Protein AF-A0A9P0EBD0-F1 (afdb_monomer_lite)

InterPro domains:
  IPR008709 Neurochondrin [PF05536] (221-610)
  IPR008709 Neurochondrin [PTHR13109] (235-613)

pLDDT: mean 83.35, std 15.35, range [30.61, 98.5]

Radius of gyration: 39.04 Å; chains: 1; bounding box: 71×66×116 Å

Secondary structure (DSSP, 8-state):
--TTB-HHHHTHHHHS--S-HHHHHHHHHHHTT-S--HHHHHHTS--SS--B-TTTSSSB--HHIIIII-HHHIIIIIHHHHHHHHHHHHHHHHHHTTS-SS---TTT----SEEEETTEEEEES-PPP-SS--S----SEEEEETTTTEEEEEEEE---GGGHHHHHHHHHHHTHHHHHHHHHHTT-SEEEEEEEE--TT---BHHHHHHHHHTT--THHHHHHHHHTS--HHHHHHHHHHHHHHHHHHHHHSHHHHHHHHHTTHHHHHHHHHHTT-TTHHHHHHHHHHHHHHHGGGGS-SS-THHHHHHHHHHHHHHHH--STHHHHHHHHHHHHHHTS-HHHHHHHGGG-SHHHHHHHHHHHHHHS---HHHHHHHHHHHHHHHHHH-GGGGG--SS-HHHHHHHHHHHHHHHHHHHHTT--HHHHHTTHHHHHHHHHHHHHHHHHHTTT-S---HHHHHHHHHHHHHHHHHHHHHHHHHHHHHTTTPPPPHHHHHHHHHHHHHHHHHHTT-SSTTHHHHHHHHHHHHHHHHHHHHHHHHHHHHHHH-TTS-----GGG---HHHHHHHHHHHHHHSHHHHHHHHHTTHHHHHHHHHHHHHHHHTPPPPPPPTTTHHHHTTSPPPPPPHHHHHHHHHHHHHH-S---TTHHHHHHHS-HHHHHHHS---SHHHHHH--

Sequence (681 aa):
MDVGVDAEASLTWLKSGSIFPETEGFLFAIQEQVIATKAYRKHICGEGIDDLCRLCKKAVESIQHVTSGCTILAGKEYLQRHNNAAKVVHQAMAQKMELVDKYCPYYKYHPEPINSMRNIKVFWDQPILTDHTIPHNRPDILIIDKSKQSAFIIEIGVPSDDNLHKVVAEKKRKYVELAEEIKQLYHLKETRILPIVISCNGLIPEETVSSLRLLELPSQTIERMQQAADTDDYEDNLMIIGEAYECLRCIAESDEGKKALLDQGAVVKMADIYSLQSFQTDEALQILVALVQHFGPLAWDKENPRYFHSLMNKVALDFETDHSERKFELCGVLEALVISSDRKTIMSTYQEESWSTSVYKGLNDILTSKIGKAQRDPALKLAAAMIDLLGVEWTLTDNEKPKQFFLLLVHLGSVEVRMQLEDRNFEVILKNVDLITSCFIILELSVSYIANDSLDLEQKEKQQLYTALKGAFSAVIGTIKKYVSRISMNKQQSEEGKLFICALVRVLAAWLAQETTAMRNAVYELLPFILSVANDSFYSYRSHYVSEKVKSTALVSSGHSHQVDVLRVMLPALCHFTIEDKGRKIMLDSKEDEILLECFTFHWSIVNYKRPPIPKSERLKAKKEPLPELPASLIDEMNDSKAAMVIDTNNDVAPVLKENDVLTVCRKHMMMELGKRLFGD

Organism: Nezara viridula (NCBI:txid85310)

Structure (mmCIF, N/CA/C/O backbone):
data_AF-A0A9P0EBD0-F1
#
_entry.id   AF-A0A9P0EBD0-F1
#
loop_
_atom_site.group_PDB
_atom_site.id
_atom_site.type_symbol
_atom_site.label_atom_id
_atom_site.label_alt_id
_atom_site.label_comp_id
_atom_site.label_asym_id
_atom_site.label_entity_id
_atom_site.label_seq_id
_atom_site.pdbx_PDB_ins_code
_atom_site.Cartn_x
_atom_site.Cartn_y
_atom_site.Cartn_z
_atom_site.occupancy
_atom_site.B_iso_or_equiv
_atom_site.auth_seq_id
_atom_site.auth_comp_id
_atom_site.auth_asym_id
_atom_site.auth_atom_id
_atom_site.pdbx_PDB_model_num
ATOM 1 N N . MET A 1 1 ? -36.742 -22.424 46.176 1.00 46.03 1 MET A N 1
ATOM 2 C CA . MET A 1 1 ? -36.634 -21.014 45.762 1.00 46.03 1 MET A CA 1
ATOM 3 C C . MET A 1 1 ? -36.260 -20.247 47.004 1.00 46.03 1 MET A C 1
ATOM 5 O O . MET A 1 1 ? -36.992 -20.360 47.983 1.00 46.03 1 MET A O 1
ATOM 9 N N . ASP A 1 2 ? -35.104 -19.591 47.001 1.00 52.78 2 ASP A N 1
ATOM 10 C CA . ASP A 1 2 ? -34.726 -18.720 48.111 1.00 52.78 2 ASP A CA 1
ATOM 11 C C . ASP A 1 2 ? -35.759 -17.602 48.261 1.00 52.78 2 ASP A C 1
ATOM 13 O O . ASP A 1 2 ? -36.188 -16.989 47.283 1.00 52.78 2 ASP A O 1
ATOM 17 N N . VAL A 1 3 ? -36.211 -17.386 49.493 1.00 61.56 3 VAL A N 1
ATOM 18 C CA . VAL A 1 3 ? -37.199 -16.358 49.826 1.00 61.56 3 VAL A CA 1
ATOM 19 C C . VAL A 1 3 ? -36.531 -14.989 49.656 1.00 61.56 3 VAL A C 1
ATOM 21 O O . VAL A 1 3 ? -35.606 -14.669 50.397 1.00 61.56 3 VAL A O 1
ATOM 24 N N . GLY A 1 4 ? -36.997 -14.171 48.705 1.00 80.75 4 GLY A N 1
ATOM 25 C CA . GLY A 1 4 ? -36.513 -12.797 48.492 1.00 80.75 4 GLY A CA 1
ATOM 26 C C . GLY A 1 4 ? -35.625 -12.569 47.259 1.00 80.75 4 GLY A C 1
ATOM 27 O O . GLY A 1 4 ? -34.962 -11.530 47.183 1.00 80.75 4 GLY A O 1
ATOM 28 N N . VAL A 1 5 ? -35.610 -13.502 46.300 1.00 89.50 5 VAL A N 1
ATOM 29 C CA . VAL A 1 5 ? -35.005 -13.335 44.963 1.00 89.50 5 VAL A CA 1
ATOM 30 C C . VAL A 1 5 ? -36.102 -13.185 43.910 1.00 89.50 5 VAL A C 1
ATOM 32 O O . VAL A 1 5 ? -37.048 -13.970 43.876 1.00 89.50 5 VAL A O 1
ATOM 35 N N . ASP A 1 6 ? -35.954 -12.204 43.023 1.00 91.75 6 ASP A N 1
ATOM 36 C CA . ASP A 1 6 ? -36.859 -12.002 41.895 1.00 91.75 6 ASP A CA 1
ATOM 37 C C . ASP A 1 6 ? -36.434 -12.907 40.729 1.00 91.75 6 ASP A C 1
ATOM 39 O O . ASP A 1 6 ? -35.423 -12.672 40.056 1.00 91.75 6 ASP A O 1
ATOM 43 N N . ALA A 1 7 ? -37.189 -13.988 40.521 1.00 88.00 7 ALA A N 1
ATOM 44 C CA . ALA A 1 7 ? -36.874 -15.004 39.520 1.00 88.00 7 ALA A CA 1
ATOM 45 C C . ALA A 1 7 ? -36.958 -14.473 38.081 1.00 88.00 7 ALA A C 1
ATOM 47 O O . ALA A 1 7 ? -36.196 -14.913 37.222 1.00 88.00 7 ALA A O 1
ATOM 48 N N . GLU A 1 8 ? -37.863 -13.531 37.805 1.00 88.81 8 GLU A N 1
ATOM 49 C CA . GLU A 1 8 ? -38.003 -12.969 36.465 1.00 88.81 8 GLU A CA 1
ATOM 50 C C . GLU A 1 8 ? -36.841 -12.026 36.156 1.00 88.81 8 GLU A C 1
ATOM 52 O O . GLU A 1 8 ? -36.196 -12.176 35.117 1.00 88.81 8 GLU A O 1
ATOM 57 N N . ALA A 1 9 ? -36.514 -11.127 37.087 1.00 89.19 9 ALA A N 1
ATOM 58 C CA . ALA A 1 9 ? -35.389 -10.210 36.955 1.00 89.19 9 ALA A CA 1
ATOM 59 C C . ALA A 1 9 ? -34.054 -10.961 36.809 1.00 89.19 9 ALA A C 1
ATOM 61 O O . ALA A 1 9 ? -33.231 -10.601 35.964 1.00 89.19 9 ALA A O 1
ATOM 62 N N . SER A 1 10 ? -33.868 -12.044 37.569 1.00 89.00 10 SER A N 1
ATOM 63 C CA . SER A 1 10 ? -32.650 -12.872 37.543 1.00 89.00 10 SER A CA 1
ATOM 64 C C . SER A 1 10 ? -32.408 -13.582 36.204 1.00 89.00 10 SER A C 1
ATOM 66 O O . SER A 1 10 ? -31.277 -13.952 35.912 1.00 89.00 10 SER A O 1
ATOM 68 N N . LEU A 1 11 ? -33.443 -13.744 35.372 1.00 87.31 11 LEU A N 1
ATOM 69 C CA . LEU A 1 11 ? -33.371 -14.428 34.073 1.00 87.31 11 LEU A CA 1
ATOM 70 C C . LEU A 1 11 ? -33.602 -13.481 32.884 1.00 87.31 11 LEU A C 1
ATOM 72 O O . LEU A 1 11 ? -33.791 -13.938 31.758 1.00 87.31 11 LEU A O 1
ATOM 76 N N . THR A 1 12 ? -33.611 -12.164 33.111 1.00 84.25 12 THR A N 1
ATOM 77 C CA . THR A 1 12 ? -33.845 -11.164 32.050 1.00 84.25 12 THR A CA 1
ATOM 78 C C . THR A 1 12 ? -32.823 -11.291 30.923 1.00 84.25 12 THR A C 1
ATOM 80 O O . THR A 1 12 ? -33.186 -11.221 29.751 1.00 84.25 12 THR A O 1
ATOM 83 N N . TRP A 1 13 ? -31.569 -11.554 31.287 1.00 78.38 13 TRP A N 1
ATOM 84 C CA . TRP A 1 13 ? -30.437 -11.682 30.376 1.00 78.38 13 TRP A CA 1
ATOM 85 C C . TRP A 1 13 ? -30.580 -12.818 29.343 1.00 78.38 13 TRP A C 1
ATOM 87 O O . TRP A 1 13 ? -30.059 -12.701 28.239 1.00 78.38 13 TRP A O 1
ATOM 97 N N . LEU A 1 14 ? -31.358 -13.865 29.654 1.00 77.81 14 LEU A N 1
ATOM 98 C CA . LEU A 1 14 ? -31.686 -14.955 28.719 1.00 77.81 14 LEU A CA 1
ATOM 99 C C . LEU A 1 14 ? -32.746 -14.557 27.684 1.00 77.81 14 LEU A C 1
ATOM 101 O O . LEU A 1 14 ? -32.881 -15.186 26.639 1.00 77.81 14 LEU A O 1
ATOM 105 N N . LYS A 1 15 ? -33.564 -13.545 27.984 1.00 77.62 15 LYS A N 1
ATOM 106 C CA . LYS A 1 15 ? -34.711 -13.161 27.147 1.00 77.62 15 LYS A CA 1
ATOM 107 C C . LYS A 1 15 ? -34.382 -12.038 26.167 1.00 77.62 15 LYS A C 1
ATOM 109 O O . LYS A 1 15 ? -35.098 -11.876 25.182 1.00 77.62 15 LYS A O 1
ATOM 114 N N . SER A 1 16 ? -33.357 -11.239 26.449 1.00 68.81 16 SER A N 1
ATOM 115 C CA . SER A 1 16 ? -33.036 -10.031 25.686 1.00 68.81 16 SER A CA 1
ATOM 116 C C . SER A 1 16 ? -32.198 -10.284 24.430 1.00 68.81 16 SER A C 1
ATOM 118 O O . SER A 1 16 ? -32.127 -9.399 23.579 1.00 68.81 16 SER A O 1
ATOM 120 N N . GLY A 1 17 ? -31.578 -11.465 24.287 1.00 63.28 1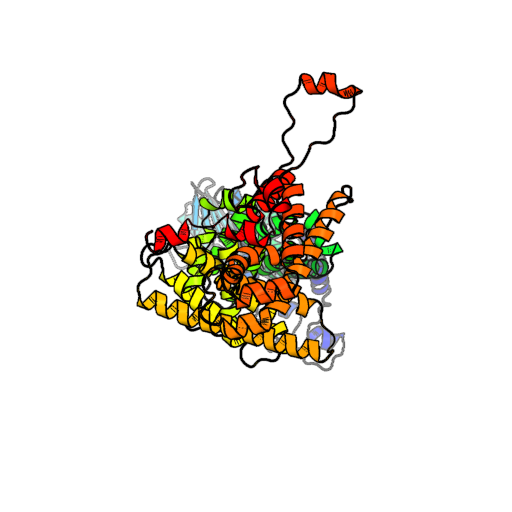7 GLY A N 1
ATOM 121 C CA . GLY A 1 17 ? -30.690 -11.788 23.157 1.00 63.28 17 GLY A CA 1
ATOM 122 C C . GLY A 1 17 ? -29.445 -10.897 23.093 1.00 63.28 17 GLY A C 1
ATOM 123 O O . GLY A 1 17 ? -28.875 -10.688 22.027 1.00 63.28 17 GLY A O 1
ATOM 124 N N . SER A 1 18 ? -29.073 -10.307 24.229 1.00 64.19 18 SER A N 1
ATOM 125 C CA . SER A 1 18 ? -28.014 -9.306 24.347 1.00 64.19 18 SER A CA 1
ATOM 126 C C . SER A 1 18 ? -26.653 -9.887 24.732 1.00 64.19 18 SER A C 1
ATOM 128 O O . SER A 1 18 ? -25.710 -9.125 24.908 1.00 64.19 18 SER A O 1
ATOM 130 N N . ILE A 1 19 ? -26.582 -11.202 24.951 1.00 68.06 19 ILE A N 1
ATOM 131 C CA . ILE A 1 19 ? -25.357 -11.933 25.276 1.00 68.06 19 ILE A CA 1
ATOM 132 C C . ILE A 1 19 ? -25.106 -12.960 24.167 1.00 68.06 19 ILE A C 1
ATOM 134 O O . ILE A 1 19 ? -26.060 -13.469 23.575 1.00 68.06 19 ILE A O 1
ATOM 138 N N . PHE A 1 20 ? -23.841 -13.264 23.887 1.00 63.88 20 PHE A N 1
ATOM 139 C CA . PHE A 1 20 ? -23.471 -14.294 22.923 1.00 63.88 20 PHE A CA 1
ATOM 140 C C . PHE A 1 20 ? -23.859 -15.702 23.417 1.00 63.88 20 PHE A C 1
ATOM 142 O O . PHE A 1 20 ? -23.757 -15.967 24.620 1.00 63.88 20 PHE A O 1
ATOM 149 N N . PRO A 1 21 ? -24.258 -16.622 22.515 1.00 68.19 21 PRO A N 1
ATOM 150 C CA . PRO A 1 21 ? -24.572 -18.010 22.868 1.00 68.19 21 PRO A CA 1
ATOM 151 C C . PRO A 1 21 ? -23.442 -18.733 23.619 1.00 68.19 21 PRO A C 1
ATOM 153 O O . PRO A 1 21 ? -23.698 -19.590 24.463 1.00 68.19 21 PRO A O 1
ATOM 156 N N . GLU A 1 22 ? -22.187 -18.389 23.332 1.00 67.94 22 GLU A N 1
ATOM 157 C CA . GLU A 1 22 ? -20.998 -18.929 23.989 1.00 67.94 22 GLU A CA 1
ATOM 158 C C . GLU A 1 22 ? -20.903 -18.463 25.446 1.00 67.94 22 GLU A C 1
ATOM 160 O O . GLU A 1 22 ? -20.738 -19.288 26.346 1.00 67.94 22 GLU A O 1
ATOM 165 N N . THR A 1 23 ? -21.058 -17.158 25.692 1.00 70.62 23 THR A N 1
ATOM 166 C CA . THR A 1 23 ? -21.094 -16.570 27.040 1.00 70.62 23 THR A CA 1
ATOM 167 C C . THR A 1 23 ? -22.277 -17.113 27.837 1.00 70.62 23 THR A C 1
ATOM 169 O O . THR A 1 23 ? -22.116 -17.493 28.993 1.00 70.62 23 THR A O 1
ATOM 172 N N . GLU A 1 24 ? -23.450 -17.236 27.209 1.00 75.88 24 GLU A N 1
ATOM 173 C CA . GLU A 1 24 ? -24.616 -17.903 27.795 1.00 75.88 24 GLU A CA 1
ATOM 174 C C . GLU A 1 24 ? -24.280 -19.350 28.194 1.00 75.88 24 GLU A C 1
ATOM 176 O O . GLU A 1 24 ? -24.545 -19.759 29.326 1.00 75.88 24 GLU A O 1
ATOM 181 N N . GLY A 1 25 ? -23.618 -20.105 27.312 1.00 78.88 25 GLY A N 1
ATOM 182 C CA . GLY A 1 25 ? -23.146 -21.460 27.596 1.00 78.88 25 GLY A CA 1
ATOM 183 C C . GLY A 1 25 ? -22.167 -21.529 28.773 1.00 78.88 25 GLY A C 1
ATOM 184 O O . GLY A 1 25 ? -22.286 -22.416 29.624 1.00 78.88 25 GLY A O 1
ATOM 185 N N . PHE A 1 26 ? -21.229 -20.583 28.876 1.00 78.56 26 PHE A N 1
ATOM 186 C CA . PHE A 1 26 ? -20.309 -20.493 30.013 1.00 78.56 26 PHE A CA 1
ATOM 187 C C . PHE A 1 26 ? -21.019 -20.122 31.312 1.00 78.56 26 PHE A C 1
ATOM 189 O O . PHE A 1 26 ? -20.736 -20.732 32.344 1.00 78.56 26 PHE A O 1
ATOM 196 N N . LEU A 1 27 ? -21.962 -19.182 31.275 1.00 78.00 27 LEU A N 1
ATOM 197 C CA . LEU A 1 27 ? -22.788 -18.817 32.423 1.00 78.00 27 LEU A CA 1
ATOM 198 C C . LEU A 1 27 ? -23.583 -20.014 32.942 1.00 78.00 27 LEU A C 1
ATOM 200 O O . LEU A 1 27 ? -23.566 -20.277 34.146 1.00 78.00 27 LEU A O 1
ATOM 204 N N . PHE A 1 28 ? -24.203 -20.791 32.051 1.00 82.75 28 PHE A N 1
ATOM 205 C CA . PHE A 1 28 ? -24.859 -22.041 32.434 1.00 82.75 28 PHE A CA 1
ATOM 206 C C . PHE A 1 28 ? -23.867 -23.038 33.027 1.00 82.75 28 PHE A C 1
ATOM 208 O O . PHE A 1 28 ? -24.130 -23.591 34.091 1.00 82.75 28 PHE A O 1
ATOM 215 N N . ALA A 1 29 ? -22.690 -23.214 32.427 1.00 83.75 29 ALA A N 1
ATOM 216 C CA . ALA A 1 29 ? -21.667 -24.101 32.974 1.00 83.75 29 ALA A CA 1
ATOM 217 C C . ALA A 1 29 ? -21.168 -23.656 34.368 1.00 83.75 29 ALA A C 1
ATOM 219 O O . ALA A 1 29 ? -20.868 -24.495 35.225 1.00 83.75 29 ALA A O 1
ATOM 220 N N . ILE A 1 30 ? -21.097 -22.346 34.625 1.00 83.25 30 ILE A N 1
ATOM 221 C CA . ILE A 1 30 ? -20.788 -21.768 35.940 1.00 83.25 30 ILE A CA 1
ATOM 222 C C . ILE A 1 30 ? -21.923 -22.066 36.925 1.00 83.25 30 ILE A C 1
ATOM 224 O O . ILE A 1 30 ? -21.660 -22.559 38.025 1.00 83.25 30 ILE A O 1
ATOM 228 N N . GLN A 1 31 ? -23.175 -21.811 36.543 1.00 80.00 31 GLN A N 1
ATOM 229 C CA . GLN A 1 31 ? -24.353 -22.048 37.384 1.00 80.00 31 GLN A CA 1
ATOM 230 C C . GLN A 1 31 ? -24.542 -23.538 37.711 1.00 80.00 31 GLN A C 1
ATOM 232 O O . GLN A 1 31 ? -24.811 -23.885 38.860 1.00 80.00 31 GLN A O 1
ATOM 237 N N . GLU A 1 32 ? -24.309 -24.428 36.747 1.00 84.31 32 GLU A N 1
ATOM 238 C CA . GLU A 1 32 ? -24.348 -25.888 36.913 1.00 84.31 32 GLU A CA 1
ATOM 239 C C . GLU A 1 32 ? -23.110 -26.456 37.626 1.00 84.31 32 GLU A C 1
ATOM 241 O O . GLU A 1 32 ? -23.041 -27.647 37.923 1.00 84.31 32 GLU A O 1
ATOM 246 N N . GLN A 1 33 ? -22.136 -25.602 37.944 1.00 83.56 33 GLN A N 1
ATOM 247 C CA . GLN A 1 33 ? -20.889 -25.951 38.618 1.00 83.56 33 GLN A CA 1
ATOM 248 C C . GLN A 1 33 ? -19.998 -26.951 37.853 1.00 83.56 33 GLN A C 1
ATOM 250 O O . GLN A 1 33 ? -19.247 -27.717 38.462 1.00 83.56 33 GLN A O 1
ATOM 255 N N . VAL A 1 34 ? -20.036 -26.924 36.518 1.00 85.44 34 VAL A N 1
ATOM 256 C CA . VAL A 1 34 ? -19.315 -27.864 35.633 1.00 85.44 34 VAL A CA 1
ATOM 257 C C . VAL A 1 34 ? -18.069 -27.270 34.965 1.00 85.44 34 VAL A C 1
ATOM 259 O O . VAL A 1 34 ? -17.453 -27.900 34.107 1.00 85.44 34 VAL A O 1
ATOM 262 N N . ILE A 1 35 ? -17.636 -26.076 35.378 1.00 85.25 35 ILE A N 1
ATOM 263 C CA . ILE A 1 35 ? -16.363 -25.498 34.926 1.00 85.25 35 ILE A CA 1
ATOM 264 C C . ILE A 1 35 ? -15.183 -26.325 35.449 1.00 85.25 35 ILE A C 1
ATOM 266 O O . ILE A 1 35 ? -15.104 -26.646 36.638 1.00 85.25 35 ILE A O 1
ATOM 270 N N . ALA A 1 36 ? -14.208 -26.583 34.568 1.00 84.12 36 ALA A N 1
ATOM 271 C CA . ALA A 1 36 ? -12.983 -27.353 34.817 1.00 84.12 36 ALA A CA 1
ATOM 272 C C . ALA A 1 36 ? -11.962 -26.644 35.744 1.00 84.12 36 ALA A C 1
ATOM 274 O O . ALA A 1 36 ? -10.770 -26.477 35.441 1.00 84.12 36 ALA A O 1
ATOM 275 N N . THR A 1 37 ? -12.430 -26.231 36.916 1.00 89.12 37 THR A N 1
ATOM 276 C CA . THR A 1 37 ? -11.614 -25.791 38.044 1.00 89.12 37 THR A CA 1
ATOM 277 C C . THR A 1 37 ? -10.763 -26.948 38.575 1.00 89.12 37 THR A C 1
ATOM 279 O O . THR A 1 37 ? -11.071 -28.121 38.357 1.00 89.12 37 THR A O 1
ATOM 282 N N . LYS A 1 38 ? -9.667 -26.660 39.285 1.00 87.38 38 LYS A N 1
ATOM 283 C CA . LYS A 1 38 ? -8.839 -27.713 39.894 1.00 87.38 38 LYS A CA 1
ATOM 284 C C . LYS A 1 38 ? -9.607 -28.532 40.933 1.00 87.38 38 LYS A C 1
ATOM 286 O O . LYS A 1 38 ? -9.362 -29.731 41.029 1.00 87.38 38 LYS A O 1
ATOM 291 N N . ALA A 1 39 ? -10.551 -27.930 41.665 1.00 90.44 39 ALA A N 1
ATOM 292 C CA . ALA A 1 39 ? -11.414 -28.688 42.567 1.00 90.44 39 ALA A CA 1
ATOM 293 C C . ALA A 1 39 ? -12.299 -29.674 41.792 1.00 90.44 39 ALA A C 1
ATOM 295 O O . ALA A 1 39 ? -12.360 -30.844 42.162 1.00 90.44 39 ALA A O 1
ATOM 296 N N . TYR A 1 40 ? -12.914 -29.233 40.690 1.00 89.75 40 TYR A N 1
ATOM 297 C CA . TYR A 1 40 ? -13.718 -30.101 39.827 1.00 89.75 40 TYR A CA 1
ATOM 298 C C . TYR A 1 40 ? -12.875 -31.240 39.233 1.00 89.75 40 TYR A C 1
ATOM 300 O O . TYR A 1 40 ? -13.205 -32.413 39.375 1.00 89.75 40 TYR A O 1
ATOM 308 N N . ARG A 1 41 ? -11.716 -30.923 38.651 1.00 89.62 41 ARG A N 1
ATOM 309 C CA . ARG A 1 41 ? -10.819 -31.916 38.038 1.00 89.62 41 ARG A CA 1
ATOM 310 C C . ARG A 1 41 ? -10.292 -32.952 39.036 1.00 89.62 41 ARG A C 1
ATOM 312 O O . ARG A 1 41 ? -10.237 -34.136 38.718 1.00 89.62 41 ARG A O 1
ATOM 319 N N . LYS A 1 42 ? -9.945 -32.535 40.255 1.00 91.50 42 LYS A N 1
ATOM 320 C CA . LYS A 1 42 ? -9.470 -33.446 41.305 1.00 91.50 42 LYS A CA 1
ATOM 321 C C . LYS A 1 42 ? -10.595 -34.311 41.877 1.00 91.50 42 LYS A C 1
ATOM 323 O O . LYS A 1 42 ? -10.450 -35.526 41.954 1.00 91.50 42 LYS A O 1
ATOM 328 N N . HIS A 1 43 ? -11.699 -33.692 42.300 1.00 92.38 43 HIS A N 1
ATOM 329 C CA . HIS A 1 43 ? -12.734 -34.367 43.095 1.00 92.38 43 HIS A CA 1
ATOM 330 C C . HIS A 1 43 ? -13.835 -35.018 42.250 1.00 92.38 43 HIS A C 1
ATOM 332 O O . HIS A 1 43 ? -14.419 -36.000 42.694 1.00 92.38 43 HIS A O 1
ATOM 338 N N . ILE A 1 44 ? -14.106 -34.501 41.046 1.00 89.50 44 ILE A N 1
ATOM 339 C CA . ILE A 1 44 ? -15.145 -35.014 40.136 1.00 89.50 44 ILE A CA 1
ATOM 340 C C . ILE A 1 44 ? -14.526 -35.843 39.005 1.00 89.50 44 ILE A C 1
ATOM 342 O O . ILE A 1 44 ? -14.934 -36.984 38.804 1.00 89.50 44 ILE A O 1
ATOM 346 N N . CYS A 1 45 ? -13.509 -35.324 38.302 1.00 88.44 45 CYS A N 1
ATOM 347 C CA . CYS A 1 45 ? -12.846 -36.073 37.220 1.00 88.44 45 CYS A CA 1
ATOM 348 C C . CYS A 1 45 ? -11.828 -37.116 37.721 1.00 88.44 45 CYS A C 1
ATOM 350 O O . CYS A 1 45 ? -11.357 -37.934 36.934 1.00 88.44 45 CYS A O 1
ATOM 352 N N . GLY A 1 46 ? -11.473 -37.094 39.012 1.00 90.81 46 GLY A N 1
ATOM 353 C CA . GLY A 1 46 ? -10.533 -38.045 39.616 1.00 90.81 46 GLY A CA 1
ATOM 354 C C . GLY A 1 46 ? -9.078 -37.866 39.172 1.00 90.81 46 GLY A C 1
ATOM 355 O O . GLY A 1 46 ? -8.293 -38.813 39.232 1.00 90.81 46 GLY A O 1
ATOM 356 N N . GLU A 1 47 ? -8.699 -36.676 38.703 1.00 91.56 47 GLU A N 1
ATOM 357 C CA . GLU A 1 47 ? -7.333 -36.401 38.265 1.00 91.56 47 GLU A CA 1
ATOM 358 C C . GLU A 1 47 ? -6.365 -36.284 39.454 1.00 91.56 47 GLU A C 1
ATOM 360 O O . GLU A 1 47 ? -6.668 -35.666 40.476 1.00 91.56 47 GLU A O 1
ATOM 365 N N . GLY A 1 48 ? -5.150 -36.821 39.301 1.00 91.38 48 GLY A N 1
ATOM 366 C CA . GLY A 1 48 ? -4.079 -36.774 40.307 1.00 91.38 48 GLY A CA 1
ATOM 367 C C . GLY A 1 48 ? -3.397 -35.406 40.442 1.00 91.38 48 GLY A C 1
ATOM 368 O O . GLY A 1 48 ? -2.172 -35.328 40.381 1.00 91.38 48 GLY A O 1
ATOM 369 N N . ILE A 1 49 ? -4.174 -34.332 40.589 1.00 90.19 49 ILE A N 1
ATOM 370 C CA . ILE A 1 49 ? -3.700 -32.943 40.689 1.00 90.19 49 ILE A CA 1
ATOM 371 C C . ILE A 1 49 ? -4.027 -32.324 42.059 1.00 90.19 49 ILE A C 1
ATOM 373 O O . ILE A 1 49 ? -4.870 -32.823 42.806 1.00 90.19 49 ILE A O 1
ATOM 377 N N . ASP A 1 50 ? -3.366 -31.217 42.411 1.00 93.31 50 ASP A N 1
ATOM 378 C CA . ASP A 1 50 ? -3.754 -30.408 43.572 1.00 93.31 50 ASP A CA 1
ATOM 379 C C . ASP A 1 50 ? -5.025 -29.588 43.287 1.00 93.31 50 ASP A C 1
ATOM 381 O O . ASP A 1 50 ? -5.334 -29.278 42.138 1.00 93.31 50 ASP A O 1
ATOM 385 N N . ASP A 1 51 ? -5.741 -29.197 44.340 1.00 93.44 51 ASP A N 1
ATOM 386 C CA . ASP A 1 51 ? -6.963 -28.389 44.279 1.00 93.44 51 ASP A CA 1
ATOM 387 C C . ASP A 1 51 ? -6.736 -26.915 44.631 1.00 93.44 51 ASP A C 1
ATOM 389 O O . ASP A 1 51 ? -7.703 -26.170 44.748 1.00 93.44 51 ASP A O 1
ATOM 393 N N . LEU A 1 52 ? -5.491 -26.454 44.784 1.00 92.06 52 LEU A N 1
ATOM 394 C CA . LEU A 1 52 ? -5.220 -25.070 45.165 1.00 92.06 52 LEU A CA 1
ATOM 395 C C . LEU A 1 52 ? -5.404 -24.120 43.978 1.00 92.06 52 LEU A C 1
ATOM 397 O O . LEU A 1 52 ? -4.901 -24.366 42.878 1.00 92.06 52 LEU A O 1
ATOM 401 N N . CYS A 1 53 ? -6.049 -22.980 44.239 1.00 89.69 53 CYS A N 1
ATOM 402 C CA . CYS A 1 53 ? -6.261 -21.898 43.278 1.00 89.69 53 CYS A CA 1
ATOM 403 C C . CYS A 1 53 ? -4.983 -21.551 42.513 1.00 89.69 53 CYS A C 1
ATOM 405 O O . CYS A 1 53 ? -3.951 -21.223 43.104 1.00 89.69 53 CYS A O 1
ATOM 407 N N . ARG A 1 54 ? -5.067 -21.563 41.180 1.00 87.94 54 ARG A N 1
ATOM 408 C CA . ARG A 1 54 ? -3.985 -21.221 40.252 1.00 87.94 54 ARG A CA 1
ATOM 409 C C . ARG A 1 54 ? -3.404 -19.835 40.507 1.00 87.94 54 ARG A C 1
ATOM 411 O O . ARG A 1 54 ? -2.212 -19.665 40.275 1.00 87.94 54 ARG A O 1
ATOM 418 N N . LEU A 1 55 ? -4.210 -18.906 41.020 1.00 87.12 55 LEU A N 1
ATOM 419 C CA . LEU A 1 55 ? -3.823 -17.523 41.282 1.00 87.12 55 LEU A CA 1
ATOM 420 C C . LEU A 1 55 ? -3.347 -17.319 42.722 1.00 87.12 55 LEU A C 1
ATOM 422 O O . LEU A 1 55 ? -2.185 -16.995 42.946 1.00 87.12 55 LEU A O 1
ATOM 426 N N . CYS A 1 56 ? -4.219 -17.521 43.718 1.00 86.12 56 CYS A N 1
ATOM 427 C CA . CYS A 1 56 ? -3.866 -17.192 45.102 1.00 86.12 56 CYS A CA 1
ATOM 428 C C . CYS A 1 56 ? -3.032 -18.268 45.805 1.00 86.12 56 CYS A C 1
ATOM 430 O O . CYS A 1 56 ? -2.390 -17.954 46.804 1.00 86.12 56 CYS A O 1
ATOM 432 N N . LYS A 1 57 ? -3.071 -19.524 45.329 1.00 89.38 57 LYS A N 1
ATOM 433 C CA . LYS A 1 57 ? -2.406 -20.703 45.921 1.00 89.38 57 LYS A CA 1
ATOM 434 C C . LYS A 1 57 ? -2.742 -20.978 47.399 1.00 89.38 57 LYS A C 1
ATOM 436 O O . LYS A 1 57 ? -2.053 -21.764 48.037 1.00 89.38 57 LYS A O 1
ATOM 441 N N . LYS A 1 58 ? -3.780 -20.339 47.954 1.00 88.56 58 LYS A N 1
ATOM 442 C CA . LYS A 1 58 ? -4.121 -20.376 49.392 1.00 88.56 58 LYS A CA 1
ATOM 443 C C . LYS A 1 58 ? -5.393 -21.152 49.719 1.00 88.56 58 LYS A C 1
ATOM 445 O O . LYS A 1 58 ? -5.501 -21.678 50.819 1.00 88.56 58 LYS A O 1
ATOM 450 N N . ALA A 1 59 ? -6.353 -21.193 48.802 1.00 92.44 59 ALA A N 1
ATOM 451 C CA . ALA A 1 59 ? -7.641 -21.845 49.004 1.00 92.44 59 ALA A CA 1
ATOM 452 C C . ALA A 1 59 ? -7.955 -22.798 47.849 1.00 92.44 59 ALA A C 1
ATOM 454 O O . ALA A 1 59 ? -7.319 -22.735 46.792 1.00 92.44 59 ALA A O 1
ATOM 455 N N . VAL A 1 60 ? -8.939 -23.669 48.070 1.00 93.88 60 VAL A N 1
ATOM 456 C CA . VAL A 1 60 ? -9.453 -24.594 47.058 1.00 93.88 60 VAL A CA 1
ATOM 457 C C . VAL A 1 60 ? -10.005 -23.800 45.870 1.00 93.88 60 VAL A C 1
ATOM 459 O O . VAL A 1 60 ? -10.788 -22.869 46.047 1.00 93.88 60 VAL A O 1
ATOM 462 N N . GLU A 1 61 ? -9.595 -24.162 44.656 1.00 92.38 61 GLU A N 1
ATOM 463 C CA . GLU A 1 61 ? -10.092 -23.598 43.402 1.00 92.38 61 GLU A CA 1
ATOM 464 C C . GLU A 1 61 ? -11.496 -24.125 43.101 1.00 92.38 61 GLU A C 1
ATOM 466 O O . GLU A 1 61 ? -11.670 -24.975 42.233 1.00 92.38 61 GLU A O 1
ATOM 471 N N . SER A 1 62 ? -12.496 -23.656 43.840 1.00 90.69 62 SER A N 1
ATOM 472 C CA . SER A 1 62 ? -13.901 -23.808 43.459 1.00 90.69 62 SER A CA 1
ATOM 473 C C . SER A 1 62 ? -14.350 -22.625 42.603 1.00 90.69 62 SER A C 1
ATOM 475 O O . SER A 1 62 ? -13.718 -21.565 42.616 1.00 90.69 62 SER A O 1
ATOM 477 N N . ILE A 1 63 ? -15.472 -22.775 41.899 1.00 88.31 63 ILE A N 1
ATOM 478 C CA . ILE A 1 63 ? -16.099 -21.661 41.176 1.00 88.31 63 ILE A CA 1
ATOM 479 C C . ILE A 1 63 ? -16.393 -20.519 42.146 1.00 88.31 63 ILE A C 1
ATOM 481 O O . ILE A 1 63 ? -15.962 -19.402 41.899 1.00 88.31 63 ILE A O 1
ATOM 485 N N . GLN A 1 64 ? -16.994 -20.808 43.304 1.00 87.81 64 GLN A N 1
ATOM 486 C CA . GLN A 1 64 ? -17.257 -19.806 44.340 1.00 87.81 64 GLN A CA 1
ATOM 487 C C . GLN A 1 64 ? -15.989 -19.057 44.780 1.00 87.81 64 GLN A C 1
ATOM 489 O O . GLN A 1 64 ? -16.008 -17.833 44.939 1.00 87.81 64 GLN A O 1
ATOM 494 N N . HIS A 1 65 ? -14.866 -19.767 44.942 1.00 89.81 65 HIS A N 1
ATOM 495 C CA . HIS A 1 65 ? -13.594 -19.127 45.257 1.00 89.81 65 HIS A CA 1
ATOM 496 C C . HIS A 1 65 ? -13.121 -18.218 44.118 1.00 89.81 65 HIS A C 1
ATOM 498 O O . HIS A 1 65 ? -12.694 -17.098 44.379 1.00 89.81 65 HIS A O 1
ATOM 504 N N . VAL A 1 66 ? -13.209 -18.661 42.864 1.00 88.12 66 VAL A N 1
ATOM 505 C CA . VAL A 1 66 ? -12.783 -17.871 41.698 1.00 88.12 66 VAL A CA 1
ATOM 506 C C . VAL A 1 66 ? -13.685 -16.655 41.474 1.00 88.12 66 VAL A C 1
ATOM 508 O O . VAL A 1 66 ? -13.173 -15.574 41.194 1.00 88.12 66 VAL A O 1
ATOM 511 N N . THR A 1 67 ? -14.999 -16.776 41.654 1.00 85.38 67 THR A N 1
ATOM 512 C CA . THR A 1 67 ? -15.954 -15.701 41.347 1.00 85.38 67 THR A CA 1
ATOM 513 C C . THR A 1 67 ? -16.087 -14.656 42.449 1.00 85.38 67 THR A C 1
ATOM 515 O O . THR A 1 67 ? -16.467 -13.525 42.147 1.00 85.38 67 THR A O 1
ATOM 518 N N . SER A 1 68 ? -15.785 -15.010 43.706 1.00 84.75 68 SER A N 1
ATOM 519 C CA . SER A 1 68 ? -16.068 -14.141 44.861 1.00 84.75 68 SER A CA 1
ATOM 520 C C . SER A 1 68 ? -15.105 -14.255 46.054 1.00 84.75 68 SER A C 1
ATOM 522 O O . SER A 1 68 ? -15.217 -13.478 47.001 1.00 84.75 68 SER A O 1
ATOM 524 N N . GLY A 1 69 ? -14.157 -15.200 46.048 1.00 86.56 69 GLY A N 1
ATOM 525 C CA . GLY A 1 69 ? -13.323 -15.518 47.218 1.00 86.56 69 GLY A CA 1
ATOM 526 C C . GLY A 1 69 ? -11.812 -15.340 47.032 1.00 86.56 69 GLY A C 1
ATOM 527 O O . GLY A 1 69 ? -11.057 -15.464 48.000 1.00 86.56 69 GLY A O 1
ATOM 528 N N . CYS A 1 70 ? -11.331 -15.083 45.816 1.00 88.25 70 CYS A N 1
ATOM 529 C CA . CYS A 1 70 ? -9.907 -15.034 45.516 1.00 88.25 70 CYS A CA 1
ATOM 530 C C . CYS A 1 70 ? -9.326 -13.659 45.843 1.00 88.25 70 CYS A C 1
ATOM 532 O O . CYS A 1 70 ? -9.642 -12.659 45.203 1.00 88.25 70 CYS A O 1
ATOM 534 N N . THR A 1 71 ? -8.390 -13.606 46.791 1.00 87.56 71 THR A N 1
ATOM 535 C CA . THR A 1 71 ? -7.783 -12.338 47.234 1.00 87.56 71 THR A CA 1
ATOM 536 C C . THR A 1 71 ? -6.991 -11.619 46.140 1.00 87.56 71 THR A C 1
ATOM 538 O O . THR A 1 71 ? -6.786 -10.416 46.240 1.00 87.56 71 THR A O 1
ATOM 541 N N . ILE A 1 72 ? -6.515 -12.343 45.119 1.00 84.25 72 ILE A N 1
ATOM 542 C CA . ILE A 1 72 ? -5.798 -11.754 43.977 1.00 84.25 72 ILE A CA 1
ATOM 543 C C . ILE A 1 72 ? -6.776 -11.063 43.017 1.00 84.25 72 ILE A C 1
ATOM 545 O O . ILE A 1 72 ? -6.476 -9.981 42.522 1.00 84.25 72 ILE A O 1
ATOM 549 N N . LEU A 1 73 ? -7.952 -11.660 42.798 1.00 83.50 73 LEU A N 1
ATOM 550 C CA . LEU A 1 73 ? -8.996 -11.120 41.919 1.00 83.50 73 LEU A CA 1
ATOM 551 C C . LEU A 1 73 ? -9.800 -9.995 42.592 1.00 83.50 73 LEU A C 1
ATOM 553 O O . LEU A 1 73 ? -10.301 -9.103 41.914 1.00 83.50 73 LEU A O 1
ATOM 557 N N . ALA A 1 74 ? -9.858 -9.980 43.927 1.00 79.88 74 ALA A N 1
ATOM 558 C CA . ALA A 1 74 ? -10.600 -8.980 44.693 1.00 79.88 74 ALA A CA 1
ATOM 559 C C . ALA A 1 74 ? -10.193 -7.527 44.409 1.00 79.88 74 ALA A C 1
ATOM 561 O O . ALA A 1 74 ? -11.056 -6.663 44.290 1.00 79.88 74 ALA A O 1
ATOM 562 N N . GLY A 1 75 ? -8.891 -7.255 44.277 1.00 75.00 75 GLY A N 1
ATOM 563 C CA . GLY A 1 75 ? -8.383 -5.901 44.030 1.00 75.00 75 GLY A CA 1
ATOM 564 C C . GLY A 1 75 ? -8.459 -5.436 42.572 1.00 75.00 75 GLY A C 1
ATOM 565 O O . GLY A 1 75 ? -8.113 -4.289 42.303 1.00 75.00 75 GLY A O 1
ATOM 566 N N . LYS A 1 76 ? -8.856 -6.313 41.641 1.00 78.50 76 LYS A N 1
ATOM 567 C CA . LYS A 1 76 ? -8.930 -6.029 40.201 1.00 78.50 76 LYS A CA 1
ATOM 568 C C . LYS A 1 76 ? -10.314 -6.378 39.663 1.00 78.50 76 LYS A C 1
ATOM 570 O O . LYS A 1 76 ? -11.190 -5.521 39.690 1.00 78.50 76 LYS A O 1
ATOM 575 N N . GLU A 1 77 ? -10.533 -7.637 39.291 1.00 81.94 77 GLU A N 1
ATOM 576 C CA . GLU A 1 77 ? -11.762 -8.108 38.639 1.00 81.94 77 GLU A CA 1
ATOM 577 C C . GLU A 1 77 ? -13.025 -7.821 39.452 1.00 81.94 77 GLU A C 1
ATOM 579 O O . GLU A 1 77 ? -14.012 -7.318 38.920 1.00 81.94 77 GLU A O 1
ATOM 584 N N . TYR A 1 78 ? -13.013 -8.085 40.765 1.00 84.62 78 TYR A N 1
ATOM 585 C CA . TYR A 1 78 ? -14.224 -7.899 41.575 1.00 84.62 78 TYR A CA 1
ATOM 586 C C . TYR A 1 78 ? -14.558 -6.410 41.742 1.00 84.62 78 TYR A C 1
ATOM 588 O O . TYR A 1 78 ? -15.728 -6.027 41.709 1.00 84.62 78 TYR A O 1
ATOM 596 N N . LEU A 1 79 ? -13.531 -5.564 41.879 1.00 85.69 79 LEU A N 1
ATOM 597 C CA . LEU A 1 79 ? -13.686 -4.112 41.939 1.00 85.69 79 LEU A CA 1
ATOM 598 C C . LEU A 1 79 ? -14.154 -3.543 40.592 1.00 85.69 79 LEU A C 1
ATOM 600 O O . LEU A 1 79 ? -15.014 -2.666 40.556 1.00 85.69 79 LEU A O 1
ATOM 604 N N . GLN A 1 80 ? -13.624 -4.054 39.482 1.00 85.50 80 GLN A N 1
ATOM 605 C CA . GLN A 1 80 ? -14.034 -3.659 38.138 1.00 85.50 80 GLN A CA 1
ATOM 606 C C . GLN A 1 80 ? -15.494 -4.030 37.872 1.00 85.50 80 GLN A C 1
ATOM 608 O O . GLN A 1 80 ? -16.271 -3.165 37.471 1.00 85.50 80 GLN A O 1
ATOM 613 N N . ARG A 1 81 ? -15.898 -5.264 38.196 1.00 86.38 81 ARG A N 1
ATOM 614 C CA . ARG A 1 81 ? -17.290 -5.729 38.114 1.00 86.38 81 ARG A CA 1
ATOM 615 C C . ARG A 1 81 ? -18.240 -4.832 38.908 1.00 86.38 81 ARG A C 1
ATOM 617 O O . ARG A 1 81 ? -19.269 -4.395 38.397 1.00 86.38 81 ARG A O 1
ATOM 624 N N . HIS A 1 82 ? -17.866 -4.522 40.148 1.00 90.44 82 HIS A N 1
ATOM 625 C CA . HIS A 1 82 ? -18.604 -3.599 41.006 1.00 90.44 82 HIS A CA 1
ATOM 626 C C . HIS A 1 82 ? -18.772 -2.220 40.350 1.00 90.44 82 HIS A C 1
ATOM 628 O O . HIS A 1 82 ? -19.887 -1.709 40.235 1.00 90.44 82 HIS A O 1
ATOM 634 N N . ASN A 1 83 ? -17.672 -1.635 39.874 1.00 90.44 83 ASN A N 1
ATOM 635 C CA . ASN A 1 83 ? -17.679 -0.304 39.274 1.00 90.44 83 ASN A CA 1
ATOM 636 C C . ASN A 1 83 ? -18.471 -0.262 37.962 1.00 90.44 83 ASN A C 1
ATOM 638 O O . ASN A 1 83 ? -19.133 0.734 37.687 1.00 90.44 83 ASN A O 1
ATOM 642 N N . ASN A 1 84 ? -18.452 -1.334 37.171 1.00 90.00 84 ASN A N 1
ATOM 643 C CA . ASN A 1 84 ? -19.244 -1.446 35.950 1.00 90.00 84 ASN A CA 1
ATOM 644 C C . ASN A 1 84 ? -20.749 -1.444 36.251 1.00 90.00 84 ASN A C 1
ATOM 646 O O . ASN A 1 84 ? -21.487 -0.651 35.662 1.00 90.00 84 ASN A O 1
ATOM 650 N N . ALA A 1 85 ? -21.198 -2.242 37.227 1.00 91.62 85 ALA A N 1
ATOM 651 C CA . ALA A 1 85 ? -22.589 -2.219 37.682 1.00 91.62 85 ALA A CA 1
ATOM 652 C C . ALA A 1 85 ? -22.987 -0.829 38.215 1.00 91.62 85 ALA A C 1
ATOM 654 O O . ALA A 1 85 ? -24.054 -0.307 37.884 1.00 91.62 85 ALA A O 1
ATOM 655 N N . ALA A 1 86 ? -22.096 -0.181 38.969 1.00 94.00 86 ALA A N 1
ATOM 656 C CA . ALA A 1 86 ? -22.306 1.173 39.465 1.00 94.00 86 ALA A CA 1
ATOM 657 C C . ALA A 1 86 ? -22.431 2.204 38.326 1.00 94.00 86 ALA A C 1
ATOM 659 O O . ALA A 1 86 ? -23.330 3.047 38.353 1.00 94.00 86 ALA A O 1
ATOM 660 N N . LYS A 1 87 ? -21.595 2.107 37.283 1.00 94.12 87 LYS A N 1
ATOM 661 C CA . LYS A 1 87 ? -21.639 2.986 36.103 1.00 94.12 87 LYS A CA 1
ATOM 662 C C . LYS A 1 87 ? -22.974 2.894 35.374 1.00 94.12 87 LYS A C 1
ATOM 664 O O . LYS A 1 87 ? -23.506 3.931 34.982 1.00 94.12 87 LYS A O 1
ATOM 669 N N . VAL A 1 88 ? -23.531 1.688 35.227 1.00 93.62 88 VAL A N 1
ATOM 670 C CA . VAL A 1 88 ? -24.846 1.477 34.597 1.00 93.62 88 VAL A CA 1
ATOM 671 C C . VAL A 1 88 ? -25.936 2.246 35.344 1.00 93.62 88 VAL A C 1
ATOM 673 O O . VAL A 1 88 ? -26.700 2.989 34.722 1.00 93.62 88 VAL A O 1
ATOM 676 N N . VAL A 1 89 ? -25.977 2.117 36.674 1.00 94.94 89 VAL A N 1
ATOM 677 C CA . VAL A 1 89 ? -26.954 2.818 37.521 1.00 94.94 89 VAL A CA 1
ATOM 678 C C . VAL A 1 89 ? -26.745 4.330 37.459 1.00 94.94 89 VAL A C 1
ATOM 680 O O . VAL A 1 89 ? -27.703 5.079 37.255 1.00 94.94 89 VAL A O 1
ATOM 683 N N . HIS A 1 90 ? -25.499 4.789 37.589 1.00 95.50 90 HIS A N 1
ATOM 684 C CA . HIS A 1 90 ? -25.171 6.211 37.538 1.00 95.50 90 HIS A CA 1
ATOM 685 C C . HIS A 1 90 ? -25.578 6.835 36.201 1.00 95.50 90 HIS A C 1
ATOM 687 O O . HIS A 1 90 ? -26.230 7.875 36.186 1.00 95.50 90 HIS A O 1
ATOM 693 N N . GLN A 1 91 ? -25.249 6.196 35.076 1.00 93.81 91 GLN A N 1
ATOM 694 C CA . GLN A 1 91 ? -25.595 6.697 33.748 1.00 93.81 91 GLN A CA 1
ATOM 695 C C . GLN A 1 91 ? -27.107 6.755 33.531 1.00 93.81 91 GLN A C 1
ATOM 697 O O . GLN A 1 91 ? -27.604 7.729 32.967 1.00 93.81 91 GLN A O 1
ATOM 702 N N . ALA A 1 92 ? -27.844 5.741 33.996 1.00 93.38 92 ALA A N 1
ATOM 703 C CA . ALA A 1 92 ? -29.300 5.721 33.901 1.00 93.38 92 ALA A CA 1
ATOM 704 C C . ALA A 1 92 ? -29.929 6.888 34.688 1.00 93.38 92 ALA A C 1
ATOM 706 O O . ALA A 1 92 ? -30.818 7.573 34.179 1.00 93.38 92 ALA A O 1
ATOM 707 N N . MET A 1 93 ? -29.414 7.178 35.889 1.00 93.38 93 MET A N 1
ATOM 708 C CA . MET A 1 93 ? -29.834 8.344 36.674 1.00 93.38 93 MET A CA 1
ATOM 709 C C . MET A 1 93 ? -29.432 9.667 36.014 1.00 93.38 93 MET A C 1
ATOM 711 O O . MET A 1 93 ? -30.253 10.576 35.919 1.00 93.38 93 MET A O 1
ATOM 715 N N . ALA A 1 94 ? -28.199 9.770 35.518 1.00 92.19 94 ALA A N 1
ATOM 716 C CA . ALA A 1 94 ? -27.686 10.971 34.869 1.00 92.19 94 ALA A CA 1
ATOM 717 C C . ALA A 1 94 ? -28.484 11.323 33.605 1.00 92.19 94 ALA A C 1
ATOM 719 O O . ALA A 1 94 ? -28.831 12.484 33.403 1.00 92.19 94 ALA A O 1
ATOM 720 N N . GLN A 1 95 ? -28.853 10.323 32.798 1.00 90.31 95 GLN A N 1
ATOM 721 C CA . GLN A 1 95 ? -29.710 10.515 31.629 1.00 90.31 95 GLN A CA 1
ATOM 722 C C . GLN A 1 95 ? -31.111 10.987 32.031 1.00 90.31 95 GLN A C 1
ATOM 724 O O . GLN A 1 95 ? -31.623 11.954 31.471 1.00 90.31 95 GLN A O 1
ATOM 729 N N . LYS A 1 96 ? -31.724 10.344 33.034 1.00 90.12 96 LYS A N 1
ATOM 730 C CA . LYS A 1 96 ? -33.041 10.740 33.556 1.00 90.12 96 LYS A CA 1
ATOM 731 C C . LYS A 1 96 ? -33.057 12.190 34.055 1.00 90.12 96 LYS A C 1
ATOM 733 O O . LYS A 1 96 ? -34.082 12.859 33.985 1.00 90.12 96 LYS A O 1
ATOM 738 N N . MET A 1 97 ? -31.933 12.657 34.586 1.00 90.00 97 MET A N 1
ATOM 739 C CA . MET A 1 97 ? -31.765 13.998 35.146 1.00 90.00 97 MET A CA 1
ATOM 740 C C . MET A 1 97 ? -31.272 15.030 34.127 1.00 90.00 97 MET A C 1
ATOM 742 O O . MET A 1 97 ? -30.967 16.151 34.529 1.00 90.00 97 MET A O 1
ATOM 746 N N . GLU A 1 98 ? -31.190 14.667 32.841 1.00 87.88 98 GLU A N 1
ATOM 747 C CA . GLU A 1 98 ? -30.686 15.533 31.763 1.00 87.88 98 GLU A CA 1
ATOM 748 C C . GLU A 1 98 ? -29.251 16.041 32.030 1.00 87.88 98 GLU A C 1
ATOM 750 O O . GLU A 1 98 ? -28.878 17.136 31.619 1.00 87.88 98 GLU A O 1
ATOM 755 N N . LEU A 1 99 ? -28.438 15.254 32.747 1.00 86.38 99 LEU A N 1
ATOM 756 C CA . LEU A 1 99 ? -27.010 15.526 32.974 1.00 86.38 99 LEU A CA 1
ATOM 757 C C . LEU A 1 99 ? -26.133 15.019 31.824 1.00 86.38 99 LEU A C 1
ATOM 759 O O . LEU A 1 99 ? -24.977 15.415 31.706 1.00 86.38 99 LEU A O 1
ATOM 763 N N . VAL A 1 100 ? -26.664 14.101 31.013 1.00 85.38 100 VAL A N 1
ATOM 764 C CA . VAL A 1 100 ? -25.986 13.493 29.867 1.00 85.38 100 VAL A CA 1
ATOM 765 C C . VAL A 1 100 ? -26.988 13.345 28.724 1.00 85.38 100 VAL A C 1
ATOM 767 O O . VAL A 1 100 ? -28.055 12.762 28.912 1.00 85.38 100 VAL A O 1
ATOM 770 N N . ASP A 1 101 ? -26.617 13.815 27.531 1.00 79.38 101 ASP A N 1
ATOM 771 C CA . ASP A 1 101 ? -27.506 13.846 26.359 1.00 79.38 101 ASP A CA 1
ATOM 772 C C . ASP A 1 101 ? -27.688 12.478 25.684 1.00 79.38 101 ASP A C 1
ATOM 774 O O . ASP A 1 101 ? -28.735 12.186 25.105 1.00 79.38 101 ASP A O 1
ATOM 778 N N . LYS A 1 102 ? -26.661 11.619 25.732 1.00 81.44 102 LYS A N 1
ATOM 779 C CA . LYS A 1 102 ? -26.634 10.346 25.003 1.00 81.44 102 LYS A CA 1
ATOM 780 C C . LYS A 1 102 ? -26.208 9.187 25.896 1.00 81.44 102 LYS A C 1
ATOM 782 O O . LYS A 1 102 ? -25.163 9.232 26.542 1.00 81.44 102 LYS A O 1
ATOM 787 N N . TYR A 1 103 ? -26.989 8.109 25.863 1.00 81.31 103 TYR A N 1
ATOM 788 C CA . TYR A 1 103 ? -26.593 6.838 26.462 1.00 81.31 103 TYR A CA 1
ATOM 789 C C . TYR A 1 103 ? -25.473 6.194 25.632 1.00 81.31 103 TYR A C 1
ATOM 791 O O . TYR A 1 103 ? -25.572 6.098 24.407 1.00 81.31 103 TYR A O 1
ATOM 799 N N . CYS A 1 104 ? -24.410 5.746 26.290 1.00 80.56 104 CYS A N 1
ATOM 800 C CA . CYS A 1 104 ? -23.301 5.014 25.679 1.00 80.56 104 CYS A CA 1
ATOM 801 C C . CYS A 1 104 ? -23.017 3.732 26.477 1.00 80.56 104 CYS A C 1
ATOM 803 O O . CYS A 1 104 ? -23.439 3.645 27.626 1.00 80.56 104 CYS A O 1
ATOM 805 N N . PRO A 1 105 ? -22.320 2.738 25.904 1.00 79.50 105 PRO A N 1
ATOM 806 C CA . PRO A 1 105 ? -21.952 1.531 26.643 1.00 79.50 105 PRO A CA 1
ATOM 807 C C . PRO A 1 105 ? -21.170 1.843 27.931 1.00 79.50 105 PRO A C 1
ATOM 809 O O . PRO A 1 105 ? -20.337 2.754 27.939 1.00 79.50 105 PRO A O 1
ATOM 812 N N . TYR A 1 106 ? -21.403 1.075 29.005 1.00 77.94 106 TYR A N 1
ATOM 813 C CA . TYR A 1 106 ? -20.862 1.349 30.349 1.00 77.94 106 TYR A CA 1
ATOM 814 C C . TYR A 1 106 ? -19.323 1.447 30.377 1.00 77.94 106 TYR A C 1
ATOM 816 O O . TYR A 1 106 ? -18.769 2.233 31.145 1.00 77.94 106 TYR A O 1
ATOM 824 N N . TYR A 1 107 ? -18.622 0.713 29.508 1.00 76.69 107 TYR A N 1
ATOM 825 C CA . TYR A 1 107 ? -17.160 0.742 29.392 1.00 76.69 107 TYR A CA 1
ATOM 826 C C . TYR A 1 107 ? -16.620 2.037 28.756 1.00 76.69 107 TYR A C 1
ATOM 828 O O . TYR A 1 107 ? -15.487 2.422 29.029 1.00 76.69 107 TYR A O 1
ATOM 836 N N . LYS A 1 108 ? -17.429 2.762 27.967 1.00 81.69 108 LYS A N 1
ATOM 837 C CA . LYS A 1 108 ? -17.093 4.112 27.466 1.00 81.69 108 LYS A CA 1
ATOM 838 C C . LYS A 1 108 ? -17.527 5.212 28.435 1.00 81.69 108 LYS A C 1
ATOM 840 O O . LYS A 1 108 ? -17.095 6.359 28.304 1.00 81.69 108 LYS A O 1
ATOM 845 N N . TYR A 1 109 ? -18.390 4.882 29.392 1.00 86.94 109 TYR A N 1
ATOM 846 C CA . TYR A 1 109 ? -18.935 5.844 30.331 1.00 86.94 109 TYR A CA 1
ATOM 847 C C . TYR A 1 109 ? -17.956 6.145 31.473 1.00 86.94 109 TYR A C 1
ATOM 849 O O . TYR A 1 109 ? -17.436 5.247 32.148 1.00 86.94 109 TYR A O 1
ATOM 857 N N . HIS A 1 110 ? -17.737 7.439 31.698 1.00 88.25 110 HIS A N 1
ATOM 858 C CA . HIS A 1 110 ? -16.883 7.972 32.751 1.00 88.25 110 HIS A CA 1
ATOM 859 C C . HIS A 1 110 ? -17.725 8.912 33.623 1.00 88.25 110 HIS A C 1
ATOM 861 O O . HIS A 1 110 ? -17.998 10.036 33.201 1.00 88.25 110 HIS A O 1
ATOM 867 N N . PRO A 1 111 ? -18.190 8.452 34.800 1.00 90.44 111 PRO A N 1
ATOM 868 C CA . PRO A 1 111 ? -18.918 9.295 35.739 1.00 90.44 111 PRO A CA 1
ATOM 869 C C . PRO A 1 111 ? -18.052 10.469 36.196 1.00 90.44 111 PRO A C 1
ATOM 871 O O . PRO A 1 111 ? -16.896 10.283 36.580 1.00 90.44 111 PRO A O 1
ATOM 874 N N . GLU A 1 112 ? -18.611 11.675 36.188 1.00 90.38 112 GLU A N 1
ATOM 875 C CA . GLU A 1 112 ? -17.956 12.816 36.821 1.00 90.38 112 GLU A CA 1
ATOM 876 C C . GLU A 1 112 ? -18.016 12.666 38.349 1.00 90.38 112 GLU A C 1
ATOM 878 O O . GLU A 1 112 ? -19.076 12.316 38.873 1.00 90.38 112 GLU A O 1
ATOM 883 N N . PRO A 1 113 ? -16.929 12.970 39.087 1.00 92.00 113 PRO A N 1
ATOM 884 C CA . PRO A 1 113 ? -16.906 12.857 40.547 1.00 92.00 113 PRO A CA 1
ATOM 885 C C . PRO A 1 113 ? -18.059 13.598 41.235 1.00 92.00 113 PRO A C 1
ATOM 887 O O . PRO A 1 113 ? -18.648 13.103 42.196 1.00 92.00 113 PRO A O 1
ATOM 890 N N . ILE A 1 114 ? -18.380 14.796 40.744 1.00 91.31 114 ILE A N 1
ATOM 891 C CA . ILE A 1 114 ? -19.510 15.602 41.196 1.00 91.31 114 ILE A CA 1
ATOM 892 C C . ILE A 1 114 ? -20.105 16.276 39.966 1.00 91.31 114 ILE A C 1
ATOM 894 O O . ILE A 1 114 ? -19.415 17.041 39.298 1.00 91.31 114 ILE A O 1
ATOM 898 N N . ASN A 1 115 ? -21.388 16.040 39.716 1.00 89.44 115 ASN A N 1
ATOM 899 C CA . ASN A 1 115 ? -22.145 16.716 38.672 1.00 89.44 115 ASN A CA 1
ATOM 900 C C . ASN A 1 115 ? -23.358 17.417 39.297 1.00 89.44 115 ASN A C 1
ATOM 902 O O . ASN A 1 115 ? -23.974 16.926 40.247 1.00 89.44 115 ASN A O 1
ATOM 906 N N . SER A 1 116 ? -23.695 18.606 38.809 1.00 88.38 116 SER A N 1
ATOM 907 C CA . SER A 1 116 ? -24.841 19.355 39.305 1.00 88.38 116 SER A CA 1
ATOM 908 C C . SER A 1 116 ? -25.529 20.120 38.191 1.00 88.38 116 SER A C 1
ATOM 910 O O . SER A 1 116 ? -24.884 20.873 37.468 1.00 88.38 116 SER A O 1
ATOM 912 N N . MET A 1 117 ? -26.852 20.002 38.132 1.00 87.38 117 MET A N 1
ATOM 913 C CA . MET A 1 117 ? -27.692 20.739 37.195 1.00 87.38 117 MET A CA 1
ATOM 914 C C . MET A 1 117 ? -28.939 21.228 37.918 1.00 87.38 117 MET A C 1
ATOM 916 O O . MET A 1 117 ? -29.669 20.455 38.543 1.00 87.38 117 MET A O 1
ATOM 920 N N . ARG A 1 118 ? -29.194 22.539 37.839 1.00 86.81 118 ARG A N 1
ATOM 921 C CA . ARG A 1 118 ? -30.313 23.214 38.518 1.00 86.81 118 ARG A CA 1
ATOM 922 C C . ARG A 1 118 ? -30.350 22.894 40.028 1.00 86.81 118 ARG A C 1
ATOM 924 O O . ARG A 1 118 ? -29.523 23.387 40.788 1.00 86.81 118 ARG A O 1
ATOM 931 N N . ASN A 1 119 ? -31.318 22.080 40.456 1.00 90.06 119 ASN A N 1
ATOM 932 C CA . ASN A 1 119 ? -31.577 21.706 41.850 1.00 90.06 119 ASN A CA 1
ATOM 933 C C . ASN A 1 119 ? -31.077 20.299 42.209 1.00 90.06 119 ASN A C 1
ATOM 935 O O . ASN A 1 119 ? -31.335 19.836 43.321 1.00 90.06 119 ASN A O 1
ATOM 939 N N . ILE A 1 120 ? -30.377 19.632 41.292 1.00 93.50 120 ILE A N 1
ATOM 940 C CA . ILE A 1 120 ? -29.893 18.265 41.458 1.00 93.50 120 ILE A CA 1
ATOM 941 C C . ILE A 1 120 ? -28.374 18.283 41.625 1.00 93.50 120 I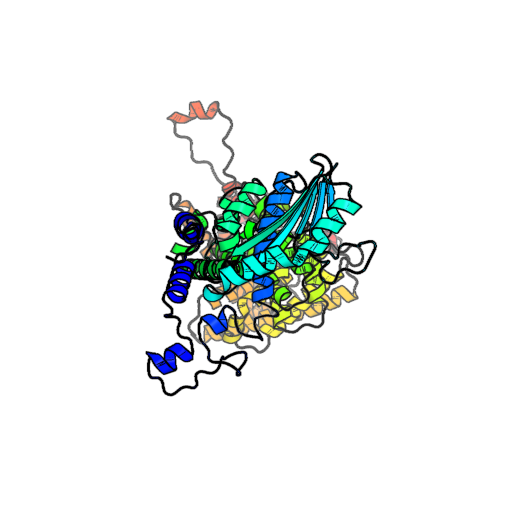LE A C 1
ATOM 943 O O . ILE A 1 120 ? -27.668 18.969 40.884 1.00 93.50 120 ILE A O 1
ATOM 947 N N . LYS A 1 121 ? -27.874 17.522 42.600 1.00 93.94 121 LYS A N 1
ATOM 948 C CA . LYS A 1 121 ? -26.451 17.202 42.753 1.00 93.94 121 LYS A CA 1
ATOM 949 C C . LYS A 1 121 ? -26.268 15.692 42.771 1.00 93.94 121 LYS A C 1
ATOM 951 O O . LYS A 1 121 ? -26.976 15.012 43.508 1.00 93.94 121 LYS A O 1
ATOM 956 N N . VAL A 1 122 ? -25.309 15.198 42.002 1.00 95.19 122 VAL A N 1
ATOM 957 C CA . VAL A 1 122 ? -24.923 13.789 41.934 1.00 95.19 122 VAL A CA 1
ATOM 958 C C . VAL A 1 122 ? -23.448 13.680 42.299 1.00 95.19 122 VAL A C 1
ATOM 960 O O . VAL A 1 122 ? -22.622 14.419 41.768 1.00 95.19 122 VAL A O 1
ATOM 963 N N . PHE A 1 123 ? -23.128 12.786 43.224 1.00 95.81 123 PHE A N 1
ATOM 964 C CA . PHE A 1 123 ? -21.773 12.466 43.652 1.00 95.81 123 PHE A CA 1
ATOM 965 C C . PHE A 1 123 ? -21.480 11.017 43.277 1.00 95.81 123 PHE A C 1
ATOM 967 O O . PHE A 1 123 ? -22.306 10.141 43.542 1.00 95.81 123 PHE A O 1
ATOM 974 N N . TRP A 1 124 ? -20.302 10.779 42.711 1.00 95.75 124 TRP A N 1
ATOM 975 C CA . TRP A 1 124 ? -19.800 9.462 42.337 1.00 95.75 124 TRP A CA 1
ATOM 976 C C . TRP A 1 124 ? -18.543 9.130 43.141 1.00 95.75 124 TRP A C 1
ATOM 978 O O . TRP A 1 124 ? -17.507 9.784 42.981 1.00 95.75 124 TRP A O 1
ATOM 988 N N . ASP A 1 125 ? -18.637 8.112 43.998 1.00 92.62 125 ASP A N 1
ATOM 989 C CA . ASP A 1 125 ? -17.524 7.596 44.802 1.00 92.62 125 ASP A CA 1
ATOM 990 C C . ASP A 1 125 ? -16.726 8.711 45.521 1.00 92.62 125 ASP A C 1
ATOM 992 O O . ASP A 1 125 ? -15.493 8.720 45.555 1.00 92.62 125 ASP A O 1
ATOM 996 N N . GLN A 1 126 ? -17.434 9.710 46.065 1.00 93.12 126 GLN A N 1
ATOM 997 C CA . GLN A 1 126 ? -16.836 10.851 46.766 1.00 93.12 126 GLN A CA 1
ATOM 998 C C . GLN A 1 126 ? -17.102 10.799 48.271 1.00 93.12 126 GLN A C 1
ATOM 1000 O O . GLN A 1 126 ? -18.224 10.499 48.686 1.00 93.12 126 GLN A O 1
ATOM 1005 N N . PRO A 1 127 ? -16.108 11.143 49.111 1.00 91.06 127 PRO A N 1
ATOM 1006 C CA . PRO A 1 127 ? -16.355 11.367 50.525 1.00 91.06 127 PRO A CA 1
ATOM 1007 C C . PRO A 1 127 ? -17.235 12.608 50.711 1.00 91.06 127 PRO A C 1
ATOM 1009 O O . PRO A 1 127 ? -16.949 13.688 50.192 1.00 91.06 127 PRO A O 1
ATOM 1012 N N . ILE A 1 128 ? -18.300 12.455 51.486 1.00 91.44 128 ILE A N 1
ATOM 1013 C CA . ILE A 1 128 ? -19.196 13.540 51.862 1.00 91.44 128 ILE A CA 1
ATOM 1014 C C . ILE A 1 128 ? -18.628 14.219 53.105 1.00 91.44 128 ILE A C 1
ATOM 1016 O O . ILE A 1 128 ? -18.333 13.571 54.113 1.00 91.44 128 ILE A O 1
ATOM 1020 N N . LEU A 1 129 ? -18.445 15.535 53.007 1.00 86.06 129 LEU A N 1
ATOM 1021 C CA . LEU A 1 129 ? -18.000 16.363 54.120 1.00 86.06 129 LEU A CA 1
ATOM 1022 C C . LEU A 1 129 ? -19.184 16.644 55.045 1.00 86.06 129 LEU A C 1
ATOM 1024 O O . LEU A 1 129 ? -20.214 17.153 54.603 1.00 86.06 129 LEU A O 1
ATOM 1028 N N . THR A 1 130 ? -19.011 16.305 56.317 1.00 85.50 130 THR A N 1
ATOM 1029 C CA . THR A 1 130 ? -19.999 16.454 57.390 1.00 85.50 130 THR A CA 1
ATOM 1030 C C . THR A 1 130 ? -19.383 17.223 58.559 1.00 85.50 130 THR A C 1
ATOM 1032 O O . THR A 1 130 ? -18.159 17.265 58.696 1.00 85.50 130 THR A O 1
ATOM 1035 N N . ASP A 1 131 ? -20.215 17.835 59.406 1.00 79.31 131 ASP A N 1
ATOM 1036 C CA . ASP A 1 131 ? -19.761 18.723 60.494 1.00 79.31 131 ASP A CA 1
ATOM 1037 C C . ASP A 1 131 ? -18.984 17.991 61.605 1.00 79.31 131 ASP A C 1
ATOM 1039 O O . ASP A 1 131 ? -18.247 18.603 62.379 1.00 79.31 131 ASP A O 1
ATOM 1043 N N . HIS A 1 132 ? -19.112 16.666 61.669 1.00 82.50 132 HIS A N 1
ATOM 1044 C CA . HIS A 1 132 ? -18.301 15.790 62.506 1.00 82.50 132 HIS A CA 1
ATOM 1045 C C . HIS A 1 132 ? -17.866 14.544 61.727 1.00 82.50 132 HIS A C 1
ATOM 1047 O O . HIS A 1 132 ? -18.385 14.238 60.654 1.00 82.50 132 HIS A O 1
ATOM 1053 N N . THR A 1 133 ? -16.877 13.823 62.256 1.00 83.50 133 THR A N 1
ATOM 1054 C CA . THR A 1 133 ? -16.316 12.635 61.602 1.00 83.50 133 THR A CA 1
ATOM 1055 C C . THR A 1 133 ? -17.289 11.459 61.657 1.00 83.50 133 THR A C 1
ATOM 1057 O O . THR A 1 133 ? -17.580 10.958 62.740 1.00 83.50 133 THR A O 1
ATOM 1060 N N . ILE A 1 134 ? -17.727 10.987 60.487 1.00 86.69 134 ILE A N 1
ATOM 1061 C CA . ILE A 1 134 ? -18.542 9.774 60.328 1.00 86.69 134 ILE A CA 1
ATOM 1062 C C . ILE A 1 134 ? -17.654 8.646 59.776 1.00 86.69 134 ILE A C 1
ATOM 1064 O O . ILE A 1 134 ? -16.959 8.873 58.781 1.00 86.69 134 ILE A O 1
ATOM 1068 N N . PRO A 1 135 ? -17.672 7.428 60.354 1.00 81.50 135 PRO A N 1
ATOM 1069 C CA . PRO A 1 135 ? -16.834 6.311 59.898 1.00 81.50 135 PRO A CA 1
ATOM 1070 C C . PRO A 1 135 ? -17.070 5.883 58.439 1.00 81.50 135 PRO A C 1
ATOM 1072 O O . PRO A 1 135 ? -16.134 5.484 57.746 1.00 81.50 135 PRO A O 1
ATOM 1075 N N . HIS A 1 136 ? -18.316 5.961 57.966 1.00 88.62 136 HIS A N 1
ATOM 1076 C CA . HIS A 1 136 ? -18.715 5.613 56.601 1.00 88.62 136 HIS A CA 1
ATOM 1077 C C . HIS A 1 136 ? -19.315 6.831 55.895 1.00 88.62 136 HIS A C 1
ATOM 1079 O O . HIS A 1 136 ? -20.514 7.081 55.981 1.00 88.62 136 HIS A O 1
ATOM 1085 N N . ASN A 1 137 ? -18.478 7.590 55.184 1.00 91.88 137 ASN A N 1
ATOM 1086 C CA . ASN A 1 137 ? -18.882 8.845 54.542 1.00 91.88 137 ASN A CA 1
ATOM 1087 C C . ASN A 1 137 ? -18.717 8.873 53.013 1.00 91.88 137 ASN A C 1
ATOM 1089 O O . ASN A 1 137 ? -18.968 9.904 52.403 1.00 91.88 137 ASN A O 1
ATOM 1093 N N . ARG A 1 138 ? -18.294 7.774 52.383 1.00 93.31 138 ARG A N 1
ATOM 1094 C CA . ARG A 1 138 ? -18.075 7.675 50.930 1.00 93.31 138 ARG A CA 1
ATOM 1095 C C . ARG A 1 138 ? -19.033 6.647 50.326 1.00 93.31 138 ARG A C 1
ATOM 1097 O O . ARG A 1 138 ? -18.693 5.465 50.354 1.00 93.31 138 ARG A O 1
ATOM 1104 N N . PRO A 1 139 ? -20.251 7.037 49.922 1.00 94.56 139 PRO A N 1
ATOM 1105 C CA . PRO A 1 139 ? -21.167 6.139 49.228 1.00 94.56 139 PRO A CA 1
ATOM 1106 C C . PRO A 1 139 ? -20.774 5.962 47.755 1.00 94.56 139 PRO A C 1
ATOM 1108 O O . PRO A 1 139 ? -20.112 6.839 47.194 1.00 94.56 139 PRO A O 1
ATOM 1111 N N . ASP A 1 140 ? -21.223 4.875 47.122 1.00 95.38 140 ASP A N 1
ATOM 1112 C CA . ASP A 1 140 ? -20.964 4.641 45.690 1.00 95.38 140 ASP A CA 1
ATOM 1113 C C . ASP A 1 140 ? -21.597 5.747 44.829 1.00 95.38 140 ASP A C 1
ATOM 1115 O O . ASP A 1 140 ? -20.942 6.335 43.965 1.00 95.38 140 ASP A O 1
ATOM 1119 N N . ILE A 1 141 ? -22.870 6.072 45.091 1.00 97.00 141 ILE A N 1
ATOM 1120 C CA . ILE A 1 141 ? -23.570 7.191 44.450 1.00 97.00 141 ILE A CA 1
ATOM 1121 C C . ILE A 1 141 ? -24.432 7.920 45.487 1.00 97.00 141 ILE A C 1
ATOM 1123 O O . ILE A 1 141 ? -25.216 7.302 46.208 1.00 97.00 141 ILE A O 1
ATOM 1127 N N . LEU A 1 142 ? -24.348 9.250 45.525 1.00 96.88 142 LEU A N 1
ATOM 1128 C CA . LEU A 1 142 ? -25.283 10.099 46.269 1.00 96.88 142 LEU A CA 1
ATOM 1129 C C . LEU A 1 142 ? -25.991 11.053 45.314 1.00 96.88 142 LEU A C 1
ATOM 1131 O O . LEU A 1 142 ? -25.354 11.788 44.568 1.00 96.88 142 LEU A O 1
ATOM 1135 N N . ILE A 1 143 ? -27.315 11.092 45.393 1.00 96.00 143 ILE A N 1
ATOM 1136 C CA . ILE A 1 143 ? -28.154 11.998 44.614 1.00 96.00 143 ILE A CA 1
ATOM 1137 C C . ILE A 1 143 ? -28.942 12.871 45.578 1.00 96.00 143 ILE A C 1
ATOM 1139 O O . ILE A 1 143 ? -29.642 12.358 46.446 1.00 96.00 143 ILE A O 1
ATOM 1143 N N . ILE A 1 144 ? -28.874 14.185 45.397 1.00 95.56 144 ILE A N 1
ATOM 1144 C CA . ILE A 1 144 ? -29.636 15.167 46.166 1.00 95.56 144 ILE A CA 1
ATOM 1145 C C . ILE A 1 144 ? -30.527 15.937 45.202 1.00 95.56 144 ILE A C 1
ATOM 1147 O O . ILE A 1 144 ? -30.027 16.638 44.325 1.00 95.56 144 ILE A O 1
ATOM 1151 N N . ASP A 1 145 ? -31.838 15.856 45.406 1.00 93.94 145 ASP A N 1
ATOM 1152 C CA . ASP A 1 145 ? -32.832 16.664 44.707 1.00 93.94 145 ASP A CA 1
ATOM 1153 C C . ASP A 1 145 ? -33.411 17.700 45.676 1.00 93.94 145 ASP A C 1
ATOM 1155 O O . ASP A 1 145 ? -34.264 17.411 46.522 1.00 93.94 145 ASP A O 1
ATOM 1159 N N . LYS A 1 146 ? -32.948 18.944 45.543 1.00 92.12 146 LYS A N 1
ATOM 1160 C CA . LYS A 1 146 ? -33.401 20.058 46.383 1.00 92.12 146 LYS A CA 1
ATOM 1161 C C . LYS A 1 146 ? -34.844 20.463 46.099 1.00 92.12 146 LYS A C 1
ATOM 1163 O O . LYS A 1 146 ? -35.490 21.016 46.982 1.00 92.12 146 LYS A O 1
ATOM 1168 N N . SER A 1 147 ? -35.355 20.193 44.895 1.00 91.62 147 SER A N 1
ATOM 1169 C CA . SER A 1 147 ? -36.730 20.545 44.527 1.00 91.62 147 SER A CA 1
ATOM 1170 C C . SER A 1 147 ? -37.740 19.648 45.240 1.00 91.62 147 SER A C 1
ATOM 1172 O O . SER A 1 147 ? -38.732 20.133 45.781 1.00 91.62 147 SER A O 1
ATOM 1174 N N . LYS A 1 148 ? -37.432 18.349 45.331 1.00 92.25 148 LYS A N 1
ATOM 1175 C CA . LYS A 1 148 ? -38.211 17.367 46.096 1.00 92.25 148 LYS A CA 1
ATOM 1176 C C . LYS A 1 148 ? -37.848 17.343 47.584 1.00 92.25 148 LYS A C 1
ATOM 1178 O O . LYS A 1 148 ? -38.560 16.725 48.372 1.00 92.25 148 LYS A O 1
ATOM 1183 N N . GLN A 1 149 ? -36.778 18.042 47.974 1.00 95.31 149 GLN A N 1
ATOM 1184 C CA . GLN A 1 149 ? -36.170 17.982 49.306 1.00 95.31 149 GLN A CA 1
ATOM 1185 C C . GLN A 1 149 ? -35.880 16.532 49.719 1.00 95.31 149 GLN A C 1
ATOM 1187 O O . GLN A 1 149 ? -36.215 16.121 50.829 1.00 95.31 149 GLN A O 1
ATOM 1192 N N . SER A 1 150 ? -35.285 15.751 48.818 1.00 96.06 150 SER A N 1
ATOM 1193 C CA . SER A 1 150 ? -34.988 14.336 49.047 1.00 96.06 150 SER A CA 1
ATOM 1194 C C . SER A 1 150 ? -33.579 13.963 48.603 1.00 96.06 150 SER A C 1
ATOM 1196 O O . SER A 1 150 ? -33.072 14.530 47.634 1.00 96.06 150 SER A O 1
ATOM 1198 N N . ALA A 1 151 ? -32.977 12.970 49.254 1.00 97.06 151 ALA A N 1
ATOM 1199 C CA . ALA A 1 151 ? -31.716 12.376 48.820 1.00 97.06 151 ALA A CA 1
ATOM 1200 C C . ALA A 1 151 ? -31.775 10.845 48.740 1.00 97.06 151 ALA A C 1
ATOM 1202 O O . ALA A 1 151 ? -32.490 10.192 49.503 1.00 97.06 151 ALA A O 1
ATOM 1203 N N . PHE A 1 152 ? -30.985 10.280 47.829 1.00 97.19 152 PHE A N 1
ATOM 1204 C CA . PHE A 1 152 ? -30.776 8.844 47.674 1.00 97.19 152 PHE A CA 1
ATOM 1205 C C . PHE A 1 152 ? -29.295 8.523 47.841 1.00 97.19 152 PHE A C 1
ATOM 1207 O O . PHE A 1 152 ? -28.464 9.029 47.088 1.00 97.19 152 PHE A O 1
ATOM 1214 N N . ILE A 1 153 ? -28.983 7.669 48.810 1.00 97.06 153 ILE A N 1
ATOM 1215 C CA . ILE A 1 153 ? -27.680 7.024 48.964 1.00 97.06 153 ILE A CA 1
ATOM 1216 C C . ILE A 1 153 ? -27.802 5.650 48.317 1.00 97.06 153 ILE A C 1
ATOM 1218 O O . ILE A 1 153 ? -28.584 4.825 48.786 1.00 97.06 153 ILE A O 1
ATOM 1222 N N . ILE A 1 154 ? -27.075 5.413 47.234 1.00 97.06 154 ILE A N 1
ATOM 1223 C CA . ILE A 1 154 ? -27.132 4.165 46.476 1.00 97.06 154 ILE A CA 1
ATOM 1224 C C . ILE A 1 154 ? -25.833 3.404 46.707 1.00 97.06 154 ILE A C 1
ATOM 1226 O O . ILE A 1 154 ? -24.750 3.955 46.537 1.00 97.06 154 ILE A O 1
ATOM 1230 N N . GLU A 1 155 ? -25.967 2.132 47.071 1.00 95.00 155 GLU A N 1
ATOM 1231 C CA . GLU A 1 155 ? -24.845 1.246 47.373 1.00 95.00 155 GLU A CA 1
ATOM 1232 C C . GLU A 1 155 ? -24.905 -0.011 46.514 1.00 95.00 155 GLU A C 1
ATOM 1234 O O . GLU A 1 155 ? -25.869 -0.778 46.587 1.00 95.00 155 GLU A O 1
ATOM 1239 N N . ILE A 1 156 ? -23.849 -0.244 45.742 1.00 94.56 156 ILE A N 1
ATOM 1240 C CA . ILE A 1 156 ? -23.752 -1.302 44.742 1.00 94.56 156 ILE A CA 1
ATOM 1241 C C . ILE A 1 156 ? -23.070 -2.524 45.342 1.00 94.56 156 ILE A C 1
ATOM 1243 O O . ILE A 1 156 ? -22.027 -2.419 45.973 1.00 94.56 156 ILE A O 1
ATOM 1247 N N . GLY A 1 157 ? -23.654 -3.711 45.212 1.00 91.81 157 GLY A N 1
ATOM 1248 C CA . GLY A 1 157 ? -23.074 -4.940 45.759 1.00 91.81 157 GLY A CA 1
ATOM 1249 C C . GLY A 1 157 ? -22.996 -6.047 44.726 1.00 91.81 157 GLY A C 1
ATOM 1250 O O . GLY A 1 157 ? -23.987 -6.303 44.050 1.00 91.81 157 GLY A O 1
ATOM 1251 N N . VAL A 1 158 ? -21.851 -6.737 44.665 1.00 91.81 158 VAL A N 1
ATOM 1252 C CA . VAL A 1 158 ? -21.689 -7.931 43.822 1.00 91.81 158 VAL A CA 1
ATOM 1253 C C . VAL A 1 158 ? -21.196 -9.149 44.617 1.00 91.81 158 VAL A C 1
ATOM 1255 O O . VAL A 1 158 ? -20.024 -9.513 44.519 1.00 91.81 158 VAL A O 1
ATOM 1258 N N . PRO A 1 159 ? -22.036 -9.738 45.493 1.00 89.94 159 PRO A N 1
ATOM 1259 C CA . PRO A 1 159 ? -21.645 -10.855 46.349 1.00 89.94 159 PRO A CA 1
ATOM 1260 C C . PRO A 1 159 ? -21.748 -12.216 45.649 1.00 89.94 159 PRO A C 1
ATOM 1262 O O . PRO A 1 159 ? -22.301 -12.341 44.560 1.00 89.94 159 PRO A O 1
ATOM 1265 N N . SER A 1 160 ? -21.286 -13.264 46.335 1.00 87.94 160 SER A N 1
ATOM 1266 C CA . SER A 1 160 ? -21.692 -14.638 46.027 1.00 87.94 160 SER A CA 1
ATOM 1267 C C . SER A 1 160 ? -23.178 -14.855 46.323 1.00 87.94 160 SER A C 1
ATOM 1269 O O . SER A 1 160 ? -23.721 -14.211 47.225 1.00 87.94 160 SER A O 1
ATOM 1271 N N . ASP A 1 161 ? -23.790 -15.829 45.652 1.00 86.75 161 ASP A N 1
ATOM 1272 C CA . ASP A 1 161 ? -25.201 -16.202 45.841 1.00 86.75 161 ASP A CA 1
ATOM 1273 C C . ASP A 1 161 ? -25.539 -16.442 47.326 1.00 86.75 161 ASP A C 1
ATOM 1275 O O . ASP A 1 161 ? -26.433 -15.797 47.870 1.00 86.75 161 ASP A O 1
ATOM 1279 N N . ASP A 1 162 ? -24.720 -17.230 48.033 1.00 84.75 162 ASP A N 1
ATOM 1280 C CA . ASP A 1 162 ? -24.924 -17.553 49.458 1.00 84.75 162 ASP A CA 1
ATOM 1281 C C . ASP A 1 162 ? -24.924 -16.333 50.398 1.00 84.75 162 ASP A C 1
ATOM 1283 O O . ASP A 1 162 ? -25.462 -16.375 51.505 1.00 84.75 162 ASP A O 1
ATOM 1287 N N . ASN A 1 163 ? -24.281 -15.234 49.990 1.00 86.75 163 ASN A N 1
ATOM 1288 C CA . ASN A 1 163 ? -24.119 -14.035 50.813 1.00 86.75 163 ASN A CA 1
ATOM 1289 C C . ASN A 1 163 ? -25.077 -12.908 50.411 1.00 86.75 163 ASN A C 1
ATOM 1291 O O . ASN A 1 163 ? -25.020 -11.826 51.004 1.00 86.75 163 ASN A O 1
ATOM 1295 N N . LEU A 1 164 ? -25.964 -13.145 49.439 1.00 88.00 164 LEU A N 1
ATOM 1296 C CA . LEU A 1 164 ? -26.803 -12.118 48.829 1.00 88.00 164 LEU A CA 1
ATOM 1297 C C . LEU A 1 164 ? -27.614 -11.331 49.871 1.00 88.00 164 LEU A C 1
ATOM 1299 O O . LEU A 1 164 ? -27.480 -10.111 49.981 1.00 88.00 164 LEU A O 1
ATOM 1303 N N . HIS A 1 165 ? -28.384 -12.026 50.713 1.00 88.25 165 HIS A N 1
ATOM 1304 C CA . HIS A 1 165 ? -29.217 -11.393 51.743 1.00 88.25 165 HIS A CA 1
ATOM 1305 C C . HIS A 1 165 ? -28.402 -10.654 52.809 1.00 88.25 165 HIS A C 1
ATOM 1307 O O . HIS A 1 165 ? -28.805 -9.587 53.281 1.00 88.25 165 HIS A O 1
ATOM 1313 N N . LYS A 1 166 ? -27.237 -11.200 53.179 1.00 89.19 166 LYS A N 1
ATOM 1314 C CA . LYS A 1 166 ? -26.342 -10.584 54.162 1.00 89.19 166 LYS A CA 1
ATOM 1315 C C . LYS A 1 166 ? -25.813 -9.246 53.647 1.00 89.19 166 LYS A C 1
ATOM 1317 O O . LYS A 1 166 ? -25.864 -8.262 54.381 1.00 89.19 166 LYS A O 1
ATOM 1322 N N . VAL A 1 167 ? -25.372 -9.195 52.389 1.00 89.38 167 VAL A N 1
ATOM 1323 C CA . VAL A 1 167 ? -24.832 -7.974 51.770 1.00 89.38 167 VAL A CA 1
ATOM 1324 C C . VAL A 1 167 ? -25.913 -6.920 51.546 1.00 89.38 167 VAL A C 1
ATOM 1326 O O . VAL A 1 167 ? -25.668 -5.742 51.805 1.00 89.38 167 VAL A O 1
ATOM 1329 N N . VAL A 1 168 ? -27.132 -7.318 51.161 1.00 91.44 168 VAL A N 1
ATOM 1330 C CA . VAL A 1 168 ? -28.279 -6.393 51.088 1.00 91.44 168 VAL A CA 1
ATOM 1331 C C . VAL A 1 168 ? -28.544 -5.743 52.452 1.00 91.44 168 VAL A C 1
ATOM 1333 O O . VAL A 1 168 ? -28.673 -4.520 52.543 1.00 91.44 168 VAL A O 1
ATOM 1336 N N . ALA A 1 169 ? -28.588 -6.538 53.526 1.00 89.88 169 ALA A N 1
ATOM 1337 C CA . ALA A 1 169 ? -28.831 -6.034 54.877 1.00 89.88 169 ALA A CA 1
ATOM 1338 C C . ALA A 1 169 ? -27.690 -5.140 55.394 1.00 89.88 169 ALA A C 1
ATOM 1340 O O . ALA A 1 169 ? -27.953 -4.123 56.039 1.00 89.88 169 ALA A O 1
ATOM 1341 N N . GLU A 1 170 ? -26.438 -5.499 55.105 1.00 91.69 170 GLU A N 1
ATOM 1342 C CA . GLU A 1 170 ? -25.253 -4.709 55.448 1.00 91.69 170 GLU A CA 1
ATOM 1343 C C . GLU A 1 170 ? -25.284 -3.335 54.767 1.00 91.69 170 GLU A C 1
ATOM 1345 O O . GLU A 1 170 ? -25.198 -2.309 55.446 1.00 91.69 170 GLU A O 1
ATOM 1350 N N . LYS A 1 171 ? -25.505 -3.295 53.446 1.00 89.81 171 LYS A N 1
ATOM 1351 C CA . LYS A 1 171 ? -25.542 -2.046 52.667 1.00 89.81 171 LYS A CA 1
ATOM 1352 C C . LYS A 1 171 ? -26.682 -1.118 53.078 1.00 89.81 171 LYS A C 1
ATOM 1354 O O . LYS A 1 171 ? -26.492 0.094 53.109 1.00 89.81 171 LYS A O 1
ATOM 1359 N N . LYS A 1 172 ? -27.824 -1.667 53.504 1.00 87.62 172 LYS A N 1
ATOM 1360 C CA . LYS A 1 172 ? -28.927 -0.882 54.089 1.00 87.62 172 LYS A CA 1
ATOM 1361 C C . LYS A 1 172 ? -28.546 -0.171 55.391 1.00 87.62 172 LYS A C 1
ATOM 1363 O O . LYS A 1 172 ? -29.079 0.895 55.678 1.00 87.62 172 LYS A O 1
ATOM 1368 N N . ARG A 1 173 ? -27.665 -0.770 56.199 1.00 89.81 173 ARG A N 1
ATOM 1369 C CA . ARG A 1 173 ? -27.299 -0.263 57.535 1.00 89.81 173 ARG A CA 1
ATOM 1370 C C . ARG A 1 173 ? -26.064 0.635 57.522 1.00 89.81 173 ARG A C 1
ATOM 1372 O O . ARG A 1 173 ? -25.969 1.528 58.357 1.00 89.81 173 ARG A O 1
ATOM 1379 N N . LYS A 1 174 ? -25.141 0.420 56.579 1.00 88.19 174 LYS A N 1
ATOM 1380 C CA . LYS A 1 174 ? -23.815 1.060 56.531 1.00 88.19 174 LYS A CA 1
ATOM 1381 C C . LYS A 1 174 ? -23.849 2.595 56.575 1.00 88.19 174 LYS A C 1
ATOM 1383 O O . LYS A 1 174 ? -22.986 3.189 57.210 1.00 88.19 174 LYS A O 1
ATOM 1388 N N . TYR A 1 175 ? -24.844 3.224 55.945 1.00 90.69 175 TYR A N 1
ATOM 1389 C CA . TYR A 1 175 ? -24.933 4.686 55.807 1.00 90.69 175 TYR A CA 1
ATOM 1390 C C . TYR A 1 175 ? -26.085 5.326 56.591 1.00 90.69 175 TYR A C 1
ATOM 1392 O O . TYR A 1 175 ? -26.506 6.426 56.249 1.00 90.69 175 TYR A O 1
ATOM 1400 N N . VAL A 1 176 ? -26.610 4.671 57.633 1.00 92.31 176 VAL A N 1
ATOM 1401 C CA . VAL A 1 176 ? -27.716 5.229 58.442 1.00 92.31 176 VAL A CA 1
ATOM 1402 C C . VAL A 1 176 ? -27.326 6.562 59.085 1.00 92.31 176 VAL A C 1
ATOM 1404 O O . VAL A 1 176 ? -28.077 7.526 58.976 1.00 92.31 176 VAL A O 1
ATOM 1407 N N . GLU A 1 177 ? -26.133 6.647 59.676 1.00 91.75 177 GLU A N 1
ATOM 1408 C CA . GLU A 1 177 ? -25.619 7.897 60.256 1.00 91.75 177 GLU A CA 1
ATOM 1409 C C . GLU A 1 177 ? -25.434 8.977 59.180 1.00 91.75 177 GLU A C 1
ATOM 1411 O O . GLU A 1 177 ? -25.927 10.092 59.326 1.00 91.75 177 GLU A O 1
ATOM 1416 N N . LEU A 1 178 ? -24.813 8.624 58.046 1.00 92.94 178 LEU A N 1
ATOM 1417 C CA . LEU A 1 178 ? -24.629 9.554 56.929 1.00 92.94 178 LEU A CA 1
ATOM 1418 C C . LEU A 1 178 ? -25.969 10.060 56.366 1.00 92.94 178 LEU A C 1
ATOM 1420 O O . LEU A 1 178 ? -26.068 11.219 55.970 1.00 92.94 178 LEU A O 1
ATOM 1424 N N . ALA A 1 179 ? -27.002 9.216 56.318 1.00 93.94 179 ALA A N 1
ATOM 1425 C CA . ALA A 1 179 ? -28.317 9.589 55.807 1.00 93.94 179 ALA A CA 1
ATOM 1426 C C . ALA A 1 179 ? -28.990 10.674 56.657 1.00 93.94 179 ALA A C 1
ATOM 1428 O O . ALA A 1 179 ? -29.546 11.625 56.096 1.00 93.94 179 ALA A O 1
ATOM 1429 N N . GLU A 1 180 ? -28.914 10.551 57.985 1.00 93.00 180 GLU A N 1
ATOM 1430 C CA . GLU A 1 180 ? -29.426 11.563 58.914 1.00 93.00 180 GLU A CA 1
ATOM 1431 C C . GLU A 1 180 ? -28.624 12.865 58.820 1.00 93.00 180 GLU A C 1
ATOM 1433 O O . GLU A 1 180 ? -29.211 13.946 58.762 1.00 93.00 180 GLU A O 1
ATOM 1438 N N . GLU A 1 181 ? -27.301 12.780 58.690 1.00 92.94 181 GLU A N 1
ATOM 1439 C CA . GLU A 1 181 ? -26.449 13.963 58.537 1.00 92.94 181 GLU A CA 1
ATOM 1440 C C . GLU A 1 181 ? -26.702 14.695 57.215 1.00 92.94 181 GLU A C 1
ATOM 1442 O O . GLU A 1 181 ? -26.914 15.905 57.204 1.00 92.94 181 GLU A O 1
ATOM 1447 N N . ILE A 1 182 ? -26.809 13.982 56.089 1.00 93.88 182 ILE A N 1
ATOM 1448 C CA . ILE A 1 182 ? -27.176 14.583 54.794 1.00 93.88 182 ILE A CA 1
ATOM 1449 C C . ILE A 1 182 ? -28.550 15.255 54.873 1.00 93.88 182 ILE A C 1
ATOM 1451 O O . ILE A 1 182 ? -28.746 16.341 54.318 1.00 93.88 182 ILE A O 1
ATOM 1455 N N . LYS A 1 183 ? -29.504 14.633 55.575 1.00 94.75 183 LYS A N 1
ATOM 1456 C CA . LYS A 1 183 ? -30.843 15.196 55.762 1.00 94.75 183 LYS A CA 1
ATOM 1457 C C . LYS A 1 183 ? -30.786 16.538 56.492 1.00 94.75 183 LYS A C 1
ATOM 1459 O O . LYS A 1 183 ? -31.460 17.481 56.074 1.00 94.75 183 LYS A O 1
ATOM 1464 N N . GLN A 1 184 ? -29.970 16.632 57.541 1.00 92.31 184 GLN A N 1
ATOM 1465 C CA . GLN A 1 184 ? -29.779 17.860 58.312 1.00 92.31 184 GLN A CA 1
ATOM 1466 C C . GLN A 1 184 ? -29.014 18.923 57.513 1.00 92.31 184 GLN A C 1
ATOM 1468 O O . GLN A 1 184 ? -29.525 20.034 57.356 1.00 92.31 184 GLN A O 1
ATOM 1473 N N . LEU A 1 185 ? -27.860 18.563 56.939 1.00 91.44 185 LEU A N 1
ATOM 1474 C CA . LEU A 1 185 ? -26.960 19.454 56.191 1.00 91.44 185 LEU A CA 1
ATOM 1475 C C . LEU A 1 185 ? -27.640 20.136 55.000 1.00 91.44 185 LEU A C 1
ATOM 1477 O O . LEU A 1 185 ? -27.383 21.302 54.710 1.00 91.44 185 LEU A O 1
ATOM 1481 N N . TYR A 1 186 ? -28.512 19.412 54.297 1.00 90.88 186 TYR A N 1
ATOM 1482 C CA . TYR A 1 186 ? -29.205 19.922 53.113 1.00 90.88 186 TYR A CA 1
ATOM 1483 C C . TYR A 1 186 ? -30.667 20.318 53.377 1.00 90.88 186 TYR A C 1
ATOM 1485 O O . TYR A 1 186 ? -31.375 20.662 52.429 1.00 90.88 186 TYR A O 1
ATOM 1493 N N . HIS A 1 187 ? -31.118 20.290 54.638 1.00 93.06 187 HIS A N 1
ATOM 1494 C CA . HIS A 1 187 ? -32.494 20.597 55.057 1.00 93.06 187 HIS A CA 1
ATOM 1495 C C . HIS A 1 187 ? -33.560 19.832 54.248 1.00 93.06 187 HIS A C 1
ATOM 1497 O O . HIS A 1 187 ? -34.532 20.401 53.733 1.00 93.06 187 HIS A O 1
ATOM 1503 N N . LEU A 1 188 ? -33.348 18.525 54.102 1.00 95.38 188 LEU A N 1
ATOM 1504 C CA . LEU A 1 188 ? -34.193 17.636 53.309 1.00 95.38 188 LEU A CA 1
ATOM 1505 C C . LEU A 1 188 ? -35.345 17.071 54.153 1.00 95.38 188 LEU A C 1
ATOM 1507 O O . LEU A 1 188 ? -35.232 16.880 55.363 1.00 95.38 188 LEU A O 1
ATOM 1511 N N . LYS A 1 189 ? -36.463 16.752 53.498 1.00 95.56 189 LYS A N 1
ATOM 1512 C CA . LYS A 1 189 ? -37.587 16.030 54.107 1.00 95.56 189 LYS A CA 1
ATOM 1513 C C . LYS A 1 189 ? -37.247 14.562 54.339 1.00 95.56 189 LYS A C 1
ATOM 1515 O O . LYS A 1 189 ? -37.657 13.995 55.350 1.00 95.56 189 LYS A O 1
ATOM 1520 N N . GLU A 1 190 ? -36.495 13.953 53.425 1.00 95.38 190 GLU A N 1
ATOM 1521 C CA . GLU A 1 190 ? -36.198 12.523 53.458 1.00 95.38 190 GLU A CA 1
ATOM 1522 C C . GLU A 1 190 ? -34.841 12.193 52.820 1.00 95.38 190 GLU A C 1
ATOM 1524 O O . GLU A 1 190 ? -34.484 12.746 51.783 1.00 95.38 190 GLU A O 1
ATOM 1529 N N . THR A 1 191 ? -34.123 11.237 53.406 1.00 96.25 191 THR A N 1
ATOM 1530 C CA . THR A 1 191 ? -32.948 10.601 52.798 1.00 96.25 191 THR A CA 1
ATOM 1531 C C . THR A 1 191 ? -33.161 9.092 52.831 1.00 96.25 191 THR A C 1
ATOM 1533 O O . THR A 1 191 ? -33.479 8.547 53.887 1.00 96.25 191 THR A O 1
ATOM 1536 N N . ARG A 1 192 ? -33.017 8.407 51.693 1.00 95.94 192 ARG A N 1
ATOM 1537 C CA . ARG A 1 192 ? -33.198 6.950 51.583 1.00 95.94 192 ARG A CA 1
ATOM 1538 C C . ARG A 1 192 ? -31.894 6.260 51.216 1.00 95.94 192 ARG A C 1
ATOM 1540 O O . ARG A 1 192 ? -31.170 6.739 50.349 1.00 95.94 192 ARG A O 1
ATOM 1547 N N . ILE A 1 193 ? -31.643 5.107 51.830 1.00 96.00 193 ILE A N 1
ATOM 1548 C CA . ILE A 1 193 ? -30.524 4.220 51.493 1.00 96.00 193 ILE A CA 1
ATOM 1549 C C . ILE A 1 193 ? -31.070 3.082 50.636 1.00 96.00 193 ILE A C 1
ATOM 1551 O O . ILE A 1 193 ? -31.946 2.337 51.077 1.00 96.00 193 ILE A O 1
ATOM 1555 N N . LEU A 1 194 ? -30.563 2.966 49.414 1.00 96.25 194 LEU A N 1
ATOM 1556 C CA . LEU A 1 194 ? -31.029 2.031 48.400 1.00 96.25 194 LEU A CA 1
ATOM 1557 C C . LEU A 1 194 ? -29.904 1.050 48.044 1.00 96.25 194 LEU A C 1
ATOM 1559 O O . LEU A 1 194 ? -29.006 1.401 47.275 1.00 96.25 194 LEU A O 1
ATOM 1563 N N . PRO A 1 195 ? -29.921 -0.179 48.586 1.00 95.00 195 PRO A N 1
ATOM 1564 C CA . PRO A 1 195 ? -29.001 -1.208 48.135 1.00 95.00 195 PRO A CA 1
ATOM 1565 C C . PRO A 1 195 ? -29.419 -1.670 46.732 1.00 95.00 195 PRO A C 1
ATOM 1567 O O . PRO A 1 195 ? -30.583 -2.011 46.499 1.00 95.00 195 PRO A O 1
ATOM 1570 N N . ILE A 1 196 ? -28.466 -1.694 45.806 1.00 95.50 196 ILE A N 1
ATOM 1571 C CA . ILE A 1 196 ? -28.606 -2.296 44.479 1.00 95.50 196 ILE A CA 1
ATOM 1572 C C . ILE A 1 196 ? -27.572 -3.412 44.405 1.00 95.50 196 ILE A C 1
ATOM 1574 O O . ILE A 1 196 ? -26.375 -3.183 44.263 1.00 95.50 196 ILE A O 1
ATOM 1578 N N . VAL A 1 197 ? -28.040 -4.641 44.576 1.00 93.62 197 VAL A N 1
ATOM 1579 C CA . VAL A 1 197 ? -27.190 -5.825 44.661 1.00 93.62 197 VAL A CA 1
ATOM 1580 C C . VAL A 1 197 ? -27.517 -6.770 43.511 1.00 93.62 197 VAL A C 1
ATOM 1582 O O . VAL A 1 197 ? -28.687 -6.975 43.191 1.00 93.62 197 VAL A O 1
ATOM 1585 N N . ILE A 1 198 ? -26.484 -7.339 42.904 1.00 92.19 198 ILE A N 1
ATOM 1586 C CA . ILE A 1 198 ? -26.555 -8.387 41.884 1.00 92.19 198 ILE A CA 1
ATOM 1587 C C . ILE A 1 198 ? -25.540 -9.460 42.258 1.00 92.19 198 ILE A C 1
ATOM 1589 O O . ILE A 1 198 ? -24.409 -9.120 42.567 1.00 92.19 198 ILE A O 1
ATOM 1593 N N . SER A 1 199 ? -25.900 -10.739 42.296 1.00 89.75 199 SER A N 1
ATOM 1594 C CA . SER A 1 199 ? -24.900 -11.765 42.616 1.00 89.75 199 SER A CA 1
ATOM 1595 C C . SER A 1 199 ? -23.900 -11.964 41.473 1.00 89.75 199 SER A C 1
ATOM 1597 O O . SER A 1 199 ? -24.162 -11.595 40.329 1.00 89.75 199 SER A O 1
ATOM 1599 N N . CYS A 1 200 ? -22.760 -12.595 41.755 1.00 84.56 200 CYS A N 1
ATOM 1600 C CA . CYS A 1 200 ? -21.773 -12.936 40.728 1.00 84.56 200 CYS A CA 1
ATOM 1601 C C . CYS A 1 200 ? -22.308 -13.867 39.626 1.00 84.56 200 CYS A C 1
ATOM 1603 O O . CYS A 1 200 ? -21.688 -13.933 38.575 1.00 84.56 200 CYS A O 1
ATOM 1605 N N . ASN A 1 201 ? -23.429 -14.560 39.862 1.00 82.25 201 ASN A N 1
ATOM 1606 C CA . ASN A 1 201 ? -24.095 -15.436 38.893 1.00 82.25 201 ASN A CA 1
ATOM 1607 C C . ASN A 1 201 ? -25.365 -14.801 38.290 1.00 82.25 201 ASN A C 1
ATOM 1609 O O . ASN A 1 201 ? -26.143 -15.488 37.628 1.00 82.25 201 ASN A O 1
ATOM 1613 N N . GLY A 1 202 ? -25.609 -13.510 38.550 1.00 85.00 202 GLY A N 1
ATOM 1614 C CA . GLY A 1 202 ? -26.722 -12.755 37.971 1.00 85.00 202 GLY A CA 1
ATOM 1615 C C . GLY A 1 202 ? -28.036 -12.785 38.760 1.00 85.00 202 GLY A C 1
ATOM 1616 O O . GLY A 1 202 ? -29.039 -12.279 38.250 1.00 85.00 202 GLY A O 1
ATOM 1617 N N . LEU A 1 203 ? -28.060 -13.321 39.991 1.00 89.19 203 LEU A N 1
ATOM 1618 C CA . LEU A 1 203 ? -29.262 -13.317 40.836 1.00 89.19 203 LEU A CA 1
ATOM 1619 C C . LEU A 1 203 ? -29.592 -11.906 41.325 1.00 89.19 203 LEU A C 1
ATOM 1621 O O . LEU A 1 203 ? -28.727 -11.174 41.816 1.00 89.19 203 LEU A O 1
ATOM 1625 N N . ILE A 1 204 ? -30.874 -11.553 41.245 1.00 92.12 204 ILE A N 1
ATOM 1626 C CA . ILE A 1 204 ? -31.395 -10.239 41.615 1.00 92.12 204 ILE A CA 1
ATOM 1627 C C . ILE A 1 204 ? -32.329 -10.377 42.826 1.00 92.12 204 ILE A C 1
ATOM 1629 O O . ILE A 1 204 ? -33.380 -11.009 42.719 1.00 92.12 204 ILE A O 1
ATOM 1633 N N . PRO A 1 205 ? -32.004 -9.777 43.985 1.00 93.38 205 PRO A N 1
ATOM 1634 C CA . PRO A 1 205 ? -32.906 -9.754 45.126 1.00 93.38 205 PRO A CA 1
ATOM 1635 C C . PRO A 1 205 ? -34.098 -8.823 44.858 1.00 93.38 205 PRO A C 1
ATOM 1637 O O . PRO A 1 205 ? -33.954 -7.782 44.211 1.00 93.38 205 PRO A O 1
ATOM 1640 N N . GLU A 1 206 ? -35.264 -9.139 45.427 1.00 93.38 206 GLU A N 1
ATOM 1641 C CA . GLU A 1 206 ? -36.485 -8.314 45.307 1.00 93.38 206 GLU A CA 1
ATOM 1642 C C . GLU A 1 206 ? -36.262 -6.862 45.771 1.00 93.38 206 GLU A C 1
ATOM 1644 O O . GLU A 1 206 ? -36.882 -5.914 45.273 1.00 93.38 206 GLU A O 1
ATOM 1649 N N . GLU A 1 207 ? -35.332 -6.672 46.711 1.00 92.94 207 GLU A N 1
ATOM 1650 C CA . GLU A 1 207 ? -34.926 -5.359 47.204 1.00 92.94 207 GLU A CA 1
ATOM 1651 C C . GLU A 1 207 ? -34.287 -4.503 46.102 1.00 92.94 207 GLU A C 1
ATOM 1653 O O . GLU A 1 207 ? -34.598 -3.321 46.011 1.00 92.94 207 GLU A O 1
ATOM 1658 N N . THR A 1 208 ? -33.463 -5.080 45.219 1.00 94.06 208 THR A N 1
ATOM 1659 C CA . THR A 1 208 ? -32.867 -4.351 44.084 1.00 94.06 208 THR A CA 1
ATOM 1660 C C . THR A 1 208 ? -33.953 -3.850 43.139 1.00 94.06 208 THR A C 1
ATOM 1662 O O . THR A 1 208 ? -33.952 -2.684 42.745 1.00 94.06 208 THR A O 1
ATOM 1665 N N . VAL A 1 209 ? -34.934 -4.700 42.826 1.00 93.88 209 VAL A N 1
ATOM 1666 C CA . VAL A 1 209 ? -36.075 -4.330 41.974 1.00 93.88 209 VAL A CA 1
ATOM 1667 C C . VAL A 1 209 ? -36.913 -3.228 42.633 1.00 93.88 209 VAL A C 1
ATOM 1669 O O . VAL A 1 209 ? -37.434 -2.339 41.958 1.00 93.88 209 VAL A O 1
ATOM 1672 N N . SER A 1 210 ? -37.045 -3.261 43.959 1.00 93.88 210 SER A N 1
ATOM 1673 C CA . SER A 1 210 ? -37.742 -2.228 44.734 1.00 93.88 210 SER A CA 1
ATOM 1674 C C . SER A 1 210 ? -36.965 -0.904 44.752 1.00 93.88 210 SER A C 1
ATOM 1676 O O . SER A 1 210 ? -37.550 0.146 44.488 1.00 93.88 210 SER A O 1
ATOM 1678 N N . SER A 1 211 ? -35.646 -0.945 44.963 1.00 95.06 211 SER A N 1
ATOM 1679 C CA . SER A 1 211 ? -34.740 0.209 44.889 1.00 95.06 211 SER A CA 1
ATOM 1680 C C . SER A 1 211 ? -34.788 0.887 43.517 1.00 95.06 211 SER A C 1
ATOM 1682 O O . SER A 1 211 ? -34.948 2.104 43.437 1.00 95.06 211 SER A O 1
ATOM 1684 N N . LEU A 1 212 ? -34.723 0.115 42.427 1.00 94.75 212 LEU A N 1
ATOM 1685 C CA . LEU A 1 212 ? -34.804 0.653 41.065 1.00 94.75 212 LEU A CA 1
ATOM 1686 C C . LEU A 1 212 ? -36.176 1.273 40.766 1.00 94.75 212 LEU A C 1
ATOM 1688 O O . LEU A 1 212 ? -36.242 2.336 40.148 1.00 94.75 212 LEU A O 1
ATOM 1692 N N . ARG A 1 213 ? -37.267 0.676 41.268 1.00 94.50 213 ARG A N 1
ATOM 1693 C CA . ARG A 1 213 ? -38.616 1.264 41.186 1.00 94.50 213 ARG A CA 1
ATOM 1694 C C . ARG A 1 213 ? -38.715 2.593 41.934 1.00 94.50 213 ARG A C 1
ATOM 1696 O O . ARG A 1 213 ? -39.315 3.526 41.411 1.00 94.50 213 ARG A O 1
ATOM 1703 N N . LEU A 1 214 ? -38.103 2.709 43.114 1.00 93.69 214 LEU A N 1
ATOM 1704 C CA . LEU A 1 214 ? -38.051 3.966 43.875 1.00 93.69 214 LEU A CA 1
ATOM 1705 C C . LEU A 1 214 ? -37.245 5.060 43.165 1.00 93.69 214 LEU A C 1
ATOM 1707 O O . LEU A 1 214 ? -37.573 6.238 43.289 1.00 93.69 214 LEU A O 1
ATOM 1711 N N . LEU A 1 215 ? -36.217 4.673 42.410 1.00 93.94 215 LEU A N 1
ATOM 1712 C CA . LEU A 1 215 ? -35.458 5.573 41.541 1.00 93.94 215 LEU A CA 1
ATOM 1713 C C . LEU A 1 215 ? -36.183 5.877 40.219 1.00 93.94 215 LEU A C 1
ATOM 1715 O O . LEU A 1 215 ? -35.719 6.715 39.446 1.00 93.94 215 LEU A O 1
ATOM 1719 N N . GLU A 1 216 ? -37.326 5.232 39.964 1.00 93.69 216 GLU A N 1
ATOM 1720 C CA . GLU A 1 216 ? -38.077 5.244 38.702 1.00 93.69 216 GLU A CA 1
ATOM 1721 C C . GLU A 1 216 ? -37.160 4.944 37.500 1.00 93.69 216 GLU A C 1
ATOM 1723 O O . GLU A 1 216 ? -37.223 5.607 36.463 1.00 93.69 216 GLU A O 1
ATOM 1728 N N . LEU A 1 217 ? -36.251 3.980 37.672 1.00 93.12 217 LEU A N 1
ATOM 1729 C CA . LEU A 1 217 ? -35.389 3.490 36.604 1.00 93.12 217 LEU A CA 1
ATOM 1730 C C . LEU A 1 217 ? -36.076 2.359 35.825 1.00 93.12 217 LEU A C 1
ATOM 1732 O O . LEU A 1 217 ? -36.823 1.568 36.408 1.00 93.12 217 LEU A O 1
ATOM 1736 N N . PRO A 1 218 ? -35.825 2.261 34.508 1.00 87.69 218 PRO A N 1
ATOM 1737 C CA . PRO A 1 218 ? -36.405 1.220 33.670 1.00 87.69 218 PRO A CA 1
ATOM 1738 C C . PRO A 1 218 ? -35.874 -0.170 34.047 1.00 87.69 218 PRO A C 1
ATOM 1740 O O . PRO A 1 218 ? -34.721 -0.305 34.467 1.00 87.69 218 PRO A O 1
ATOM 1743 N N . SER A 1 219 ? -36.681 -1.216 33.835 1.00 83.75 219 SER A N 1
ATOM 1744 C CA . SER A 1 219 ? -36.289 -2.610 34.101 1.00 83.75 219 SER A CA 1
ATOM 1745 C C . SER A 1 219 ? -35.066 -3.048 33.289 1.00 83.75 219 SER A C 1
ATOM 1747 O O . SER A 1 219 ? -34.263 -3.831 33.788 1.00 83.75 219 SER A O 1
ATOM 1749 N N . GLN A 1 220 ? -34.845 -2.458 32.107 1.00 86.69 220 GLN A N 1
ATOM 1750 C CA . GLN A 1 220 ? -33.635 -2.649 31.293 1.00 86.69 220 GLN A CA 1
ATOM 1751 C C . GLN A 1 220 ? -32.332 -2.297 32.038 1.00 86.69 220 GLN A C 1
ATOM 1753 O O . GLN A 1 220 ? -31.255 -2.729 31.641 1.00 86.69 220 GLN A O 1
ATOM 1758 N N . THR A 1 221 ? -32.393 -1.526 33.130 1.00 89.69 221 THR A N 1
ATOM 1759 C CA . THR A 1 221 ? -31.216 -1.254 33.974 1.00 89.69 221 THR A CA 1
ATOM 1760 C C . THR A 1 221 ? -30.670 -2.540 34.598 1.00 89.69 221 THR A C 1
ATOM 1762 O O . THR A 1 221 ? -29.458 -2.687 34.710 1.00 89.69 221 THR A O 1
ATOM 1765 N N . ILE A 1 222 ? -31.549 -3.484 34.957 1.00 89.50 222 ILE A N 1
ATOM 1766 C CA . ILE A 1 222 ? -31.164 -4.785 35.524 1.00 89.50 222 ILE A CA 1
ATOM 1767 C C . ILE A 1 222 ? -30.415 -5.613 34.483 1.00 89.50 222 ILE A C 1
ATOM 1769 O O . ILE A 1 222 ? -29.342 -6.127 34.773 1.00 89.50 222 ILE A O 1
ATOM 1773 N N . GLU A 1 223 ? -30.947 -5.679 33.264 1.00 85.88 223 GLU A N 1
ATOM 1774 C CA . GLU A 1 223 ? -30.324 -6.386 32.142 1.00 85.88 223 GLU A CA 1
ATOM 1775 C C . GLU A 1 223 ? -28.917 -5.842 31.858 1.00 85.88 223 GLU A C 1
ATOM 1777 O O . GLU A 1 223 ? -27.948 -6.591 31.776 1.00 85.88 223 GLU A O 1
ATOM 1782 N N . ARG A 1 224 ? -28.776 -4.513 31.805 1.00 87.12 224 ARG A N 1
ATOM 1783 C CA . ARG A 1 224 ? -27.478 -3.863 31.591 1.00 87.12 224 ARG A CA 1
ATOM 1784 C C . ARG A 1 224 ? -26.514 -4.071 32.753 1.00 87.12 224 ARG A C 1
ATOM 1786 O O . ARG A 1 224 ? -25.314 -4.153 32.527 1.00 87.12 224 ARG A O 1
ATOM 1793 N N . MET A 1 225 ? -27.009 -4.151 33.989 1.00 88.25 225 MET A N 1
ATOM 1794 C CA . MET A 1 225 ? -26.182 -4.516 35.141 1.00 88.25 225 MET A CA 1
ATOM 1795 C C . MET A 1 225 ? -25.706 -5.968 35.051 1.00 88.25 225 MET A C 1
ATOM 1797 O O . MET A 1 225 ? -24.552 -6.223 35.374 1.00 88.25 225 MET A O 1
ATOM 1801 N N . GLN A 1 226 ? -26.566 -6.895 34.612 1.00 84.94 226 GLN A N 1
ATOM 1802 C CA . GLN A 1 226 ? -26.209 -8.298 34.379 1.00 84.94 226 GLN A CA 1
ATOM 1803 C C . GLN A 1 226 ? -25.132 -8.417 33.293 1.00 84.94 226 GLN A C 1
ATOM 1805 O O . GLN A 1 226 ? -24.122 -9.067 33.533 1.00 84.94 226 GLN A O 1
ATOM 1810 N N . GLN A 1 227 ? -25.274 -7.697 32.175 1.00 76.31 227 GLN A N 1
ATOM 1811 C CA . GLN A 1 227 ? -24.246 -7.611 31.127 1.00 76.31 227 GLN A CA 1
ATOM 1812 C C . GLN A 1 227 ? -22.937 -7.026 31.663 1.00 76.31 227 GLN A C 1
ATOM 1814 O O . GLN A 1 227 ? -21.883 -7.638 31.546 1.00 76.31 227 GLN A O 1
ATOM 1819 N N . ALA A 1 228 ? -22.994 -5.854 32.300 1.00 71.00 228 ALA A N 1
ATOM 1820 C CA . ALA A 1 228 ? -21.815 -5.138 32.783 1.00 71.00 228 ALA A CA 1
ATOM 1821 C C . ALA A 1 228 ? -21.068 -5.876 33.908 1.00 71.00 228 ALA A C 1
ATOM 1823 O O . ALA A 1 228 ? -19.896 -5.584 34.174 1.00 71.00 228 ALA A O 1
ATOM 1824 N N . ALA A 1 229 ? -21.749 -6.808 34.580 1.00 56.38 229 ALA A N 1
ATOM 1825 C CA . ALA A 1 229 ? -21.162 -7.682 35.580 1.00 56.38 229 ALA A CA 1
ATOM 1826 C C . ALA A 1 229 ? -20.383 -8.868 34.975 1.00 56.38 229 ALA A C 1
ATOM 1828 O O . ALA A 1 229 ? -19.594 -9.480 35.702 1.00 56.38 229 ALA A O 1
ATOM 1829 N N . ASP A 1 230 ? -20.565 -9.167 33.685 1.00 55.56 230 ASP A N 1
ATOM 1830 C CA . ASP A 1 230 ? -20.077 -10.407 33.070 1.00 55.56 230 ASP A CA 1
ATOM 1831 C C . ASP A 1 230 ? -19.377 -10.253 31.716 1.00 55.56 230 ASP A C 1
ATOM 1833 O O . ASP A 1 230 ? -19.401 -11.158 30.897 1.00 55.56 230 ASP A O 1
ATOM 1837 N N . THR A 1 231 ? -18.747 -9.118 31.427 1.00 51.53 231 THR A N 1
ATOM 1838 C CA . THR A 1 231 ? -18.255 -8.915 30.060 1.00 51.53 231 THR A CA 1
ATOM 1839 C C . THR A 1 231 ? -16.833 -8.377 29.984 1.00 51.53 231 THR A C 1
ATOM 1841 O O . THR A 1 231 ? -16.572 -7.174 30.092 1.00 51.53 231 THR A O 1
ATOM 1844 N N . ASP A 1 232 ? -15.954 -9.320 29.636 1.00 48.03 232 ASP A N 1
ATOM 1845 C CA . ASP A 1 232 ? -14.828 -9.200 28.702 1.00 48.03 232 ASP A CA 1
ATOM 1846 C C . ASP A 1 232 ? -15.299 -8.798 27.273 1.00 48.03 232 ASP A C 1
ATOM 1848 O O . ASP A 1 232 ? -14.634 -9.095 26.285 1.00 48.03 232 ASP A O 1
ATOM 1852 N N . ASP A 1 233 ? -16.415 -8.055 27.129 1.00 50.66 233 ASP A N 1
ATOM 1853 C CA . ASP A 1 233 ? -17.059 -7.659 25.852 1.00 50.66 233 ASP A CA 1
ATOM 1854 C C . ASP A 1 233 ? -16.108 -6.927 24.896 1.00 50.66 233 ASP A C 1
ATOM 1856 O O . ASP A 1 233 ? -16.403 -6.750 23.714 1.00 50.66 233 ASP A O 1
ATOM 1860 N N . TYR A 1 234 ? -14.986 -6.428 25.409 1.00 50.19 234 TYR A N 1
ATOM 1861 C CA . TYR A 1 234 ? -13.968 -5.785 24.602 1.00 50.19 234 TYR A CA 1
ATOM 1862 C C . TYR A 1 234 ? -12.947 -6.777 24.043 1.00 50.19 234 TYR A C 1
ATOM 1864 O O . TYR A 1 234 ? -12.415 -6.499 22.987 1.00 50.19 234 TYR A O 1
ATOM 1872 N N . GLU A 1 235 ? -12.663 -7.915 24.674 1.00 49.19 235 GLU A N 1
ATOM 1873 C CA . GLU A 1 235 ? -11.727 -8.905 24.117 1.00 49.19 235 GLU A CA 1
ATOM 1874 C C . GLU A 1 235 ? -12.432 -9.840 23.125 1.00 49.19 235 GLU A C 1
ATOM 1876 O O . GLU A 1 235 ? -11.918 -10.044 22.024 1.00 49.19 235 GLU A O 1
ATOM 1881 N N . ASP A 1 236 ? -13.657 -10.283 23.423 1.00 52.56 236 ASP A N 1
ATOM 1882 C CA . ASP A 1 236 ? -14.406 -11.205 22.555 1.00 52.56 236 ASP A CA 1
ATOM 1883 C C . ASP A 1 236 ? -14.862 -10.547 21.238 1.00 52.56 236 ASP A C 1
ATOM 1885 O O . ASP A 1 236 ? -14.722 -11.129 20.162 1.00 52.56 236 ASP A O 1
ATOM 1889 N N . ASN A 1 237 ? -15.312 -9.283 21.269 1.00 58.09 237 ASN A N 1
ATOM 1890 C CA . ASN A 1 237 ? -15.644 -8.544 20.041 1.00 58.09 237 ASN A CA 1
ATOM 1891 C C . ASN A 1 237 ? -14.408 -8.261 19.171 1.00 58.09 237 ASN A C 1
ATOM 1893 O O . ASN A 1 237 ? -14.515 -8.221 17.945 1.00 58.09 237 ASN A O 1
ATOM 1897 N N . LEU A 1 238 ? -13.233 -8.065 19.778 1.00 62.88 238 LEU A N 1
ATOM 1898 C CA . LEU A 1 238 ? -11.982 -7.905 19.034 1.00 62.88 238 LEU A CA 1
ATOM 1899 C C . LEU A 1 238 ? -11.497 -9.245 18.468 1.00 62.88 238 LEU A C 1
ATOM 1901 O O . LEU A 1 238 ? -10.968 -9.265 17.357 1.00 62.88 238 LEU A O 1
ATOM 1905 N N . MET A 1 239 ? -11.738 -10.357 19.170 1.00 67.19 239 MET A N 1
ATOM 1906 C CA . MET A 1 239 ? -11.467 -11.703 18.665 1.00 67.19 239 MET A CA 1
ATOM 1907 C C . MET A 1 239 ? -12.323 -12.017 17.431 1.00 67.19 239 MET A C 1
ATOM 1909 O O . MET A 1 239 ? -11.775 -12.436 16.417 1.00 67.19 239 MET A O 1
ATOM 1913 N N . ILE A 1 240 ? -13.626 -11.706 17.458 1.00 72.62 240 ILE A N 1
ATOM 1914 C CA . ILE A 1 240 ? -14.529 -11.874 16.302 1.00 72.62 240 ILE A CA 1
ATOM 1915 C C . ILE A 1 240 ? -14.074 -11.026 15.109 1.00 72.62 240 ILE A C 1
ATOM 1917 O O . ILE A 1 240 ? -14.088 -11.494 13.971 1.00 72.62 240 ILE A O 1
ATOM 1921 N N . ILE A 1 241 ? -13.666 -9.774 15.345 1.00 77.69 241 ILE A N 1
ATOM 1922 C CA . ILE A 1 241 ? -13.131 -8.917 14.277 1.00 77.69 241 ILE A CA 1
ATOM 1923 C C . ILE A 1 241 ? -11.856 -9.538 13.687 1.00 77.69 241 ILE A C 1
ATOM 1925 O O . ILE A 1 241 ? -11.716 -9.580 12.464 1.00 77.69 241 ILE A O 1
ATOM 1929 N N . GLY A 1 242 ? -10.972 -10.075 14.532 1.00 78.81 242 GLY A N 1
ATOM 1930 C CA . GLY A 1 242 ? -9.776 -10.796 14.096 1.00 78.81 242 GLY A CA 1
ATOM 1931 C C . GLY A 1 242 ? -10.096 -12.028 13.249 1.00 78.81 242 GLY A C 1
ATOM 1932 O O . GLY A 1 242 ? -9.543 -12.184 12.162 1.00 78.81 242 GLY A O 1
ATOM 1933 N N . GLU A 1 243 ? -11.039 -12.863 13.685 1.00 84.56 243 GLU A N 1
ATOM 1934 C CA . GLU A 1 243 ? -11.489 -14.043 12.933 1.00 84.56 243 GLU A CA 1
ATOM 1935 C C . GLU A 1 243 ? -12.173 -13.668 11.610 1.00 84.56 243 GLU A C 1
ATOM 1937 O O . GLU A 1 243 ? -11.994 -14.347 10.595 1.00 84.56 243 GLU A O 1
ATOM 1942 N N . ALA A 1 244 ? -12.918 -12.560 11.582 1.00 87.44 244 ALA A N 1
ATOM 1943 C CA . ALA A 1 244 ? -13.519 -12.039 10.361 1.00 87.44 244 ALA A CA 1
ATOM 1944 C C . ALA A 1 244 ? -12.449 -11.588 9.355 1.00 87.44 244 ALA A C 1
ATOM 1946 O O . ALA A 1 244 ? -12.565 -11.904 8.167 1.00 87.44 244 ALA A O 1
ATOM 1947 N N . TYR A 1 245 ? -11.393 -10.900 9.806 1.00 89.12 245 TYR A N 1
ATOM 1948 C CA . TYR A 1 245 ? -10.259 -10.560 8.944 1.00 89.12 245 TYR A CA 1
ATOM 1949 C C . TYR A 1 245 ? -9.542 -11.804 8.426 1.00 89.12 245 TYR A C 1
ATOM 1951 O O . TYR A 1 245 ? -9.263 -11.867 7.231 1.00 89.12 245 TYR A O 1
ATOM 1959 N N . GLU A 1 246 ? -9.318 -12.812 9.271 1.00 89.38 246 GLU A N 1
ATOM 1960 C CA . GLU A 1 246 ? -8.714 -14.088 8.869 1.00 89.38 246 GLU A CA 1
ATOM 1961 C C . GLU A 1 246 ? -9.536 -14.755 7.749 1.00 89.38 246 GLU A C 1
ATOM 1963 O O . GLU A 1 246 ? -9.000 -15.119 6.701 1.00 89.38 246 GLU A O 1
ATOM 1968 N N . CYS A 1 247 ? -10.865 -14.815 7.905 1.00 91.62 247 CYS A N 1
ATOM 1969 C CA . CYS A 1 247 ? -11.767 -15.355 6.886 1.00 91.62 247 CYS A CA 1
ATOM 1970 C C . CYS A 1 247 ? -11.705 -14.562 5.575 1.00 91.62 247 CYS A C 1
ATOM 1972 O O . CYS A 1 247 ? -11.623 -15.148 4.493 1.00 91.62 247 CYS A O 1
ATOM 1974 N N . LEU A 1 248 ? -11.743 -13.229 5.651 1.00 93.50 248 LEU A N 1
ATOM 1975 C CA . LEU A 1 248 ? -11.661 -12.365 4.471 1.00 93.50 248 LEU A CA 1
ATOM 1976 C C . LEU A 1 248 ? -10.305 -12.492 3.770 1.00 93.50 248 LEU A C 1
ATOM 1978 O O . LEU A 1 248 ? -10.263 -12.488 2.538 1.00 93.50 248 LEU A O 1
ATOM 1982 N N . ARG A 1 249 ? -9.219 -12.668 4.531 1.00 91.81 249 ARG A N 1
ATOM 1983 C CA . ARG A 1 249 ? -7.877 -12.925 4.003 1.00 91.81 249 ARG A CA 1
ATOM 1984 C C . ARG A 1 249 ? -7.850 -14.240 3.227 1.00 91.81 249 ARG A C 1
ATOM 1986 O O . ARG A 1 249 ? -7.442 -14.232 2.071 1.00 91.81 249 ARG A O 1
ATOM 1993 N N . CYS A 1 250 ? -8.389 -15.325 3.792 1.00 91.00 250 CYS A N 1
ATOM 1994 C CA . CYS A 1 250 ? -8.508 -16.612 3.097 1.00 91.00 250 CYS A CA 1
ATOM 1995 C C . CYS A 1 250 ? -9.358 -16.518 1.819 1.00 91.00 250 CYS A C 1
ATOM 1997 O O . CYS A 1 250 ? -9.012 -17.106 0.797 1.00 91.00 250 CYS A O 1
ATOM 1999 N N . ILE A 1 251 ? -10.457 -15.754 1.833 1.00 93.00 251 ILE A N 1
ATOM 2000 C CA . ILE A 1 251 ? -11.266 -15.521 0.624 1.00 93.00 251 ILE A CA 1
ATOM 2001 C C . ILE A 1 251 ? -10.429 -14.800 -0.444 1.00 93.00 251 ILE A C 1
ATOM 2003 O O . ILE A 1 251 ? -10.457 -15.191 -1.615 1.00 93.00 251 ILE A O 1
ATOM 2007 N N . ALA A 1 252 ? -9.653 -13.789 -0.044 1.00 92.88 252 ALA A N 1
ATOM 2008 C CA . ALA A 1 252 ? -8.801 -13.007 -0.935 1.00 92.88 252 ALA A CA 1
ATOM 2009 C C . ALA A 1 252 ? -7.621 -13.801 -1.538 1.00 92.88 252 ALA A C 1
ATOM 2011 O O . ALA A 1 252 ? -7.005 -13.327 -2.492 1.00 92.88 252 ALA A O 1
ATOM 2012 N N . GLU A 1 253 ? -7.313 -15.013 -1.062 1.00 92.19 253 GLU A N 1
ATOM 2013 C CA . GLU A 1 253 ? -6.270 -15.858 -1.667 1.00 92.19 253 GLU A CA 1
ATOM 2014 C C . GLU A 1 253 ? -6.674 -16.364 -3.064 1.00 92.19 253 GLU A C 1
ATOM 2016 O O . GLU A 1 253 ? -5.844 -16.408 -3.974 1.00 92.19 253 GLU A O 1
ATOM 2021 N N . SER A 1 254 ? -7.960 -16.664 -3.278 1.00 93.38 254 SER A N 1
ATOM 2022 C CA . SER A 1 254 ? -8.495 -17.149 -4.564 1.00 93.38 254 SER A CA 1
ATOM 2023 C C . SER A 1 254 ? -8.905 -16.011 -5.503 1.00 93.38 254 SER A C 1
ATOM 2025 O O . SER A 1 254 ? -9.339 -14.955 -5.047 1.00 93.38 254 SER A O 1
ATOM 2027 N N . ASP A 1 255 ? -8.801 -16.196 -6.820 1.00 92.50 255 ASP A N 1
ATOM 2028 C CA . ASP A 1 255 ? -9.194 -15.157 -7.786 1.00 92.50 255 ASP A CA 1
ATOM 2029 C C . ASP A 1 255 ? -10.717 -14.954 -7.821 1.00 92.50 255 ASP A C 1
ATOM 2031 O O . ASP A 1 255 ? -11.205 -13.823 -7.891 1.00 92.50 255 ASP A O 1
ATOM 2035 N N . GLU A 1 256 ? -11.491 -16.031 -7.668 1.00 93.56 256 GLU A N 1
ATOM 2036 C CA . GLU A 1 256 ? -12.945 -15.965 -7.519 1.00 93.56 256 GLU A CA 1
ATOM 2037 C C . GLU A 1 256 ? -13.351 -15.215 -6.245 1.00 93.56 256 GLU A C 1
ATOM 2039 O O . GLU A 1 256 ? -14.281 -14.406 -6.273 1.00 93.56 256 GLU A O 1
ATOM 2044 N N . GLY A 1 257 ? -12.641 -15.446 -5.138 1.00 93.50 257 GLY A N 1
ATOM 2045 C CA . GLY A 1 257 ? -12.885 -14.767 -3.871 1.00 93.50 257 GLY A CA 1
ATOM 2046 C C . GLY A 1 257 ? -12.525 -13.284 -3.918 1.00 93.50 257 GLY A C 1
ATOM 2047 O O . GLY A 1 257 ? -13.336 -12.457 -3.498 1.00 93.50 257 GLY A O 1
ATOM 2048 N N . LYS A 1 258 ? -11.385 -12.915 -4.524 1.00 94.06 258 LYS A N 1
ATOM 2049 C CA . LYS A 1 258 ? -11.045 -11.505 -4.796 1.00 94.06 258 LYS A CA 1
ATOM 2050 C C . LYS A 1 258 ? -12.158 -10.812 -5.583 1.00 94.06 258 LYS A C 1
ATOM 2052 O O . LYS A 1 258 ? -12.561 -9.703 -5.235 1.00 94.06 258 LYS A O 1
ATOM 2057 N N . LYS A 1 259 ? -12.696 -11.473 -6.614 1.00 93.69 259 LYS A N 1
ATOM 2058 C CA . LYS A 1 259 ? -13.790 -10.923 -7.425 1.00 93.69 259 LYS A CA 1
ATOM 2059 C C . LYS A 1 259 ? -15.071 -10.743 -6.614 1.00 93.69 259 LYS A C 1
ATOM 2061 O O . LYS A 1 259 ? -15.670 -9.675 -6.666 1.00 93.69 259 LYS A O 1
ATOM 2066 N N . ALA A 1 260 ? -15.452 -11.741 -5.819 1.00 94.50 260 ALA A N 1
ATOM 2067 C CA . ALA A 1 260 ? -16.620 -11.649 -4.947 1.00 94.50 260 ALA A CA 1
ATOM 2068 C C . ALA A 1 260 ? -16.498 -10.498 -3.932 1.00 94.50 260 ALA A C 1
ATOM 2070 O O . ALA A 1 260 ? -17.469 -9.782 -3.693 1.00 94.50 260 ALA A O 1
ATOM 2071 N N . LEU A 1 261 ? -15.308 -10.286 -3.361 1.00 94.81 261 LEU A N 1
ATOM 2072 C CA . LEU A 1 261 ? -15.040 -9.164 -2.459 1.00 94.81 261 LEU A CA 1
ATOM 2073 C C . LEU A 1 261 ? -15.156 -7.813 -3.175 1.00 94.81 261 LEU A C 1
ATOM 2075 O O . LEU A 1 261 ? -15.771 -6.887 -2.638 1.00 94.81 261 LEU A O 1
ATOM 2079 N N . LEU A 1 262 ? -14.610 -7.702 -4.390 1.00 92.88 262 LEU A N 1
ATOM 2080 C CA . LEU A 1 262 ? -14.723 -6.488 -5.197 1.00 92.88 262 LEU A CA 1
ATOM 2081 C C . LEU A 1 262 ? -16.189 -6.158 -5.512 1.00 92.88 262 LEU A C 1
ATOM 2083 O O . LEU A 1 262 ? -16.620 -5.032 -5.270 1.00 92.88 262 LEU A O 1
ATOM 2087 N N . ASP A 1 263 ? -16.970 -7.149 -5.951 1.0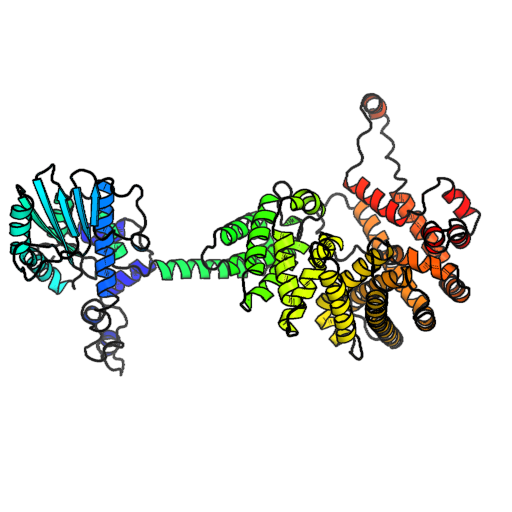0 92.25 263 ASP A N 1
ATOM 2088 C CA . ASP A 1 263 ? -18.396 -6.995 -6.277 1.00 92.25 263 ASP A CA 1
ATOM 2089 C C . ASP A 1 263 ? -19.233 -6.544 -5.058 1.00 92.25 263 ASP A C 1
ATOM 2091 O O . ASP A 1 263 ? -20.269 -5.898 -5.207 1.00 92.25 263 ASP A O 1
ATOM 2095 N N . GLN A 1 264 ? -18.776 -6.843 -3.835 1.00 93.19 264 GLN A N 1
ATOM 2096 C CA . GLN A 1 264 ? -19.399 -6.407 -2.576 1.00 93.19 264 GLN A CA 1
ATOM 2097 C C . GLN A 1 264 ? -18.910 -5.036 -2.072 1.00 93.19 264 GLN A C 1
ATOM 2099 O O . GLN A 1 264 ? -19.279 -4.616 -0.964 1.00 93.19 264 GLN A O 1
ATOM 2104 N N . GLY A 1 265 ? -18.078 -4.337 -2.848 1.00 91.06 265 GLY A N 1
ATOM 2105 C CA . GLY A 1 265 ? -17.532 -3.025 -2.498 1.00 91.06 265 GLY A CA 1
ATOM 2106 C C . GLY A 1 265 ? -16.494 -3.073 -1.375 1.00 91.06 265 GLY A C 1
ATOM 2107 O O . GLY A 1 265 ? -16.409 -2.133 -0.583 1.00 91.06 265 GLY A O 1
ATOM 2108 N N . ALA A 1 266 ? -15.727 -4.166 -1.259 1.00 92.56 266 ALA A N 1
ATOM 2109 C CA . ALA A 1 266 ? -14.745 -4.334 -0.187 1.00 92.56 266 ALA A CA 1
ATOM 2110 C C . ALA A 1 266 ? -13.679 -3.226 -0.167 1.00 92.56 266 ALA A C 1
ATOM 2112 O O . ALA A 1 266 ? -13.333 -2.762 0.911 1.00 92.56 266 ALA A O 1
ATOM 2113 N N . VAL A 1 267 ? -13.212 -2.747 -1.327 1.00 91.44 267 VAL A N 1
ATOM 2114 C CA . VAL A 1 267 ? -12.189 -1.683 -1.413 1.00 91.44 267 VAL A CA 1
ATOM 2115 C C . VAL A 1 267 ? -12.643 -0.414 -0.684 1.00 91.44 267 VAL A C 1
ATOM 2117 O O . VAL A 1 267 ? -11.922 0.093 0.171 1.00 91.44 267 VAL A O 1
ATOM 2120 N N . VAL A 1 268 ? -13.866 0.055 -0.954 1.00 89.38 268 VAL A N 1
ATOM 2121 C CA . VAL A 1 268 ? -14.434 1.251 -0.306 1.00 89.38 268 VAL A CA 1
ATOM 2122 C C . VAL A 1 268 ? -14.621 1.019 1.194 1.00 89.38 268 VAL A C 1
ATOM 2124 O O . VAL A 1 268 ? -14.191 1.834 2.003 1.00 89.38 268 VAL A O 1
ATOM 2127 N N . LYS A 1 269 ? -15.184 -0.133 1.585 1.00 90.00 269 LYS A N 1
ATOM 2128 C CA . LYS A 1 269 ? -15.405 -0.473 3.002 1.00 90.00 269 LYS A CA 1
ATOM 2129 C C . LYS A 1 269 ? -14.099 -0.544 3.796 1.00 90.00 269 LYS A C 1
ATOM 2131 O O . LYS A 1 269 ? -14.034 -0.016 4.900 1.00 90.00 269 LYS A O 1
ATOM 2136 N N . MET A 1 270 ? -13.058 -1.170 3.246 1.00 90.56 270 MET A N 1
ATOM 2137 C CA . MET A 1 270 ? -11.750 -1.265 3.901 1.00 90.56 270 MET A CA 1
ATOM 2138 C C . MET A 1 270 ? -11.060 0.100 3.986 1.00 90.56 270 MET A C 1
ATOM 2140 O O . MET A 1 270 ? -10.450 0.411 5.008 1.00 90.56 270 MET A O 1
ATOM 2144 N N . ALA A 1 271 ? -11.214 0.945 2.960 1.00 86.81 271 ALA A N 1
ATOM 2145 C CA . ALA A 1 271 ? -10.722 2.317 2.990 1.00 86.81 271 ALA A CA 1
ATOM 2146 C C . ALA A 1 271 ? -11.405 3.143 4.094 1.00 86.81 271 ALA A C 1
ATOM 2148 O O . ALA A 1 271 ? -10.726 3.867 4.826 1.00 86.81 271 ALA A O 1
ATOM 2149 N N . ASP A 1 272 ? -12.719 2.988 4.276 1.00 83.44 272 ASP A N 1
ATOM 2150 C CA . ASP A 1 272 ? -13.467 3.649 5.350 1.00 83.44 272 ASP A CA 1
ATOM 2151 C C . ASP A 1 272 ? -13.026 3.144 6.735 1.00 83.44 272 ASP A C 1
ATOM 2153 O O . ASP A 1 272 ? -12.762 3.944 7.633 1.00 83.44 272 ASP A O 1
ATOM 2157 N N . ILE A 1 273 ? -12.874 1.824 6.906 1.00 84.06 273 ILE A N 1
ATOM 2158 C CA . ILE A 1 273 ? -12.411 1.201 8.160 1.00 84.06 273 ILE A CA 1
ATOM 2159 C C . ILE A 1 273 ? -11.030 1.726 8.566 1.00 84.06 273 ILE A C 1
ATOM 2161 O O . ILE A 1 273 ? -10.835 2.095 9.731 1.00 84.06 273 ILE A O 1
ATOM 2165 N N . TYR A 1 274 ? -10.095 1.789 7.610 1.00 83.88 274 TYR A N 1
ATOM 2166 C CA . TYR A 1 274 ? -8.760 2.344 7.825 1.00 83.88 274 TYR A CA 1
ATOM 2167 C C . TYR A 1 274 ? -8.839 3.825 8.220 1.00 83.88 274 TYR A C 1
ATOM 2169 O O . TYR A 1 274 ? -8.246 4.252 9.212 1.00 83.88 274 TYR A O 1
ATOM 2177 N N . SER A 1 275 ? -9.638 4.604 7.485 1.00 76.06 275 SER A N 1
ATOM 2178 C CA . SER A 1 275 ? -9.813 6.045 7.721 1.00 76.06 275 SER A CA 1
ATOM 2179 C C . SER A 1 275 ? -10.385 6.355 9.109 1.00 76.06 275 SER A C 1
ATOM 2181 O O . SER A 1 275 ? -10.009 7.354 9.722 1.00 76.06 275 SER A O 1
ATOM 2183 N N . LEU A 1 276 ? -11.254 5.482 9.628 1.00 73.88 276 LEU A N 1
ATOM 2184 C CA . LEU A 1 276 ? -11.863 5.595 10.956 1.00 73.88 276 LEU A CA 1
ATOM 2185 C C . LEU A 1 276 ? -10.946 5.144 12.110 1.00 73.88 276 LEU A C 1
ATOM 2187 O O . LEU A 1 276 ? -11.363 5.242 13.262 1.00 73.88 276 LEU A O 1
ATOM 2191 N N . GLN A 1 277 ? -9.725 4.664 11.829 1.00 70.50 277 GLN A N 1
ATOM 2192 C CA . GLN A 1 277 ? -8.788 4.114 12.825 1.00 70.50 277 GLN A CA 1
ATOM 2193 C C . GLN A 1 277 ? -9.426 3.032 13.717 1.00 70.50 277 GLN A C 1
ATOM 2195 O O . GLN A 1 277 ? -9.277 3.026 14.941 1.00 70.50 277 GLN A O 1
ATOM 2200 N N . SER A 1 278 ? -10.179 2.125 13.092 1.00 67.00 278 SER A N 1
ATOM 2201 C CA . SER A 1 278 ? -10.840 1.010 13.783 1.00 67.00 278 SER A CA 1
ATOM 2202 C C . SER A 1 278 ? -9.831 -0.041 14.288 1.00 67.00 278 SER A C 1
ATOM 2204 O O . SER A 1 278 ? -8.642 0.015 13.992 1.00 67.00 278 SER A O 1
ATOM 2206 N N . PHE A 1 279 ? -10.276 -1.031 15.065 1.00 65.12 279 PHE A N 1
ATOM 2207 C CA . PHE A 1 279 ? -9.394 -2.122 15.498 1.00 65.12 279 PHE A CA 1
ATOM 2208 C C . PHE A 1 279 ? -8.821 -2.906 14.300 1.00 65.12 279 PHE A C 1
ATOM 2210 O O . PHE A 1 279 ? -9.545 -3.170 13.339 1.00 65.12 279 PHE A O 1
ATOM 2217 N N . GLN A 1 280 ? -7.530 -3.270 14.370 1.00 69.31 280 GLN A N 1
ATOM 2218 C CA . GLN A 1 280 ? -6.795 -4.001 13.322 1.00 69.31 280 GLN A CA 1
ATOM 2219 C C . GLN A 1 280 ? -6.888 -3.364 11.920 1.00 69.31 280 GLN A C 1
ATOM 2221 O O . GLN A 1 280 ? -7.076 -4.048 10.918 1.00 69.31 280 GLN A O 1
ATOM 2226 N N . THR A 1 281 ? -6.721 -2.042 11.818 1.00 79.06 281 THR A N 1
ATOM 2227 C CA . THR A 1 281 ? -6.730 -1.337 10.521 1.00 79.06 281 THR A CA 1
ATOM 2228 C C . THR A 1 281 ? -5.721 -1.877 9.509 1.00 79.06 281 THR A C 1
ATOM 2230 O O . THR A 1 281 ? -5.974 -1.803 8.309 1.00 79.06 281 THR A O 1
ATOM 2233 N N . ASP A 1 282 ? -4.593 -2.427 9.964 1.00 83.81 282 ASP A N 1
ATOM 2234 C CA . ASP A 1 282 ? -3.568 -2.972 9.068 1.00 83.81 282 ASP A CA 1
ATOM 2235 C C . ASP A 1 282 ? -4.056 -4.233 8.333 1.00 83.81 282 ASP A C 1
ATOM 2237 O O . ASP A 1 282 ? -3.699 -4.441 7.177 1.00 83.81 282 ASP A O 1
ATOM 2241 N N . GLU A 1 283 ? -4.962 -5.014 8.929 1.00 87.00 283 GLU A N 1
ATOM 2242 C CA . GLU A 1 283 ? -5.584 -6.171 8.270 1.00 87.00 283 GLU A CA 1
ATOM 2243 C C . GLU A 1 283 ? -6.540 -5.742 7.152 1.00 87.00 283 GLU A C 1
ATOM 2245 O O . GLU A 1 283 ? -6.504 -6.275 6.039 1.00 87.00 283 GLU A O 1
ATOM 2250 N N . ALA A 1 284 ? -7.348 -4.707 7.411 1.00 88.81 284 ALA A N 1
ATOM 2251 C CA . ALA A 1 284 ? -8.187 -4.091 6.385 1.00 88.81 284 ALA A CA 1
ATOM 2252 C C . ALA A 1 284 ? -7.344 -3.576 5.209 1.00 88.81 284 ALA A C 1
ATOM 2254 O O . ALA A 1 284 ? -7.706 -3.768 4.045 1.00 88.81 284 ALA A O 1
ATOM 2255 N N . LEU A 1 285 ? -6.202 -2.953 5.513 1.00 90.19 285 LEU A N 1
ATOM 2256 C CA . LEU A 1 285 ? -5.283 -2.417 4.516 1.00 90.19 285 LEU A CA 1
ATOM 2257 C C . LEU A 1 285 ? -4.648 -3.526 3.670 1.00 90.19 285 LEU A C 1
ATOM 2259 O O . LEU A 1 285 ? -4.583 -3.386 2.452 1.00 90.19 285 LEU A O 1
ATOM 2263 N N . GLN A 1 286 ? -4.237 -4.642 4.276 1.00 91.56 286 GLN A N 1
ATOM 2264 C CA . GLN A 1 286 ? -3.677 -5.787 3.550 1.00 91.56 286 GLN A CA 1
ATOM 2265 C C . GLN A 1 286 ? -4.686 -6.408 2.577 1.00 91.56 286 GLN A C 1
ATOM 2267 O O . GLN A 1 286 ? -4.347 -6.654 1.417 1.00 91.56 286 GLN A O 1
ATOM 2272 N N . ILE A 1 287 ? -5.937 -6.608 3.009 1.00 92.88 287 ILE A N 1
ATOM 2273 C CA . ILE A 1 287 ? -7.002 -7.125 2.134 1.00 92.88 287 ILE A CA 1
ATOM 2274 C C . ILE A 1 287 ? -7.263 -6.145 0.987 1.00 92.88 287 ILE A C 1
ATOM 2276 O O . ILE A 1 287 ? -7.356 -6.558 -0.169 1.00 92.88 287 ILE A O 1
ATOM 2280 N N . LEU A 1 288 ? -7.340 -4.844 1.281 1.00 94.44 288 LEU A N 1
ATOM 2281 C CA . LEU A 1 288 ? -7.502 -3.812 0.259 1.00 94.44 288 LEU A CA 1
ATOM 2282 C C . LEU A 1 288 ? -6.361 -3.864 -0.762 1.00 94.44 288 LEU A C 1
ATOM 2284 O O . LEU A 1 288 ? -6.630 -3.908 -1.962 1.00 94.44 288 LEU A O 1
ATOM 2288 N N . VAL A 1 289 ? -5.106 -3.904 -0.301 1.00 94.19 289 VAL A N 1
ATOM 2289 C CA . VAL A 1 289 ? -3.913 -3.977 -1.157 1.00 94.19 289 VAL A CA 1
ATOM 2290 C C . VAL A 1 289 ? -3.961 -5.207 -2.064 1.00 94.19 289 VAL A C 1
ATOM 2292 O O . VAL A 1 289 ? -3.740 -5.077 -3.267 1.00 94.19 289 VAL A O 1
ATOM 2295 N N . ALA A 1 290 ? -4.338 -6.374 -1.535 1.00 93.44 290 ALA A N 1
ATOM 2296 C CA . ALA A 1 290 ? -4.467 -7.599 -2.324 1.00 93.44 290 ALA A CA 1
ATOM 2297 C C . ALA A 1 290 ? -5.497 -7.466 -3.463 1.00 93.44 290 ALA A C 1
ATOM 2299 O O . ALA A 1 290 ? -5.269 -7.955 -4.573 1.00 93.44 290 ALA A O 1
ATOM 2300 N N . LEU A 1 291 ? -6.616 -6.774 -3.218 1.00 93.69 291 LEU A N 1
ATOM 2301 C CA . LEU A 1 291 ? -7.638 -6.527 -4.238 1.00 93.69 291 LEU A CA 1
ATOM 2302 C C . LEU A 1 291 ? -7.147 -5.542 -5.304 1.00 93.69 291 LEU A C 1
ATOM 2304 O O . LEU A 1 291 ? -7.266 -5.818 -6.499 1.00 93.69 291 LEU A O 1
ATOM 2308 N N . VAL A 1 292 ? -6.573 -4.407 -4.900 1.00 93.56 292 VAL A N 1
ATOM 2309 C CA . VAL A 1 292 ? -6.155 -3.364 -5.852 1.00 93.56 292 VAL A CA 1
ATOM 2310 C C . VAL A 1 292 ? -4.928 -3.783 -6.667 1.00 93.56 292 VAL A C 1
ATOM 2312 O O . VAL A 1 292 ? -4.836 -3.426 -7.837 1.00 93.56 292 VAL A O 1
ATOM 2315 N N . GLN A 1 293 ? -4.028 -4.607 -6.118 1.00 91.56 293 GLN A N 1
ATOM 2316 C CA . GLN A 1 293 ? -2.919 -5.195 -6.882 1.00 91.56 293 GLN A CA 1
ATOM 2317 C C . GLN A 1 293 ? -3.410 -6.168 -7.959 1.00 91.56 293 GLN A C 1
ATOM 2319 O O . GLN A 1 293 ? -2.816 -6.241 -9.033 1.00 91.56 293 GLN A O 1
ATOM 2324 N N . HIS A 1 294 ? -4.494 -6.901 -7.694 1.00 91.88 294 HIS A N 1
ATOM 2325 C CA . HIS A 1 294 ? -5.041 -7.865 -8.645 1.00 91.88 294 HIS A CA 1
ATOM 2326 C C . HIS A 1 294 ? -5.876 -7.197 -9.749 1.00 91.88 294 HIS A C 1
ATOM 2328 O O . HIS A 1 294 ? -5.725 -7.525 -10.926 1.00 91.88 294 HIS A O 1
ATOM 2334 N N . PHE A 1 295 ? -6.751 -6.252 -9.391 1.00 90.62 295 PHE A N 1
ATOM 2335 C CA . PHE A 1 295 ? -7.673 -5.613 -10.341 1.00 90.62 295 PHE A CA 1
ATOM 2336 C C . PHE A 1 295 ? -7.152 -4.295 -10.937 1.00 90.62 295 PHE A C 1
ATOM 2338 O O . PHE A 1 295 ? -7.698 -3.815 -11.935 1.00 90.62 295 PHE A O 1
ATOM 2345 N N . GLY A 1 296 ? -6.100 -3.704 -10.364 1.00 90.00 296 GLY A N 1
ATOM 2346 C CA . GLY A 1 296 ? -5.521 -2.445 -10.828 1.00 90.00 296 GLY A CA 1
ATOM 2347 C C . GLY A 1 296 ? -6.551 -1.303 -10.847 1.00 90.00 296 GLY A C 1
ATOM 2348 O O . GLY A 1 296 ? -7.386 -1.220 -9.942 1.00 90.00 296 GLY A O 1
ATOM 2349 N N . PRO A 1 297 ? -6.576 -0.466 -11.904 1.00 88.31 297 PRO A N 1
ATOM 2350 C CA . PRO A 1 297 ? -7.505 0.666 -12.011 1.00 88.31 297 PRO A CA 1
ATOM 2351 C C . PRO A 1 297 ? -8.993 0.293 -11.983 1.00 88.31 297 PRO A C 1
ATOM 2353 O O . PRO A 1 297 ? -9.830 1.163 -11.762 1.00 88.31 297 PRO A O 1
ATOM 2356 N N . LEU A 1 298 ? -9.343 -0.977 -12.224 1.00 88.19 298 LEU A N 1
ATOM 2357 C CA . LEU A 1 298 ? -10.727 -1.461 -12.148 1.00 88.19 298 LEU A CA 1
ATOM 2358 C C . LEU A 1 298 ? -11.220 -1.614 -10.703 1.00 88.19 298 LEU A C 1
ATOM 2360 O O . LEU A 1 298 ? -12.424 -1.701 -10.487 1.00 88.19 298 LEU A O 1
ATOM 2364 N N . ALA A 1 299 ? -10.308 -1.652 -9.727 1.00 89.56 299 ALA A N 1
ATOM 2365 C CA . ALA A 1 299 ? -10.653 -1.739 -8.312 1.00 89.56 299 ALA A CA 1
ATOM 2366 C C . ALA A 1 299 ? -11.258 -0.438 -7.761 1.00 89.56 299 ALA A C 1
ATOM 2368 O O . ALA A 1 299 ? -11.902 -0.446 -6.711 1.00 89.56 299 ALA A O 1
ATOM 2369 N N . TRP A 1 300 ? -11.011 0.678 -8.449 1.00 89.88 300 TRP A N 1
ATOM 2370 C CA . TRP A 1 300 ? -11.345 2.019 -7.996 1.00 89.88 300 TRP A CA 1
ATOM 2371 C C . TRP A 1 300 ? -12.591 2.559 -8.693 1.00 89.88 300 TRP A C 1
ATOM 2373 O O . TRP A 1 300 ? -12.799 2.362 -9.892 1.00 89.88 300 TRP A O 1
ATOM 2383 N N . ASP A 1 301 ? -13.400 3.298 -7.937 1.00 84.75 301 ASP A N 1
ATOM 2384 C CA . ASP A 1 301 ? -14.530 4.040 -8.486 1.00 84.75 301 ASP A CA 1
ATOM 2385 C C . ASP A 1 301 ? -14.024 5.274 -9.249 1.00 84.75 301 ASP A C 1
ATOM 2387 O O . ASP A 1 301 ? -13.555 6.251 -8.659 1.00 84.75 301 ASP A O 1
ATOM 2391 N N . LYS A 1 302 ? -14.122 5.222 -10.581 1.00 79.62 302 LYS A N 1
ATOM 2392 C CA . LYS A 1 302 ? -13.691 6.305 -11.477 1.00 79.62 302 LYS A CA 1
ATOM 2393 C C . LYS A 1 302 ? -14.549 7.560 -11.354 1.00 79.62 302 LYS A C 1
ATOM 2395 O O . LYS A 1 302 ? -14.070 8.648 -11.659 1.00 79.62 302 LYS A O 1
ATOM 2400 N N . GLU A 1 303 ? -15.805 7.423 -10.937 1.00 81.81 303 GLU A N 1
ATOM 2401 C CA . GLU A 1 303 ? -16.713 8.559 -10.774 1.00 81.81 303 GLU A CA 1
ATOM 2402 C C . GLU A 1 303 ? -16.475 9.273 -9.439 1.00 81.81 303 GLU A C 1
ATOM 2404 O O . GLU A 1 303 ? -16.782 10.461 -9.308 1.00 81.81 303 GLU A O 1
ATOM 2409 N N . ASN A 1 304 ? -15.883 8.580 -8.460 1.00 84.69 304 ASN A N 1
ATOM 2410 C CA . ASN A 1 304 ? -15.652 9.111 -7.124 1.00 84.69 304 ASN A CA 1
ATOM 2411 C C . ASN A 1 304 ? -14.198 8.935 -6.633 1.00 84.69 304 ASN A C 1
ATOM 2413 O O . ASN A 1 304 ? -13.928 8.146 -5.720 1.00 84.69 304 ASN A O 1
ATOM 2417 N N . PRO A 1 305 ? -13.249 9.744 -7.150 1.00 87.75 305 PRO A N 1
ATOM 2418 C CA . PRO A 1 305 ? -11.839 9.689 -6.749 1.00 87.75 305 PRO A CA 1
ATOM 2419 C C . PRO A 1 305 ? -11.591 10.099 -5.287 1.00 87.75 305 PRO A C 1
ATOM 2421 O O . PRO A 1 305 ? -10.496 9.889 -4.764 1.00 87.75 305 PRO A O 1
ATOM 2424 N N . ARG A 1 306 ? -12.594 10.650 -4.586 1.00 87.62 306 ARG A N 1
ATOM 2425 C CA . ARG A 1 306 ? -12.456 11.070 -3.182 1.00 87.62 306 ARG A CA 1
ATOM 2426 C C . ARG A 1 306 ? -12.136 9.909 -2.249 1.00 87.62 306 ARG A C 1
ATOM 2428 O O . ARG A 1 306 ? -11.416 10.120 -1.281 1.00 87.62 306 ARG A O 1
ATOM 2435 N N . TYR A 1 307 ? -12.626 8.701 -2.529 1.00 85.94 307 TYR A N 1
ATOM 2436 C CA . TYR A 1 307 ? -12.301 7.526 -1.712 1.00 85.94 307 TYR A CA 1
ATOM 2437 C C . TYR A 1 307 ? -10.812 7.189 -1.777 1.00 85.94 307 TYR A C 1
ATOM 2439 O O . TYR A 1 307 ? -10.180 6.976 -0.742 1.00 85.94 307 TYR A O 1
ATOM 2447 N N . PHE A 1 308 ? -10.240 7.222 -2.983 1.00 91.81 308 PHE A N 1
ATOM 2448 C CA . PHE A 1 308 ? -8.806 7.047 -3.180 1.00 91.81 308 PHE A CA 1
ATOM 2449 C C . PHE A 1 308 ? -8.020 8.143 -2.455 1.00 91.81 308 PHE A C 1
ATOM 2451 O O . PHE A 1 308 ? -7.126 7.839 -1.671 1.00 91.81 308 PHE A O 1
ATOM 2458 N N . HIS A 1 309 ? -8.379 9.415 -2.658 1.00 92.75 309 HIS A N 1
ATOM 2459 C CA . HIS A 1 309 ? -7.669 10.530 -2.031 1.00 92.75 309 HIS A CA 1
ATOM 2460 C C . HIS A 1 309 ? -7.772 10.530 -0.502 1.00 92.75 309 HIS A C 1
ATOM 2462 O O . HIS A 1 309 ? -6.767 10.751 0.170 1.00 92.75 309 HIS A O 1
ATOM 2468 N N . SER A 1 310 ? -8.942 10.220 0.063 1.00 90.38 310 SER A N 1
ATOM 2469 C CA . SER A 1 310 ? -9.137 10.112 1.514 1.00 90.38 310 SER A CA 1
ATOM 2470 C C . SER A 1 310 ? -8.230 9.042 2.122 1.00 90.38 310 SER A C 1
ATOM 2472 O O . SER A 1 310 ? -7.528 9.311 3.099 1.00 90.38 310 SER A O 1
ATOM 2474 N N . LEU A 1 311 ? -8.196 7.850 1.516 1.00 92.31 311 LEU A N 1
ATOM 2475 C CA . LEU A 1 311 ? -7.305 6.775 1.944 1.00 92.31 311 LEU A CA 1
ATOM 2476 C C . LEU A 1 311 ? -5.836 7.184 1.799 1.00 92.31 311 LEU A C 1
ATOM 2478 O O . LEU A 1 311 ? -5.072 7.066 2.754 1.00 92.31 311 LEU A O 1
ATOM 2482 N N . MET A 1 312 ? -5.448 7.706 0.632 1.00 95.19 312 MET A N 1
ATOM 2483 C CA . MET A 1 312 ? -4.072 8.120 0.348 1.00 95.19 312 MET A CA 1
ATOM 2484 C C . MET A 1 312 ? -3.580 9.192 1.317 1.00 95.19 312 MET A C 1
ATOM 2486 O O . MET A 1 312 ? -2.470 9.070 1.822 1.00 95.19 312 MET A O 1
ATOM 2490 N N . ASN A 1 313 ? -4.390 10.208 1.632 1.00 94.75 313 ASN A N 1
ATOM 2491 C CA . ASN A 1 313 ? -4.037 11.228 2.625 1.00 94.75 313 ASN A CA 1
ATOM 2492 C C . ASN A 1 313 ? -3.781 10.604 3.995 1.00 94.75 313 ASN A C 1
ATOM 2494 O O . ASN A 1 313 ? -2.822 10.980 4.667 1.00 94.75 313 ASN A O 1
ATOM 2498 N N . LYS A 1 314 ? -4.602 9.630 4.404 1.00 91.44 314 LYS A N 1
ATOM 2499 C CA . LYS A 1 314 ? -4.444 8.982 5.703 1.00 91.44 314 LYS A CA 1
ATOM 2500 C C . LYS A 1 314 ? -3.198 8.099 5.759 1.00 91.44 314 LYS A C 1
ATOM 2502 O O . LYS A 1 314 ? -2.377 8.281 6.652 1.00 91.44 314 LYS A O 1
ATOM 2507 N N . VAL A 1 315 ? -3.027 7.200 4.789 1.00 95.12 315 VAL A N 1
ATOM 2508 C CA . VAL A 1 315 ? -1.872 6.289 4.716 1.00 95.12 315 VAL A CA 1
ATOM 2509 C C . VAL A 1 315 ? -0.568 7.075 4.550 1.00 95.12 315 VAL A C 1
ATOM 2511 O O . VAL A 1 315 ? 0.423 6.758 5.201 1.00 95.12 315 VAL A O 1
ATOM 2514 N N . ALA A 1 316 ? -0.558 8.134 3.733 1.00 97.25 316 ALA A N 1
ATOM 2515 C CA . ALA A 1 316 ? 0.617 8.984 3.551 1.00 97.25 316 ALA A CA 1
ATOM 2516 C C . ALA A 1 316 ? 0.968 9.782 4.815 1.00 97.25 316 ALA A C 1
ATOM 2518 O O . ALA A 1 316 ? 2.149 9.951 5.109 1.00 97.25 316 ALA A O 1
ATOM 2519 N N . LEU A 1 317 ? -0.028 10.253 5.574 1.00 94.69 317 LEU A N 1
ATOM 2520 C CA . LEU A 1 317 ? 0.206 10.927 6.852 1.00 94.69 317 LEU A CA 1
ATOM 2521 C C . LEU A 1 317 ? 0.742 9.957 7.912 1.00 94.69 317 LEU A C 1
ATOM 2523 O O . LEU A 1 317 ? 1.676 10.299 8.638 1.00 94.69 317 LEU A O 1
ATOM 2527 N N . ASP A 1 318 ? 0.187 8.746 7.986 1.00 91.56 318 ASP A N 1
ATOM 2528 C CA . ASP A 1 318 ? 0.708 7.700 8.866 1.00 91.56 318 ASP A CA 1
ATOM 2529 C C . ASP A 1 318 ? 2.155 7.359 8.464 1.00 91.56 318 ASP A C 1
ATOM 2531 O O . ASP A 1 318 ? 3.031 7.308 9.315 1.00 91.56 318 ASP A O 1
ATOM 2535 N N . PHE A 1 319 ? 2.457 7.254 7.167 1.00 96.62 319 PHE A N 1
ATOM 2536 C CA . PHE A 1 319 ? 3.821 7.069 6.662 1.00 96.62 319 PHE A CA 1
ATOM 2537 C C . PHE A 1 319 ? 4.769 8.231 7.011 1.00 96.62 319 PHE A C 1
ATOM 2539 O O . PHE A 1 319 ? 5.919 7.999 7.382 1.00 96.62 319 PHE A O 1
ATOM 2546 N N . GLU A 1 320 ? 4.313 9.483 6.916 1.00 95.75 320 GLU A N 1
ATOM 2547 C CA . GLU A 1 320 ? 5.105 10.661 7.294 1.00 95.75 320 GLU A CA 1
ATOM 2548 C C . GLU A 1 320 ? 5.446 10.647 8.795 1.00 95.75 320 GLU A C 1
ATOM 2550 O O . GLU A 1 320 ? 6.578 10.961 9.167 1.00 95.75 320 GLU A O 1
ATOM 2555 N N . THR A 1 321 ? 4.485 10.263 9.643 1.00 92.44 321 THR A N 1
ATOM 2556 C CA . THR A 1 321 ? 4.549 10.426 11.108 1.00 92.44 321 THR A CA 1
ATOM 2557 C C . THR A 1 321 ? 4.983 9.180 11.886 1.00 92.44 321 THR A C 1
ATOM 2559 O O . THR A 1 321 ? 5.379 9.299 13.046 1.00 92.44 321 THR A O 1
ATOM 2562 N N . ASP A 1 322 ? 4.948 7.993 11.278 1.00 88.19 322 ASP A N 1
ATOM 2563 C CA . ASP A 1 322 ? 5.411 6.749 11.893 1.00 88.19 322 ASP A CA 1
ATOM 2564 C C . ASP A 1 322 ? 6.951 6.680 11.876 1.00 88.19 322 ASP A C 1
ATOM 2566 O O . ASP A 1 322 ? 7.618 7.009 10.888 1.00 88.19 322 ASP A O 1
ATOM 2570 N N . HIS A 1 323 ? 7.529 6.260 13.002 1.00 87.75 323 HIS A N 1
ATOM 2571 C CA . HIS A 1 323 ? 8.974 6.103 13.208 1.00 87.75 323 HIS A CA 1
ATOM 2572 C C . HIS A 1 323 ? 9.372 4.656 13.559 1.00 87.75 323 HIS A C 1
ATOM 2574 O O . HIS A 1 323 ? 10.519 4.400 13.927 1.00 87.75 323 HIS A O 1
ATOM 2580 N N . SER A 1 324 ? 8.432 3.713 13.476 1.00 90.00 324 SER A N 1
ATOM 2581 C CA . SER A 1 324 ? 8.638 2.281 13.710 1.00 90.00 324 SER A CA 1
ATOM 2582 C C . SER A 1 324 ? 8.952 1.525 12.410 1.00 90.00 324 SER A C 1
ATOM 2584 O O . SER A 1 324 ? 9.010 2.111 11.327 1.00 90.00 324 SER A O 1
ATOM 2586 N N . GLU A 1 325 ? 9.141 0.202 12.495 1.00 88.25 325 GLU A N 1
ATOM 2587 C CA . GLU A 1 325 ? 9.333 -0.647 11.307 1.00 88.25 325 GLU A CA 1
ATOM 2588 C C . GLU A 1 325 ? 8.123 -0.628 10.356 1.00 88.25 325 GLU A C 1
ATOM 2590 O O . GLU A 1 325 ? 8.306 -0.756 9.144 1.00 88.25 325 GLU A O 1
ATOM 2595 N N . ARG A 1 326 ? 6.917 -0.343 10.874 1.00 89.38 326 ARG A N 1
ATOM 2596 C CA . ARG A 1 326 ? 5.679 -0.192 10.092 1.00 89.38 326 ARG A CA 1
ATOM 2597 C C . ARG A 1 326 ? 5.818 0.842 8.974 1.00 89.38 326 ARG A C 1
ATOM 2599 O O . ARG A 1 326 ? 5.253 0.661 7.899 1.00 89.38 326 ARG A O 1
ATOM 2606 N N . LYS A 1 327 ? 6.644 1.880 9.160 1.00 92.19 327 LYS A N 1
ATOM 2607 C CA . LYS A 1 327 ? 6.933 2.892 8.128 1.00 92.19 327 LYS A CA 1
ATOM 2608 C C . LYS A 1 327 ? 7.399 2.265 6.805 1.00 92.19 327 LYS A C 1
ATOM 2610 O O . LYS A 1 327 ? 7.036 2.745 5.735 1.00 92.19 327 LYS A O 1
ATOM 2615 N N . PHE A 1 328 ? 8.181 1.184 6.860 1.00 93.19 328 PHE A N 1
ATOM 2616 C CA . PHE A 1 328 ? 8.708 0.513 5.665 1.00 93.19 328 PHE A CA 1
ATOM 2617 C C . PHE A 1 328 ? 7.692 -0.438 5.021 1.00 93.19 328 PHE A C 1
ATOM 2619 O O . PHE A 1 328 ? 7.743 -0.646 3.812 1.00 93.19 328 PHE A O 1
ATOM 2626 N N . GLU A 1 329 ? 6.748 -0.973 5.796 1.00 92.25 329 GLU A N 1
ATOM 2627 C CA . GLU A 1 329 ? 5.608 -1.733 5.271 1.00 92.25 329 GLU A CA 1
ATOM 2628 C C . GLU A 1 329 ? 4.640 -0.807 4.525 1.00 92.25 329 GLU A C 1
ATOM 2630 O O . GLU A 1 329 ? 4.200 -1.120 3.416 1.00 92.25 329 GLU A O 1
ATOM 2635 N N . LEU A 1 330 ? 4.402 0.392 5.071 1.00 95.50 330 LEU A N 1
ATOM 2636 C CA . LEU A 1 330 ? 3.595 1.427 4.424 1.00 95.50 330 LEU A CA 1
ATOM 2637 C C . LEU A 1 330 ? 4.166 1.870 3.072 1.00 95.50 330 LEU A C 1
ATOM 2639 O O . LEU A 1 330 ? 3.386 2.241 2.196 1.00 95.50 330 LEU A O 1
ATOM 2643 N N . CYS A 1 331 ? 5.483 1.774 2.844 1.00 96.75 331 CYS A N 1
ATOM 2644 C CA . CYS A 1 331 ? 6.048 1.998 1.511 1.00 96.75 331 CYS A CA 1
ATOM 2645 C C . CYS A 1 331 ? 5.437 1.052 0.466 1.00 96.75 331 CYS A C 1
ATOM 2647 O O . CYS A 1 331 ? 5.055 1.502 -0.611 1.00 96.75 331 CYS A O 1
ATOM 2649 N N . GLY A 1 332 ? 5.324 -0.242 0.791 1.00 95.19 332 GLY A N 1
ATOM 2650 C CA . GLY A 1 332 ? 4.752 -1.246 -0.111 1.00 95.19 332 GLY A CA 1
ATOM 2651 C C . GLY A 1 332 ? 3.249 -1.056 -0.322 1.00 95.19 332 GLY A C 1
ATOM 2652 O O . GLY A 1 332 ? 2.755 -1.220 -1.436 1.00 95.19 332 GLY A O 1
ATOM 2653 N N . VAL A 1 333 ? 2.526 -0.638 0.721 1.00 95.88 333 VAL A N 1
ATOM 2654 C CA . VAL A 1 333 ? 1.107 -0.267 0.606 1.00 95.88 333 VAL A CA 1
ATOM 2655 C C . VAL A 1 333 ? 0.939 0.917 -0.343 1.00 95.88 333 VAL A C 1
ATOM 2657 O O . VAL A 1 333 ? 0.165 0.838 -1.293 1.00 95.88 333 VAL A O 1
ATOM 2660 N N . LEU A 1 334 ? 1.660 2.015 -0.103 1.00 97.69 334 LEU A N 1
ATOM 2661 C CA . LEU A 1 334 ? 1.574 3.223 -0.923 1.00 97.69 334 LEU A CA 1
ATOM 2662 C C . LEU A 1 334 ? 1.972 2.940 -2.374 1.00 97.69 334 LEU A C 1
ATOM 2664 O O . LEU A 1 334 ? 1.312 3.427 -3.286 1.00 97.69 334 LEU A O 1
ATOM 2668 N N . GLU A 1 335 ? 2.998 2.114 -2.593 1.00 97.38 335 GLU A N 1
ATOM 2669 C CA . GLU A 1 335 ? 3.415 1.682 -3.928 1.00 97.38 335 GLU A CA 1
ATOM 2670 C C . GLU A 1 335 ? 2.257 0.974 -4.646 1.00 97.38 335 GLU A C 1
ATOM 2672 O O . GLU A 1 335 ? 1.905 1.338 -5.769 1.00 97.38 335 GLU A O 1
ATOM 2677 N N . ALA A 1 336 ? 1.610 0.014 -3.979 1.00 95.50 336 ALA A N 1
ATOM 2678 C CA . ALA A 1 336 ? 0.477 -0.718 -4.533 1.00 95.50 336 ALA A CA 1
ATOM 2679 C C . ALA A 1 336 ? -0.728 0.187 -4.841 1.00 95.50 336 ALA A C 1
ATOM 2681 O O . ALA A 1 336 ? -1.365 0.040 -5.887 1.00 95.50 336 ALA A O 1
ATOM 2682 N N . LEU A 1 337 ? -1.037 1.139 -3.957 1.00 95.81 337 LEU A N 1
ATOM 2683 C CA . LEU A 1 337 ? -2.114 2.110 -4.165 1.00 95.81 337 LEU A CA 1
ATOM 2684 C C . LEU A 1 337 ? -1.827 3.013 -5.373 1.00 95.81 337 LEU A C 1
ATOM 2686 O O . LEU A 1 337 ? -2.703 3.213 -6.210 1.00 95.81 337 LEU A O 1
ATOM 2690 N N . VAL A 1 338 ? -0.594 3.509 -5.506 1.00 95.69 338 VAL A N 1
ATOM 2691 C CA . VAL A 1 338 ? -0.181 4.367 -6.626 1.00 95.69 338 VAL A CA 1
ATOM 2692 C C . VAL A 1 338 ? -0.234 3.606 -7.952 1.00 95.69 338 VAL A C 1
ATOM 2694 O O . VAL A 1 338 ? -0.862 4.085 -8.898 1.00 95.69 338 VAL A O 1
ATOM 2697 N N . ILE A 1 339 ? 0.351 2.405 -8.020 1.00 93.19 339 ILE A N 1
ATOM 2698 C CA . ILE A 1 339 ? 0.404 1.590 -9.249 1.00 93.19 339 ILE A CA 1
ATOM 2699 C C . ILE A 1 339 ? -0.993 1.137 -9.692 1.00 93.19 339 ILE A C 1
ATOM 2701 O O . ILE A 1 339 ? -1.272 1.060 -10.886 1.00 93.19 339 ILE A O 1
ATOM 2705 N N . SER A 1 340 ? -1.886 0.847 -8.743 1.00 93.06 340 SER A N 1
ATOM 2706 C CA . SER A 1 340 ? -3.257 0.425 -9.052 1.00 93.06 340 SER A CA 1
ATOM 2707 C C . SER A 1 340 ? -4.194 1.578 -9.420 1.00 93.06 340 SER A C 1
ATOM 2709 O O . SER A 1 340 ? -5.334 1.322 -9.795 1.00 93.06 340 SER A O 1
ATOM 2711 N N . SER A 1 341 ? -3.762 2.835 -9.316 1.00 90.88 341 SER A N 1
ATOM 2712 C CA . SER A 1 341 ? -4.629 3.994 -9.540 1.00 90.88 341 SER A CA 1
ATOM 2713 C C . SER A 1 341 ? -4.904 4.282 -11.025 1.00 90.88 341 SER A C 1
ATOM 2715 O O . SER A 1 341 ? -4.111 3.965 -11.914 1.00 90.88 341 SER A O 1
ATOM 2717 N N . ASP A 1 342 ? -6.039 4.926 -11.323 1.00 88.62 342 ASP A N 1
ATOM 2718 C CA . ASP A 1 342 ? -6.318 5.433 -12.672 1.00 88.62 342 ASP A CA 1
ATOM 2719 C C . ASP A 1 342 ? -5.537 6.734 -12.917 1.00 88.62 342 ASP A C 1
ATOM 2721 O O . ASP A 1 342 ? -5.948 7.821 -12.505 1.00 88.62 342 ASP A O 1
ATOM 2725 N N . ARG A 1 343 ? -4.398 6.619 -13.611 1.00 88.19 343 ARG A N 1
ATOM 2726 C CA . ARG A 1 343 ? -3.470 7.729 -13.895 1.00 88.19 343 ARG A CA 1
ATOM 2727 C C . ARG A 1 343 ? -4.167 8.998 -14.393 1.00 88.19 343 ARG A C 1
ATOM 2729 O O . ARG A 1 343 ? -3.841 10.088 -13.934 1.00 88.19 343 ARG A O 1
ATOM 2736 N N . LYS A 1 344 ? -5.102 8.877 -15.342 1.00 85.94 344 LYS A N 1
ATOM 2737 C CA . LYS A 1 344 ? -5.778 10.037 -15.947 1.00 85.94 344 LYS A CA 1
ATOM 2738 C C . LYS A 1 344 ? -6.631 10.777 -14.924 1.00 85.94 344 LYS A C 1
ATOM 2740 O O . LYS A 1 344 ? -6.544 11.998 -14.832 1.00 85.94 344 LYS A O 1
ATOM 2745 N N . THR A 1 345 ? -7.417 10.029 -14.156 1.00 88.31 345 THR A N 1
ATOM 2746 C CA . THR A 1 345 ? -8.279 10.580 -13.111 1.00 88.31 345 THR A CA 1
ATOM 2747 C C . THR A 1 345 ? -7.432 11.263 -12.043 1.00 88.31 345 THR A C 1
ATOM 2749 O O . THR A 1 345 ? -7.609 12.456 -11.805 1.00 88.31 345 THR A O 1
ATOM 2752 N N . ILE A 1 346 ? -6.437 10.561 -11.489 1.00 91.00 346 ILE A N 1
ATOM 2753 C CA . ILE A 1 346 ? -5.611 11.086 -10.394 1.00 91.00 346 ILE A CA 1
ATOM 2754 C C . ILE A 1 346 ? -4.833 12.332 -10.808 1.00 91.00 346 ILE A C 1
ATOM 2756 O O . ILE A 1 346 ? -4.849 13.315 -10.071 1.00 91.00 346 ILE A O 1
ATOM 2760 N N . MET A 1 347 ? -4.219 12.349 -11.997 1.00 90.06 347 MET A N 1
ATOM 2761 C CA . MET A 1 347 ? -3.472 13.520 -12.479 1.00 90.06 347 MET A CA 1
ATOM 2762 C C . MET A 1 347 ? -4.340 14.775 -12.631 1.00 90.06 347 MET A C 1
ATOM 2764 O O . MET A 1 347 ? -3.816 15.885 -12.564 1.00 90.06 347 MET A O 1
ATOM 2768 N N . SER A 1 348 ? -5.656 14.618 -12.805 1.00 89.00 348 SER A N 1
ATOM 2769 C CA . SER A 1 348 ? -6.595 15.740 -12.899 1.00 89.00 348 SER A CA 1
ATOM 2770 C C . SER A 1 348 ? -7.131 16.232 -11.549 1.00 89.00 348 SER A C 1
ATOM 2772 O O . SER A 1 348 ? -7.642 17.347 -11.487 1.00 89.00 348 SER A O 1
ATOM 2774 N N . THR A 1 349 ? -7.012 15.440 -10.477 1.00 91.50 349 THR A N 1
ATOM 2775 C CA . THR A 1 349 ? -7.656 15.725 -9.179 1.00 91.50 349 THR A CA 1
ATOM 2776 C C . THR A 1 349 ? -6.686 15.882 -8.007 1.00 91.50 349 THR A C 1
ATOM 2778 O O . THR A 1 349 ? -7.045 16.503 -7.014 1.00 91.50 349 THR A O 1
ATOM 2781 N N . TYR A 1 350 ? -5.448 15.384 -8.096 1.00 92.31 350 TYR A N 1
ATOM 2782 C CA . TYR A 1 350 ? -4.531 15.334 -6.944 1.00 92.31 350 TYR A CA 1
ATOM 2783 C C . TYR A 1 350 ? -4.008 16.691 -6.446 1.00 92.31 350 TYR A C 1
ATOM 2785 O O . TYR A 1 350 ? -3.416 16.750 -5.372 1.00 92.31 350 TYR A O 1
ATOM 2793 N N . GLN A 1 351 ? -4.160 17.765 -7.221 1.00 89.50 351 GLN A N 1
ATOM 2794 C CA . GLN A 1 351 ? -3.530 19.063 -6.940 1.00 89.50 351 GLN A CA 1
ATOM 2795 C C . GLN A 1 351 ? -4.036 19.714 -5.643 1.00 89.50 351 GLN A C 1
ATOM 2797 O O . GLN A 1 351 ? -3.307 20.487 -5.028 1.00 89.50 351 GLN A O 1
ATOM 2802 N N . GLU A 1 352 ? -5.262 19.396 -5.220 1.00 87.19 352 GLU A N 1
ATOM 2803 C CA . GLU A 1 352 ? -5.855 19.881 -3.965 1.00 87.19 352 GLU A CA 1
ATOM 2804 C C . GLU A 1 352 ? -5.516 18.985 -2.757 1.00 87.19 352 GLU A C 1
ATOM 2806 O O . GLU A 1 352 ? -5.897 19.289 -1.627 1.00 87.19 352 GLU A O 1
ATOM 2811 N N . GLU A 1 353 ? -4.788 17.888 -2.973 1.00 93.56 353 GLU A N 1
ATOM 2812 C CA . GLU A 1 353 ? -4.576 16.833 -1.987 1.00 93.56 353 GLU A CA 1
ATOM 2813 C C . GLU A 1 353 ? -3.184 16.888 -1.340 1.00 93.56 353 GLU A C 1
ATOM 2815 O O . GLU A 1 353 ? -2.186 17.258 -1.959 1.00 93.56 353 GLU A O 1
ATOM 2820 N N . SER A 1 354 ? -3.091 16.456 -0.079 1.00 94.38 354 SER A N 1
ATOM 2821 C CA . SER A 1 354 ? -1.851 16.548 0.711 1.00 94.38 354 SER A CA 1
ATOM 2822 C C . SER A 1 354 ? -0.921 15.334 0.598 1.00 94.38 354 SER A C 1
ATOM 2824 O O . SER A 1 354 ? 0.280 15.450 0.863 1.00 94.38 354 SER A O 1
ATOM 2826 N N . TRP A 1 355 ? -1.445 14.175 0.183 1.00 96.44 355 TRP A N 1
ATOM 2827 C CA . TRP A 1 355 ? -0.728 12.896 0.226 1.00 96.44 355 TRP A CA 1
ATOM 2828 C C . TRP A 1 355 ? 0.584 12.914 -0.560 1.00 96.44 355 TRP A C 1
ATOM 2830 O O . TRP A 1 355 ? 1.569 12.340 -0.107 1.00 96.44 355 TRP A O 1
ATOM 2840 N N . SER A 1 356 ? 0.645 13.614 -1.695 1.00 96.19 356 SER A N 1
ATOM 2841 C CA . SER A 1 356 ? 1.854 13.692 -2.527 1.00 96.19 356 SER A CA 1
ATOM 2842 C C . SER A 1 356 ? 3.019 14.357 -1.786 1.00 96.19 356 SER A C 1
ATOM 2844 O O . SER A 1 356 ? 4.171 13.937 -1.923 1.00 96.19 356 SER A O 1
ATOM 2846 N N . THR A 1 357 ? 2.715 15.351 -0.948 1.00 95.75 357 THR A N 1
ATOM 2847 C CA . THR A 1 357 ? 3.694 16.055 -0.113 1.00 95.75 357 THR A CA 1
ATOM 2848 C C . THR A 1 357 ? 4.089 15.211 1.098 1.00 95.75 357 THR A C 1
ATOM 2850 O O . THR A 1 357 ? 5.268 15.156 1.447 1.00 95.75 357 THR A O 1
ATOM 2853 N N . SER A 1 358 ? 3.140 14.513 1.724 1.00 97.56 358 SER A N 1
ATOM 2854 C CA . SER A 1 358 ? 3.437 13.604 2.840 1.00 97.56 358 SER A CA 1
ATOM 2855 C C . SER A 1 358 ? 4.321 12.431 2.414 1.00 97.56 358 SER A C 1
ATOM 2857 O O . SER A 1 358 ? 5.311 12.129 3.083 1.00 97.56 358 SER A O 1
ATOM 2859 N N . VAL A 1 359 ? 4.051 11.836 1.245 1.00 97.94 359 VAL A N 1
ATOM 2860 C CA . VAL A 1 359 ? 4.913 10.800 0.659 1.00 97.94 359 VAL A CA 1
ATOM 2861 C C . VAL A 1 359 ? 6.312 11.349 0.369 1.00 97.94 359 VAL A C 1
ATOM 2863 O O . VAL A 1 359 ? 7.297 10.695 0.711 1.00 97.94 359 VAL A O 1
ATOM 2866 N N . TYR A 1 360 ? 6.422 12.561 -0.192 1.00 97.25 360 TYR A N 1
ATOM 2867 C CA . TYR A 1 360 ? 7.720 13.208 -0.425 1.00 97.25 360 TYR A CA 1
ATOM 2868 C C . TYR A 1 360 ? 8.525 13.325 0.872 1.00 97.25 360 TYR A C 1
ATOM 2870 O O . TYR A 1 360 ? 9.675 12.892 0.931 1.00 97.25 360 TYR A O 1
ATOM 2878 N N . LYS A 1 361 ? 7.920 13.860 1.938 1.00 95.75 361 LYS A N 1
ATOM 2879 C CA . LYS A 1 361 ? 8.600 14.048 3.225 1.00 95.75 361 LYS A CA 1
ATOM 2880 C C . LYS A 1 361 ? 9.040 12.726 3.846 1.00 95.75 361 LYS A C 1
ATOM 2882 O O . LYS A 1 361 ? 10.188 12.625 4.274 1.00 95.75 361 LYS A O 1
ATOM 2887 N N . GLY A 1 362 ? 8.163 11.720 3.870 1.00 96.12 362 GLY A N 1
ATOM 2888 C CA . GLY A 1 362 ? 8.491 10.409 4.429 1.00 96.12 362 GLY A CA 1
ATOM 2889 C C . GLY A 1 362 ? 9.606 9.702 3.652 1.00 96.12 362 GLY A C 1
ATOM 2890 O O . GLY A 1 362 ? 10.516 9.136 4.257 1.00 96.12 362 GLY A O 1
ATOM 2891 N N . LEU A 1 363 ? 9.610 9.796 2.317 1.00 97.19 363 LEU A N 1
ATOM 2892 C CA . LEU A 1 363 ? 10.695 9.259 1.492 1.00 97.19 363 LEU A CA 1
ATOM 2893 C C . LEU A 1 363 ? 12.001 10.036 1.659 1.00 97.19 363 LEU A C 1
ATOM 2895 O O . LEU A 1 363 ? 13.063 9.420 1.730 1.00 97.19 363 LEU A O 1
ATOM 2899 N N . ASN A 1 364 ? 11.941 11.366 1.729 1.00 95.00 364 ASN A N 1
ATOM 2900 C CA . ASN A 1 364 ? 13.118 12.199 1.947 1.00 95.00 364 ASN A CA 1
ATOM 2901 C C . ASN A 1 364 ? 13.771 11.884 3.304 1.00 95.00 364 ASN A C 1
ATOM 2903 O O . ASN A 1 364 ? 14.986 11.717 3.369 1.00 95.00 364 ASN A O 1
ATOM 2907 N N . ASP A 1 365 ? 12.975 11.702 4.361 1.00 93.06 365 ASP A N 1
ATOM 2908 C CA . ASP A 1 365 ? 13.436 11.261 5.687 1.00 93.06 365 ASP A CA 1
ATOM 2909 C C . ASP A 1 365 ? 14.146 9.893 5.629 1.00 93.06 365 ASP A C 1
ATOM 2911 O O . ASP A 1 365 ? 15.281 9.743 6.092 1.00 93.06 365 ASP A O 1
ATOM 2915 N N . ILE A 1 366 ? 13.531 8.904 4.970 1.00 95.19 366 ILE A N 1
ATOM 2916 C CA . ILE A 1 366 ? 14.103 7.556 4.844 1.00 95.19 366 ILE A CA 1
ATOM 2917 C C . ILE A 1 366 ? 15.395 7.573 4.018 1.00 95.19 366 ILE A C 1
ATOM 2919 O O . ILE A 1 366 ? 16.425 7.070 4.466 1.00 95.19 366 ILE A O 1
ATOM 2923 N N . LEU A 1 367 ? 15.362 8.140 2.810 1.00 94.38 367 LEU A N 1
ATOM 2924 C CA . LEU A 1 367 ? 16.458 8.025 1.843 1.00 94.38 367 LEU A CA 1
ATOM 2925 C C . LEU A 1 367 ? 17.663 8.914 2.181 1.00 94.38 367 LEU A C 1
ATOM 2927 O O . LEU A 1 367 ? 18.770 8.627 1.724 1.00 94.38 367 LEU A O 1
ATOM 2931 N N . THR A 1 368 ? 17.481 9.965 2.989 1.00 92.06 368 THR A N 1
ATOM 2932 C CA . THR A 1 368 ? 18.598 10.768 3.524 1.00 92.06 368 THR A CA 1
ATOM 2933 C C . THR A 1 368 ? 19.215 10.168 4.792 1.00 92.06 368 THR A C 1
ATOM 2935 O O . THR A 1 368 ? 20.326 10.547 5.178 1.00 92.06 368 THR A O 1
ATOM 2938 N N . SER A 1 369 ? 18.543 9.198 5.415 1.00 91.94 369 SER A N 1
ATOM 2939 C CA . SER A 1 369 ? 19.005 8.504 6.613 1.00 91.94 369 SER A CA 1
ATOM 2940 C C . SER A 1 369 ? 19.964 7.349 6.304 1.00 91.94 369 SER A C 1
ATOM 2942 O O . SER A 1 369 ? 20.028 6.799 5.204 1.00 91.94 369 SER A O 1
ATOM 2944 N N . LYS A 1 370 ? 20.734 6.932 7.316 1.00 88.06 370 LYS A N 1
ATOM 2945 C CA . LYS A 1 370 ? 21.623 5.767 7.209 1.00 88.06 370 LYS A CA 1
ATOM 2946 C C . LYS A 1 370 ? 20.831 4.476 7.436 1.00 88.06 370 LYS A C 1
ATOM 2948 O O . LYS A 1 370 ? 20.700 4.027 8.571 1.00 88.06 370 LYS A O 1
ATOM 2953 N N . ILE A 1 371 ? 20.345 3.882 6.351 1.00 88.31 371 ILE A N 1
ATOM 2954 C CA . ILE A 1 371 ? 19.435 2.726 6.373 1.00 88.31 371 ILE A CA 1
ATOM 2955 C C . ILE A 1 371 ? 20.037 1.458 5.749 1.00 88.31 371 ILE A C 1
ATOM 2957 O O . ILE A 1 371 ? 20.999 1.510 4.978 1.00 88.31 371 ILE A O 1
ATOM 2961 N N . GLY A 1 372 ? 19.471 0.300 6.101 1.00 89.50 372 GLY A N 1
ATOM 2962 C CA . GLY A 1 372 ? 19.829 -1.007 5.536 1.00 89.50 372 GLY A CA 1
ATOM 2963 C C . GLY A 1 372 ? 19.032 -1.373 4.275 1.00 89.50 372 GLY A C 1
ATOM 2964 O O . GLY A 1 372 ? 18.089 -0.683 3.894 1.00 89.50 372 GLY A O 1
ATOM 2965 N N . LYS A 1 373 ? 19.374 -2.511 3.647 1.00 89.69 373 LYS A N 1
ATOM 2966 C CA . LYS A 1 373 ? 18.702 -3.010 2.427 1.00 89.69 373 LYS A CA 1
ATOM 2967 C C . LYS A 1 373 ? 17.181 -3.147 2.607 1.00 89.69 373 LYS A C 1
ATOM 2969 O O . LYS A 1 373 ? 16.430 -2.628 1.794 1.00 89.69 373 LYS A O 1
ATOM 2974 N N . ALA A 1 374 ? 16.737 -3.781 3.695 1.00 89.44 374 ALA A N 1
ATOM 2975 C CA . ALA A 1 374 ? 15.316 -4.043 3.960 1.00 89.44 374 ALA A CA 1
ATOM 2976 C C . ALA A 1 374 ? 14.447 -2.771 4.037 1.00 89.44 374 ALA A C 1
ATOM 2978 O O . ALA A 1 374 ? 13.258 -2.823 3.763 1.00 89.44 374 ALA A O 1
ATOM 2979 N N . GLN A 1 375 ? 15.054 -1.635 4.382 1.00 92.00 375 GLN A N 1
ATOM 2980 C CA . GLN A 1 375 ? 14.388 -0.338 4.526 1.00 92.00 375 GLN A CA 1
ATOM 2981 C C . GLN A 1 375 ? 14.462 0.481 3.232 1.00 92.00 375 GLN A C 1
ATOM 2983 O O . GLN A 1 375 ? 13.509 1.144 2.835 1.00 92.00 375 GLN A O 1
ATOM 2988 N N . ARG A 1 376 ? 15.616 0.426 2.561 1.00 93.88 376 ARG A N 1
ATOM 2989 C CA . ARG A 1 376 ? 15.901 1.192 1.347 1.00 93.88 376 ARG A CA 1
ATOM 2990 C C . ARG A 1 376 ? 15.135 0.677 0.136 1.00 93.88 376 ARG A C 1
ATOM 2992 O O . ARG A 1 376 ? 14.643 1.479 -0.649 1.00 93.88 376 ARG A O 1
ATOM 2999 N N . ASP A 1 377 ? 15.063 -0.639 -0.028 1.00 95.31 377 ASP A N 1
ATOM 3000 C CA . ASP A 1 377 ? 14.446 -1.263 -1.196 1.00 95.31 377 ASP A CA 1
ATOM 3001 C C . ASP A 1 377 ? 12.966 -0.855 -1.365 1.00 95.31 377 ASP A C 1
ATOM 3003 O O . ASP A 1 377 ? 12.630 -0.358 -2.441 1.00 95.31 377 ASP A O 1
ATOM 3007 N N . PRO A 1 378 ? 12.084 -0.957 -0.346 1.00 96.88 378 PRO A N 1
ATOM 3008 C CA . PRO A 1 378 ? 10.694 -0.523 -0.495 1.00 96.88 378 PRO A CA 1
ATOM 3009 C C . PRO A 1 378 ? 10.558 0.998 -0.686 1.00 96.88 378 PRO A C 1
ATOM 3011 O O . PRO A 1 378 ? 9.683 1.447 -1.421 1.00 96.88 378 PRO A O 1
ATOM 3014 N N . ALA A 1 379 ? 11.452 1.809 -0.108 1.00 97.56 379 ALA A N 1
ATOM 3015 C CA . ALA A 1 379 ? 11.451 3.258 -0.325 1.00 97.56 379 ALA A CA 1
ATOM 3016 C C . ALA A 1 379 ? 11.816 3.642 -1.772 1.00 97.56 379 ALA A C 1
ATOM 3018 O O . ALA A 1 379 ? 11.192 4.528 -2.351 1.00 97.56 379 ALA A O 1
ATOM 3019 N N . LEU A 1 380 ? 12.792 2.961 -2.388 1.00 97.75 380 LEU A N 1
ATOM 3020 C CA . LEU A 1 380 ? 13.140 3.179 -3.799 1.00 97.75 380 LEU A CA 1
ATOM 3021 C C . LEU A 1 380 ? 12.012 2.759 -4.742 1.00 97.75 380 LEU A C 1
ATOM 3023 O O . LEU A 1 380 ? 11.764 3.444 -5.734 1.00 97.75 380 LEU A O 1
ATOM 3027 N N . LYS A 1 381 ? 11.322 1.660 -4.430 1.00 98.19 381 LYS A N 1
ATOM 3028 C CA . LYS A 1 381 ? 10.164 1.205 -5.200 1.00 98.19 381 LYS A CA 1
ATOM 3029 C C . LYS A 1 381 ? 9.011 2.209 -5.157 1.00 98.19 381 LYS A C 1
ATOM 3031 O O . LYS A 1 381 ? 8.526 2.622 -6.209 1.00 98.19 381 LYS A O 1
ATOM 3036 N N . LEU A 1 382 ? 8.661 2.699 -3.965 1.00 98.50 382 LEU A N 1
ATOM 3037 C CA . LEU A 1 382 ? 7.662 3.757 -3.814 1.00 98.50 382 LEU A CA 1
ATOM 3038 C C . LEU A 1 382 ? 8.078 5.047 -4.540 1.00 98.50 382 LEU A C 1
ATOM 3040 O O . LEU A 1 382 ? 7.267 5.642 -5.245 1.00 98.50 382 LEU A O 1
ATOM 3044 N N . ALA A 1 383 ? 9.340 5.471 -4.421 1.00 98.31 383 ALA A N 1
ATOM 3045 C CA . ALA A 1 383 ? 9.836 6.654 -5.126 1.00 98.31 383 ALA A CA 1
ATOM 3046 C C . ALA A 1 383 ? 9.719 6.512 -6.655 1.00 98.31 383 ALA A C 1
ATOM 3048 O O . ALA A 1 383 ? 9.339 7.467 -7.331 1.00 98.31 383 ALA A O 1
ATOM 3049 N N . ALA A 1 384 ? 9.992 5.321 -7.197 1.00 98.38 384 ALA A N 1
ATOM 3050 C CA . ALA A 1 384 ? 9.805 5.034 -8.616 1.00 98.38 384 ALA A CA 1
ATOM 3051 C C . ALA A 1 384 ? 8.333 5.149 -9.038 1.00 98.38 384 ALA A C 1
ATOM 3053 O O . ALA A 1 384 ? 8.049 5.805 -10.036 1.00 98.38 384 ALA A O 1
ATOM 3054 N N . ALA A 1 385 ? 7.406 4.574 -8.263 1.00 97.88 385 ALA A N 1
ATOM 3055 C CA . ALA A 1 385 ? 5.970 4.663 -8.536 1.00 97.88 385 ALA A CA 1
ATOM 3056 C C . ALA A 1 385 ? 5.460 6.116 -8.497 1.00 97.88 385 ALA A C 1
ATOM 3058 O O . ALA A 1 385 ? 4.669 6.526 -9.345 1.00 97.88 385 ALA A O 1
ATOM 3059 N N . MET A 1 386 ? 5.953 6.919 -7.550 1.00 97.94 386 MET A N 1
ATOM 3060 C CA . MET A 1 386 ? 5.601 8.337 -7.433 1.00 97.94 386 MET A CA 1
ATOM 3061 C C . MET A 1 386 ? 6.079 9.162 -8.629 1.00 97.94 386 MET A C 1
ATOM 3063 O O . MET A 1 386 ? 5.308 9.961 -9.155 1.00 97.94 386 MET A O 1
ATOM 3067 N N . ILE A 1 387 ? 7.321 8.961 -9.081 1.00 96.44 387 ILE A N 1
ATOM 3068 C CA . ILE A 1 387 ? 7.857 9.659 -10.261 1.00 96.44 387 ILE A CA 1
ATOM 3069 C C . ILE A 1 387 ? 7.164 9.190 -11.533 1.00 96.44 387 ILE A C 1
ATOM 3071 O O . ILE A 1 387 ? 6.883 10.011 -12.403 1.00 96.44 387 ILE A O 1
ATOM 3075 N N . ASP A 1 388 ? 6.858 7.896 -11.638 1.00 95.00 388 ASP A N 1
ATOM 3076 C CA . ASP A 1 388 ? 6.105 7.378 -12.773 1.00 95.00 388 ASP A CA 1
ATOM 3077 C C . ASP A 1 388 ? 4.728 8.038 -12.861 1.00 95.00 388 ASP A C 1
ATOM 3079 O O . ASP A 1 388 ? 4.329 8.446 -13.949 1.00 95.00 388 ASP A O 1
ATOM 3083 N N . LEU A 1 389 ? 4.018 8.205 -11.739 1.00 94.38 389 LEU A N 1
ATOM 3084 C CA . LEU A 1 389 ? 2.699 8.838 -11.713 1.00 94.38 389 LEU A CA 1
ATOM 3085 C C . LEU A 1 389 ? 2.761 10.362 -11.914 1.00 94.38 389 LEU A C 1
ATOM 3087 O O . LEU A 1 389 ? 2.077 10.870 -12.801 1.00 94.38 389 LEU A O 1
ATOM 3091 N N . LEU A 1 390 ? 3.542 11.075 -11.094 1.00 94.44 390 LEU A N 1
ATOM 3092 C CA . LEU A 1 390 ? 3.501 12.541 -10.958 1.00 94.44 390 LEU A CA 1
ATOM 3093 C C . LEU A 1 390 ? 4.568 13.290 -11.772 1.00 94.44 390 LEU A C 1
ATOM 3095 O O . LEU A 1 390 ? 4.514 14.517 -11.846 1.00 94.44 390 LEU A O 1
ATOM 3099 N N . GLY A 1 391 ? 5.526 12.581 -12.367 1.00 93.12 391 GLY A N 1
ATOM 3100 C CA . GLY A 1 391 ? 6.659 13.178 -13.071 1.00 93.12 391 GLY A CA 1
ATOM 3101 C C . GLY A 1 391 ? 7.855 13.487 -12.167 1.00 93.12 391 GLY A C 1
ATOM 3102 O O . GLY A 1 391 ? 7.816 13.359 -10.940 1.00 93.12 391 GLY A O 1
ATOM 3103 N N . VAL A 1 392 ? 8.961 13.894 -12.793 1.00 94.19 392 VAL A N 1
ATOM 3104 C CA . VAL A 1 392 ? 10.225 14.201 -12.100 1.00 94.19 392 VAL A CA 1
ATOM 3105 C C . VAL A 1 392 ? 10.110 15.493 -11.292 1.00 94.19 392 VAL A C 1
ATOM 3107 O O . VAL A 1 392 ? 10.743 15.630 -10.249 1.00 94.19 392 VAL A O 1
ATOM 3110 N N . GLU A 1 393 ? 9.254 16.414 -11.717 1.00 93.06 393 GLU A N 1
ATOM 3111 C CA . GLU A 1 393 ? 8.981 17.697 -11.076 1.00 93.06 393 GLU A CA 1
ATOM 3112 C C . GLU A 1 393 ? 8.524 17.539 -9.622 1.00 93.06 393 GLU A C 1
ATOM 3114 O O . GLU A 1 393 ? 8.858 18.371 -8.779 1.00 93.06 393 GLU A O 1
ATOM 3119 N N . TRP A 1 394 ? 7.840 16.438 -9.292 1.00 95.25 394 TRP A N 1
ATOM 3120 C CA . TRP A 1 394 ? 7.464 16.114 -7.914 1.00 95.25 394 TRP A CA 1
ATOM 3121 C C . TRP A 1 394 ? 8.681 15.973 -6.983 1.00 95.25 394 TRP A C 1
ATOM 3123 O O . TRP A 1 394 ? 8.603 16.296 -5.804 1.00 95.25 394 TRP A O 1
ATOM 3133 N N . THR A 1 395 ? 9.841 15.562 -7.500 1.00 95.56 395 THR A N 1
ATOM 3134 C CA . THR A 1 395 ? 11.077 15.485 -6.699 1.00 95.56 395 THR A CA 1
ATOM 3135 C C . THR A 1 395 ? 11.700 16.851 -6.402 1.00 95.56 395 THR A C 1
ATOM 3137 O O . THR A 1 395 ? 12.627 16.928 -5.596 1.00 95.56 395 THR A O 1
ATOM 3140 N N . LEU A 1 396 ? 11.200 17.913 -7.044 1.00 93.50 396 LEU A N 1
ATOM 3141 C CA . LEU A 1 396 ? 11.720 19.279 -6.976 1.00 93.50 396 LEU A CA 1
ATOM 3142 C C . LEU A 1 396 ? 10.847 20.210 -6.119 1.00 93.50 396 LEU A C 1
ATOM 3144 O O . LEU A 1 396 ? 11.033 21.424 -6.147 1.00 93.50 396 LEU A O 1
ATOM 3148 N N . THR A 1 397 ? 9.892 19.668 -5.359 1.00 89.19 397 THR A N 1
ATOM 3149 C CA . THR A 1 397 ? 8.906 20.450 -4.591 1.00 89.19 397 THR A CA 1
ATOM 3150 C C . THR A 1 397 ? 9.468 21.149 -3.348 1.00 89.19 397 THR A C 1
ATOM 3152 O O . THR A 1 397 ? 8.759 21.922 -2.706 1.00 89.19 397 THR A O 1
ATOM 3155 N N . ASP A 1 398 ? 10.719 20.879 -2.967 1.00 89.19 398 ASP A N 1
ATOM 3156 C CA . ASP A 1 398 ? 11.385 21.551 -1.847 1.00 89.19 398 ASP A CA 1
ATOM 3157 C C . ASP A 1 398 ? 11.831 22.967 -2.239 1.00 89.19 398 ASP A C 1
ATOM 3159 O O . ASP A 1 398 ? 12.689 23.152 -3.099 1.00 89.19 398 ASP A O 1
ATOM 3163 N N . ASN A 1 399 ? 11.264 23.974 -1.572 1.00 86.94 399 ASN A N 1
ATOM 3164 C CA . ASN A 1 399 ? 11.556 25.380 -1.853 1.00 86.94 399 ASN A CA 1
ATOM 3165 C C . ASN A 1 399 ? 12.971 25.813 -1.432 1.00 86.94 399 ASN A C 1
ATOM 3167 O O . ASN A 1 399 ? 13.499 26.775 -1.987 1.00 86.94 399 ASN A O 1
ATOM 3171 N N . GLU A 1 400 ? 13.580 25.155 -0.442 1.00 88.75 400 GLU A N 1
ATOM 3172 C CA . GLU A 1 400 ? 14.915 25.509 0.051 1.00 88.75 400 GLU A CA 1
ATOM 3173 C C . GLU A 1 400 ? 16.013 24.804 -0.748 1.00 88.75 400 GLU A C 1
ATOM 3175 O O . GLU A 1 400 ? 17.051 25.400 -1.051 1.00 88.75 400 GLU A O 1
ATOM 3180 N N . LYS A 1 401 ? 15.805 23.523 -1.073 1.00 89.19 401 LYS A N 1
ATOM 3181 C CA . LYS A 1 401 ? 16.801 22.670 -1.740 1.00 89.19 401 LYS A CA 1
ATOM 3182 C C . LYS A 1 401 ? 16.173 21.811 -2.843 1.00 89.19 401 LYS A C 1
ATOM 3184 O O . LYS A 1 401 ? 16.262 20.582 -2.783 1.00 89.19 401 LYS A O 1
ATOM 3189 N N . PRO A 1 402 ? 15.637 22.428 -3.910 1.00 88.69 402 PRO A N 1
ATOM 3190 C CA . PRO A 1 402 ? 14.818 21.740 -4.912 1.00 88.69 402 PRO A CA 1
ATOM 3191 C C . PRO A 1 402 ? 15.544 20.577 -5.594 1.00 88.69 402 PRO A C 1
ATOM 3193 O O . PRO A 1 402 ? 14.949 19.557 -5.904 1.00 88.69 402 PRO A O 1
ATOM 3196 N N . LYS A 1 403 ? 16.863 20.681 -5.792 1.00 92.31 403 LYS A N 1
ATOM 3197 C CA . LYS A 1 403 ? 17.647 19.660 -6.506 1.00 92.31 403 LYS A CA 1
ATOM 3198 C C . LYS A 1 403 ? 18.063 18.473 -5.635 1.00 92.31 403 LYS A C 1
ATOM 3200 O O . LYS A 1 403 ? 18.441 17.434 -6.169 1.00 92.31 403 LYS A O 1
ATOM 3205 N N . GLN A 1 404 ? 18.061 18.610 -4.308 1.00 93.06 404 GLN A N 1
ATOM 3206 C CA . GLN A 1 404 ? 18.750 17.660 -3.430 1.00 93.06 404 GLN A CA 1
ATOM 3207 C C . GLN A 1 404 ? 18.139 16.257 -3.500 1.00 93.06 404 GLN A C 1
ATOM 3209 O O . GLN A 1 404 ? 18.875 15.280 -3.657 1.00 93.06 404 GLN A O 1
ATOM 3214 N N . PHE A 1 405 ? 16.814 16.158 -3.390 1.00 95.69 405 PHE A N 1
ATOM 3215 C CA . PHE A 1 405 ? 16.117 14.875 -3.393 1.00 95.69 405 PHE A CA 1
ATOM 3216 C C . PHE A 1 405 ? 16.200 14.188 -4.763 1.00 95.69 405 PHE A C 1
ATOM 3218 O O . PHE A 1 405 ? 16.544 13.008 -4.838 1.00 95.69 405 PHE A O 1
ATOM 3225 N N . PHE A 1 406 ? 16.011 14.948 -5.846 1.00 95.94 406 PHE A N 1
ATOM 3226 C CA . PHE A 1 406 ? 16.211 14.473 -7.217 1.00 95.94 406 PHE A CA 1
ATOM 3227 C C . PHE A 1 406 ? 17.604 13.858 -7.428 1.00 95.94 406 PHE A C 1
ATOM 3229 O O . PHE A 1 406 ? 17.730 12.696 -7.822 1.00 95.94 406 PHE A O 1
ATOM 3236 N N . LEU A 1 407 ? 18.666 14.612 -7.115 1.00 95.62 407 LEU A N 1
ATOM 3237 C CA . LEU A 1 407 ? 20.049 14.160 -7.294 1.00 95.62 407 LEU A CA 1
ATOM 3238 C C . LEU A 1 407 ? 20.352 12.914 -6.452 1.00 95.62 407 LEU A C 1
ATOM 3240 O O . LEU A 1 407 ? 20.989 11.976 -6.938 1.00 95.62 407 LEU A O 1
ATOM 3244 N N . LEU A 1 408 ? 19.879 12.890 -5.202 1.00 95.75 408 LEU A N 1
ATOM 3245 C CA . LEU A 1 408 ? 20.008 11.739 -4.312 1.00 95.75 408 LEU A CA 1
ATOM 3246 C C . LEU A 1 408 ? 19.381 10.489 -4.935 1.00 95.75 408 LEU A C 1
ATOM 3248 O O . LEU A 1 408 ? 20.011 9.431 -4.945 1.00 95.75 408 LEU A O 1
ATOM 3252 N N . LEU A 1 409 ? 18.172 10.608 -5.478 1.00 96.88 409 LEU A N 1
ATOM 3253 C CA . LEU A 1 409 ? 17.444 9.471 -6.017 1.00 96.88 409 LEU A CA 1
ATOM 3254 C C . LEU A 1 409 ? 18.114 8.891 -7.270 1.00 96.88 409 LEU A C 1
ATOM 3256 O O . LEU A 1 409 ? 18.270 7.672 -7.364 1.00 96.88 409 LEU A O 1
ATOM 3260 N N . VAL A 1 410 ? 18.599 9.741 -8.183 1.00 97.00 410 VAL A N 1
ATOM 3261 C CA . VAL A 1 410 ? 19.369 9.291 -9.359 1.00 97.00 410 VAL A CA 1
ATOM 3262 C C . VAL A 1 410 ? 20.642 8.560 -8.930 1.00 97.00 410 VAL A C 1
ATOM 3264 O O . VAL A 1 410 ? 20.989 7.512 -9.487 1.00 97.00 410 VAL A O 1
ATOM 3267 N N . HIS A 1 411 ? 21.331 9.073 -7.909 1.00 97.00 411 HIS A N 1
ATOM 3268 C CA . HIS A 1 411 ? 22.513 8.427 -7.350 1.00 97.00 411 HIS A CA 1
ATOM 3269 C C . HIS A 1 411 ? 22.198 7.070 -6.719 1.00 97.00 411 HIS A C 1
ATOM 3271 O O . HIS A 1 411 ? 22.883 6.092 -7.028 1.00 97.00 411 HIS A O 1
ATOM 3277 N N . LEU A 1 412 ? 21.172 6.990 -5.870 1.00 96.69 412 LEU A N 1
ATOM 3278 C CA . LEU A 1 412 ? 20.771 5.745 -5.217 1.00 96.69 412 LEU A CA 1
ATOM 3279 C C . LEU A 1 412 ? 20.300 4.702 -6.233 1.00 96.69 412 LEU A C 1
ATOM 3281 O O . LEU A 1 412 ? 20.760 3.564 -6.169 1.00 96.69 412 LEU A O 1
ATOM 3285 N N . GLY A 1 413 ? 19.476 5.092 -7.210 1.00 97.25 413 GLY A N 1
ATOM 3286 C CA . GLY A 1 413 ? 19.044 4.212 -8.297 1.00 97.25 413 GLY A CA 1
ATOM 3287 C C . GLY A 1 413 ? 20.226 3.688 -9.115 1.00 97.25 413 GLY A C 1
ATOM 3288 O O . GLY A 1 413 ? 20.319 2.491 -9.382 1.00 97.25 413 GLY A O 1
ATOM 3289 N N . SER A 1 414 ? 21.195 4.552 -9.434 1.00 98.06 414 SER A N 1
ATOM 3290 C CA . SER A 1 414 ? 22.410 4.151 -10.156 1.00 98.06 414 SER A CA 1
ATOM 3291 C C . SER A 1 414 ? 23.262 3.163 -9.355 1.00 98.06 414 SER A C 1
ATOM 3293 O O . SER A 1 414 ? 23.751 2.172 -9.900 1.00 98.06 414 SER A O 1
ATOM 3295 N N . VAL A 1 415 ? 23.455 3.418 -8.057 1.00 96.12 415 VAL A N 1
ATOM 3296 C CA . VAL A 1 415 ? 24.199 2.518 -7.163 1.00 96.12 415 VAL A CA 1
ATOM 3297 C C . VAL A 1 415 ? 23.492 1.174 -7.049 1.00 96.12 415 VAL A C 1
ATOM 3299 O O . VAL A 1 415 ? 24.153 0.141 -7.135 1.00 96.12 415 VAL A O 1
ATOM 3302 N N . GLU A 1 416 ? 22.170 1.169 -6.899 1.00 96.62 416 GLU A N 1
ATOM 3303 C CA . GLU A 1 416 ? 21.412 -0.065 -6.729 1.00 96.62 416 GLU A CA 1
ATOM 3304 C C . GLU A 1 416 ? 21.430 -0.924 -7.995 1.00 96.62 416 GLU A C 1
ATOM 3306 O O . GLU A 1 416 ? 21.731 -2.113 -7.913 1.00 96.62 416 GLU A O 1
ATOM 3311 N N . VAL A 1 417 ? 21.251 -0.324 -9.178 1.00 97.69 417 VAL A N 1
ATOM 3312 C CA . VAL A 1 417 ? 21.398 -1.032 -10.463 1.00 97.69 417 VAL A CA 1
ATOM 3313 C C . VAL A 1 417 ? 22.763 -1.709 -10.560 1.00 97.69 417 VAL A C 1
ATOM 3315 O O . VAL A 1 417 ? 22.848 -2.894 -10.883 1.00 97.69 417 VAL A O 1
ATOM 3318 N N . ARG A 1 418 ? 23.846 -1.002 -10.219 1.00 97.00 418 ARG A N 1
ATOM 3319 C CA . ARG A 1 418 ? 25.193 -1.593 -10.221 1.00 97.00 418 ARG A CA 1
ATOM 3320 C C . ARG A 1 418 ? 25.307 -2.739 -9.223 1.00 97.00 418 ARG A C 1
ATOM 3322 O O . ARG A 1 418 ? 25.741 -3.823 -9.593 1.00 97.00 418 ARG A O 1
ATOM 3329 N N . MET A 1 419 ? 24.861 -2.530 -7.986 1.00 94.56 419 MET A N 1
ATOM 3330 C CA . MET A 1 419 ? 24.909 -3.536 -6.922 1.00 94.56 419 MET A CA 1
ATOM 3331 C C . MET A 1 419 ? 24.134 -4.812 -7.265 1.00 94.56 419 MET A C 1
ATOM 3333 O O . MET A 1 419 ? 24.520 -5.897 -6.812 1.00 94.56 419 MET A O 1
ATOM 3337 N N . GLN A 1 420 ? 23.051 -4.701 -8.035 1.00 95.88 420 GLN A N 1
ATOM 3338 C CA . GLN A 1 420 ? 22.234 -5.836 -8.453 1.00 95.88 420 GLN A CA 1
ATOM 3339 C C . GLN A 1 420 ? 22.758 -6.528 -9.717 1.00 95.88 420 GLN A C 1
ATOM 3341 O O . GLN A 1 420 ? 22.592 -7.739 -9.840 1.00 95.88 420 GLN A O 1
ATOM 3346 N N . LEU A 1 421 ? 23.419 -5.813 -10.632 1.00 96.19 421 LEU A N 1
ATOM 3347 C CA . LEU A 1 421 ? 23.834 -6.350 -11.935 1.00 96.19 421 LEU A CA 1
ATOM 3348 C C . LEU A 1 421 ? 25.322 -6.742 -12.023 1.00 96.19 421 LEU A C 1
ATOM 3350 O O . LEU A 1 421 ? 25.667 -7.750 -12.655 1.00 96.19 421 LEU A O 1
ATOM 3354 N N . GLU A 1 422 ? 26.221 -5.966 -11.410 1.00 93.00 422 GLU A N 1
ATOM 3355 C CA . GLU A 1 422 ? 27.670 -6.195 -11.481 1.00 93.00 422 GLU A CA 1
ATOM 3356 C C . GLU A 1 422 ? 28.035 -7.534 -10.824 1.00 93.00 422 GLU A C 1
ATOM 3358 O O . GLU A 1 422 ? 27.579 -7.862 -9.732 1.00 93.00 422 GLU A O 1
ATOM 3363 N N . ASP A 1 423 ? 28.827 -8.344 -11.534 1.00 88.38 423 ASP A N 1
ATOM 3364 C CA . ASP A 1 423 ? 29.355 -9.632 -11.056 1.00 88.38 423 ASP A CA 1
ATOM 3365 C C . ASP A 1 423 ? 28.335 -10.639 -10.492 1.00 88.38 423 ASP A C 1
ATOM 3367 O O . ASP A 1 423 ? 28.703 -11.608 -9.827 1.00 88.38 423 ASP A O 1
ATOM 3371 N N . ARG A 1 424 ? 27.049 -10.489 -10.839 1.00 90.19 424 ARG A N 1
ATOM 3372 C CA . ARG A 1 424 ? 25.994 -11.446 -10.477 1.00 90.19 424 ARG A CA 1
ATOM 3373 C C . ARG A 1 424 ? 25.650 -12.411 -11.609 1.00 90.19 424 ARG A C 1
ATOM 3375 O O . ARG A 1 424 ? 25.826 -12.118 -12.796 1.00 90.19 424 ARG A O 1
ATOM 3382 N N . ASN A 1 425 ? 25.137 -13.575 -11.212 1.00 87.75 425 ASN A N 1
ATOM 3383 C CA . ASN A 1 425 ? 24.509 -14.544 -12.107 1.00 87.75 425 ASN A CA 1
ATOM 3384 C C . ASN A 1 425 ? 23.083 -14.103 -12.440 1.00 87.75 425 ASN A C 1
ATOM 3386 O O . ASN A 1 425 ? 22.375 -13.612 -11.564 1.00 87.75 425 ASN A O 1
ATOM 3390 N N . PHE A 1 426 ? 22.638 -14.349 -13.672 1.00 86.75 426 PHE A N 1
ATOM 3391 C CA . PHE A 1 426 ? 21.314 -13.926 -14.140 1.00 86.75 426 PHE A CA 1
ATOM 3392 C C . PHE A 1 426 ? 20.173 -14.486 -13.273 1.00 86.75 426 PHE A C 1
ATOM 3394 O O . PHE A 1 426 ? 19.231 -13.771 -12.974 1.00 86.75 426 PHE A O 1
ATOM 3401 N N . GLU A 1 427 ? 20.291 -15.721 -12.776 1.00 87.50 427 GLU A N 1
ATOM 3402 C CA . GLU A 1 427 ? 19.289 -16.334 -11.890 1.00 87.50 427 GLU A CA 1
ATOM 3403 C C . GLU A 1 427 ? 19.170 -15.610 -10.539 1.00 87.50 427 GLU A C 1
ATOM 3405 O O . GLU A 1 427 ? 18.113 -15.615 -9.917 1.00 87.50 427 GLU A O 1
ATOM 3410 N N . VAL A 1 428 ? 20.256 -14.994 -10.061 1.00 90.94 428 VAL A N 1
ATOM 3411 C CA . VAL A 1 428 ? 20.251 -14.190 -8.829 1.00 90.94 428 VAL A CA 1
ATOM 3412 C C . VAL A 1 428 ? 19.684 -12.800 -9.101 1.00 90.94 428 VAL A C 1
ATOM 3414 O O . VAL A 1 428 ? 19.001 -12.256 -8.240 1.00 90.94 428 VAL A O 1
ATOM 3417 N N . ILE A 1 429 ? 19.948 -12.252 -10.290 1.00 93.12 429 ILE A N 1
ATOM 3418 C CA . ILE A 1 429 ? 19.403 -10.967 -10.738 1.00 93.12 429 ILE A CA 1
ATOM 3419 C C . ILE A 1 429 ? 17.873 -11.035 -10.790 1.00 93.12 429 ILE A C 1
ATOM 3421 O O . ILE A 1 429 ? 17.216 -10.161 -10.231 1.00 93.12 429 ILE A O 1
ATOM 3425 N N . LEU A 1 430 ? 17.317 -12.108 -11.369 1.00 91.25 430 LEU A N 1
ATOM 3426 C CA . LEU A 1 430 ? 15.866 -12.286 -11.497 1.00 91.25 430 LEU A CA 1
ATOM 3427 C C . LEU A 1 430 ? 15.125 -12.238 -10.150 1.00 91.25 430 LEU A C 1
ATOM 3429 O O . LEU A 1 430 ? 14.020 -11.723 -10.085 1.00 91.25 430 LEU A O 1
ATOM 3433 N N . LYS A 1 431 ? 15.759 -12.647 -9.042 1.00 93.06 431 LYS A N 1
ATOM 3434 C CA . LYS A 1 431 ? 15.143 -12.582 -7.702 1.00 93.06 431 LYS A CA 1
ATOM 3435 C C . LYS A 1 431 ? 14.866 -11.164 -7.195 1.00 93.06 431 LYS A C 1
ATOM 3437 O O . LYS A 1 431 ? 14.108 -11.017 -6.245 1.00 93.06 431 LYS A O 1
ATOM 3442 N N . ASN A 1 432 ? 15.521 -10.146 -7.755 1.00 93.50 432 ASN A N 1
ATOM 3443 C CA . ASN A 1 432 ? 15.328 -8.745 -7.373 1.00 93.50 432 ASN A CA 1
ATOM 3444 C C . ASN A 1 432 ? 14.825 -7.902 -8.559 1.00 93.50 432 ASN A C 1
ATOM 3446 O O . ASN A 1 432 ? 15.051 -6.692 -8.566 1.00 93.50 432 ASN A O 1
ATOM 3450 N N . VAL A 1 433 ? 14.182 -8.522 -9.560 1.00 93.88 433 VAL A N 1
ATOM 3451 C CA . VAL A 1 433 ? 13.700 -7.841 -10.775 1.00 93.88 433 VAL A CA 1
ATOM 3452 C C . VAL A 1 433 ? 12.876 -6.607 -10.447 1.00 93.88 433 VAL A C 1
ATOM 3454 O O . VAL A 1 433 ? 13.208 -5.548 -10.968 1.00 93.88 433 VAL A O 1
ATOM 3457 N N . ASP A 1 434 ? 11.923 -6.710 -9.517 1.00 93.56 434 ASP A N 1
ATOM 3458 C CA . ASP A 1 434 ? 11.031 -5.601 -9.166 1.00 93.56 434 ASP A CA 1
ATOM 3459 C C . ASP A 1 434 ? 11.807 -4.346 -8.752 1.00 93.56 434 ASP A C 1
ATOM 3461 O O . ASP A 1 434 ? 11.561 -3.255 -9.258 1.00 93.56 434 ASP A O 1
ATOM 3465 N N . LEU A 1 435 ? 12.801 -4.502 -7.868 1.00 96.56 435 LEU A N 1
ATOM 3466 C CA . LEU A 1 435 ? 13.638 -3.391 -7.410 1.00 96.56 435 LEU A CA 1
ATOM 3467 C C . LEU A 1 435 ? 14.456 -2.804 -8.564 1.00 96.56 435 LEU A C 1
ATOM 3469 O O . LEU A 1 435 ? 14.564 -1.586 -8.693 1.00 96.56 435 LEU A O 1
ATOM 3473 N N . ILE A 1 436 ? 15.033 -3.666 -9.403 1.00 97.50 436 ILE A N 1
ATOM 3474 C CA . ILE A 1 436 ? 15.854 -3.235 -10.535 1.00 97.50 436 ILE A CA 1
ATOM 3475 C C . ILE A 1 436 ? 14.999 -2.445 -11.529 1.00 97.50 436 ILE A C 1
ATOM 3477 O O . ILE A 1 436 ? 15.427 -1.386 -11.984 1.00 97.50 436 ILE A O 1
ATOM 3481 N N . THR A 1 437 ? 13.790 -2.917 -11.834 1.00 96.31 437 THR A N 1
ATOM 3482 C CA . THR A 1 437 ? 12.860 -2.223 -12.729 1.00 96.31 437 THR A CA 1
ATOM 3483 C C . THR A 1 437 ? 12.368 -0.906 -12.138 1.00 96.31 437 THR A C 1
ATOM 3485 O O . THR A 1 437 ? 12.309 0.080 -12.867 1.00 96.31 437 THR A O 1
ATOM 3488 N N . SER A 1 438 ? 12.129 -0.822 -10.825 1.00 97.88 438 SER A N 1
ATOM 3489 C CA . SER A 1 438 ? 11.846 0.456 -10.158 1.00 97.88 438 SER A CA 1
ATOM 3490 C C . SER A 1 438 ? 13.015 1.434 -10.300 1.00 97.88 438 SER A C 1
ATOM 3492 O O . SER A 1 438 ? 12.822 2.604 -10.629 1.00 97.88 438 SER A O 1
ATOM 3494 N N . CYS A 1 439 ? 14.256 0.967 -10.137 1.00 98.44 439 CYS A N 1
ATOM 3495 C CA . CYS A 1 439 ? 15.420 1.807 -10.401 1.00 98.44 439 CYS A CA 1
ATOM 3496 C C . CYS A 1 439 ? 15.532 2.197 -11.883 1.00 98.44 439 CYS A C 1
ATOM 3498 O O . CYS A 1 439 ? 15.919 3.325 -12.170 1.00 98.44 439 CYS A O 1
ATOM 3500 N N . PHE A 1 440 ? 15.169 1.324 -12.827 1.00 98.00 440 PHE A N 1
ATOM 3501 C CA . PHE A 1 440 ? 15.136 1.680 -14.249 1.00 98.00 440 PHE A CA 1
ATOM 3502 C C . PHE A 1 440 ? 14.144 2.800 -14.541 1.00 98.00 440 PHE A C 1
ATOM 3504 O O . PHE A 1 440 ? 14.518 3.720 -15.256 1.00 98.00 440 PHE A O 1
ATOM 3511 N N . ILE A 1 441 ? 12.953 2.782 -13.938 1.00 96.81 441 ILE A N 1
ATOM 3512 C CA . ILE A 1 441 ? 11.968 3.870 -14.052 1.00 96.81 441 ILE A CA 1
ATOM 3513 C C . ILE A 1 441 ? 12.572 5.194 -13.570 1.00 96.81 441 ILE A C 1
ATOM 3515 O O . ILE A 1 441 ? 12.526 6.191 -14.290 1.00 96.81 441 ILE A O 1
ATOM 3519 N N . ILE A 1 442 ? 13.208 5.193 -12.390 1.00 98.00 442 ILE A N 1
ATOM 3520 C CA . ILE A 1 442 ? 13.888 6.380 -11.848 1.00 98.00 442 ILE A CA 1
ATOM 3521 C C . ILE A 1 442 ? 14.923 6.905 -12.848 1.00 98.00 442 ILE A C 1
ATOM 3523 O O . ILE A 1 442 ? 14.935 8.098 -13.148 1.00 98.00 442 ILE A O 1
ATOM 3527 N N . LEU A 1 443 ? 15.798 6.036 -13.363 1.00 97.31 443 LEU A N 1
ATOM 3528 C CA . LEU A 1 443 ? 16.879 6.441 -14.263 1.00 97.31 443 LEU A CA 1
ATOM 3529 C C . LEU A 1 443 ? 16.361 6.893 -15.634 1.00 97.31 443 LEU A C 1
ATOM 3531 O O . LEU A 1 443 ? 16.823 7.913 -16.134 1.00 97.31 443 LEU A O 1
ATOM 3535 N N . GLU A 1 444 ? 15.408 6.173 -16.224 1.00 93.62 444 GLU A N 1
ATOM 3536 C CA . GLU A 1 444 ? 14.799 6.480 -17.524 1.00 93.62 444 GLU A CA 1
ATOM 3537 C C . GLU A 1 444 ? 14.152 7.868 -17.507 1.00 93.62 444 GLU A C 1
ATOM 3539 O O . GLU A 1 444 ? 14.510 8.732 -18.314 1.00 93.62 444 GLU A O 1
ATOM 3544 N N . LEU A 1 445 ? 13.261 8.111 -16.541 1.00 92.25 445 LEU A N 1
ATOM 3545 C CA . LEU A 1 445 ? 12.543 9.380 -16.427 1.00 92.25 445 LEU A CA 1
ATOM 3546 C C . LEU A 1 445 ? 13.488 10.530 -16.065 1.00 92.25 445 LEU A C 1
ATOM 3548 O O . LEU A 1 445 ? 13.385 11.613 -16.639 1.00 92.25 445 LEU A O 1
ATOM 3552 N N . SER A 1 446 ? 14.470 10.291 -15.190 1.00 93.00 446 SER A N 1
ATOM 3553 C CA . SER A 1 446 ? 15.453 11.316 -14.817 1.00 93.00 446 SER A CA 1
ATOM 3554 C C . SER A 1 446 ? 16.369 11.701 -15.978 1.00 93.00 446 SER A C 1
ATOM 3556 O O . SER A 1 446 ? 16.631 12.885 -16.175 1.00 93.00 446 SER A O 1
ATOM 3558 N N . VAL A 1 447 ? 16.847 10.732 -16.768 1.00 89.44 447 VAL A N 1
ATOM 3559 C CA . VAL A 1 447 ? 17.673 11.001 -17.958 1.00 89.44 447 VAL A CA 1
ATOM 3560 C C . VAL A 1 447 ? 16.874 11.792 -18.990 1.00 89.44 447 VAL A C 1
ATOM 3562 O O . VAL A 1 447 ? 17.379 12.785 -19.513 1.00 89.44 447 VAL A O 1
ATOM 3565 N N . SER A 1 448 ? 15.619 11.403 -19.238 1.00 85.56 448 SER A N 1
ATOM 3566 C CA . SER A 1 448 ? 14.739 12.140 -20.147 1.00 85.56 448 SER A CA 1
ATOM 3567 C C . SER A 1 448 ? 14.464 13.565 -19.660 1.00 85.56 448 SER A C 1
ATOM 3569 O O . SER A 1 448 ? 14.407 14.481 -20.474 1.00 85.56 448 SER A O 1
ATOM 3571 N N . TYR A 1 449 ? 14.302 13.769 -18.351 1.00 87.06 449 TYR A N 1
ATOM 3572 C CA . TYR A 1 449 ? 14.043 15.089 -17.779 1.00 87.06 449 TYR A CA 1
ATOM 3573 C C . TYR A 1 449 ? 15.270 16.005 -17.851 1.00 87.06 449 TYR A C 1
ATOM 3575 O O . TYR A 1 449 ? 15.155 17.151 -18.277 1.00 87.06 449 TYR A O 1
ATOM 3583 N N . ILE A 1 450 ? 16.461 15.495 -17.510 1.00 84.38 450 ILE A N 1
ATOM 3584 C CA . ILE A 1 450 ? 17.722 16.253 -17.607 1.00 84.38 450 ILE A CA 1
ATOM 3585 C C . ILE A 1 450 ? 17.969 16.719 -19.050 1.00 84.38 450 ILE A C 1
ATOM 3587 O O . ILE A 1 450 ? 18.468 17.822 -19.263 1.00 84.38 450 ILE A O 1
ATOM 3591 N N . ALA A 1 451 ? 17.591 15.908 -20.041 1.00 79.44 451 ALA A N 1
ATOM 3592 C CA . ALA A 1 451 ? 17.750 16.243 -21.454 1.00 79.44 451 ALA A CA 1
ATOM 3593 C C . ALA A 1 451 ? 16.885 17.427 -21.925 1.00 79.44 451 ALA A C 1
ATOM 3595 O O . ALA A 1 451 ? 17.208 18.045 -22.938 1.00 79.44 451 ALA A O 1
ATOM 3596 N N . ASN A 1 452 ? 15.821 17.773 -21.194 1.00 78.56 452 ASN A N 1
ATOM 3597 C CA . ASN A 1 452 ? 14.945 18.898 -21.530 1.00 78.56 452 ASN A CA 1
ATOM 3598 C C . ASN A 1 452 ? 15.508 20.268 -21.091 1.00 78.56 452 ASN A C 1
ATOM 3600 O O . ASN A 1 452 ? 14.839 21.279 -21.295 1.00 78.56 452 ASN A O 1
ATOM 3604 N N . ASP A 1 453 ? 16.709 20.305 -20.493 1.00 67.56 453 ASP A N 1
ATOM 3605 C CA . ASP A 1 453 ? 17.425 21.510 -20.022 1.00 67.56 453 ASP A CA 1
ATOM 3606 C C . ASP A 1 453 ? 16.584 22.427 -19.108 1.00 67.56 453 ASP A C 1
ATOM 3608 O O . ASP A 1 453 ? 16.768 23.640 -19.035 1.00 67.56 453 ASP A O 1
ATOM 3612 N N . SER A 1 454 ? 15.629 21.835 -18.387 1.00 74.56 454 SER A N 1
ATOM 3613 C CA . SER A 1 454 ? 14.749 22.525 -17.438 1.00 74.56 454 SER A CA 1
ATOM 3614 C C . SER A 1 454 ? 15.378 22.705 -16.052 1.00 74.56 454 SER A C 1
ATOM 3616 O O . SER A 1 454 ? 14.809 23.389 -15.201 1.00 74.56 454 SER A O 1
ATOM 3618 N N . LEU A 1 455 ? 16.540 22.089 -15.805 1.00 80.69 455 LEU A N 1
ATOM 3619 C CA . LEU A 1 455 ? 17.186 22.017 -14.496 1.00 80.69 455 LEU A CA 1
ATOM 3620 C C . LEU A 1 455 ? 18.608 22.588 -14.537 1.00 80.69 455 LEU A C 1
ATOM 3622 O O . LEU A 1 455 ? 19.499 22.017 -15.166 1.00 80.69 455 LEU A O 1
ATOM 3626 N N . ASP A 1 456 ? 18.846 23.670 -13.794 1.00 85.25 456 ASP A N 1
ATOM 3627 C CA . ASP A 1 456 ? 20.174 24.284 -13.709 1.00 85.25 456 ASP A CA 1
ATOM 3628 C C . ASP A 1 456 ? 21.093 23.515 -12.740 1.00 85.25 456 ASP A C 1
ATOM 3630 O O . ASP A 1 456 ? 20.959 23.573 -11.508 1.00 85.25 456 ASP A O 1
ATOM 3634 N N . LEU A 1 457 ? 22.020 22.745 -13.313 1.00 86.31 457 LEU A N 1
ATOM 3635 C CA . LEU A 1 457 ? 22.968 21.897 -12.593 1.00 86.31 457 LEU A CA 1
ATOM 3636 C C . LEU A 1 457 ? 24.377 22.498 -12.592 1.00 86.31 457 LEU A C 1
ATOM 3638 O O . LEU A 1 457 ? 24.944 22.822 -13.641 1.00 86.31 457 LEU A O 1
ATOM 3642 N N . GLU A 1 458 ? 25.000 22.540 -11.416 1.00 90.06 458 GLU A N 1
ATOM 3643 C CA . GLU A 1 458 ? 26.396 22.937 -11.270 1.00 90.06 458 GLU A CA 1
ATOM 3644 C C . GLU A 1 458 ? 27.329 21.915 -11.930 1.00 90.06 458 GLU A C 1
ATOM 3646 O O . GLU A 1 458 ? 27.039 20.719 -12.013 1.00 90.06 458 GLU A O 1
ATOM 3651 N N . GLN A 1 459 ? 28.527 22.352 -12.329 1.00 88.56 459 GLN A N 1
ATOM 3652 C CA . GLN A 1 459 ? 29.499 21.473 -12.990 1.00 88.56 459 GLN A CA 1
ATOM 3653 C C . GLN A 1 459 ? 29.849 20.229 -12.156 1.00 88.56 459 GLN A C 1
ATOM 3655 O O . GLN A 1 459 ? 30.053 19.141 -12.698 1.00 88.56 459 GLN A O 1
ATOM 3660 N N . LYS A 1 460 ? 29.904 20.375 -10.827 1.00 92.38 460 LYS A N 1
ATOM 3661 C CA . LYS A 1 460 ? 30.163 19.262 -9.910 1.00 92.38 460 LYS A CA 1
ATOM 3662 C C . LYS A 1 460 ? 29.001 18.264 -9.889 1.00 92.38 460 LYS A C 1
ATOM 3664 O O . LYS A 1 460 ? 29.253 17.063 -9.947 1.00 92.38 460 LYS A O 1
ATOM 3669 N N . GLU A 1 461 ? 27.764 18.755 -9.848 1.00 91.00 461 GLU A N 1
ATOM 3670 C CA . GLU A 1 461 ? 26.545 17.935 -9.883 1.00 91.00 461 GLU A CA 1
ATOM 3671 C C . GLU A 1 461 ? 26.466 17.161 -11.207 1.00 91.00 461 GLU A C 1
ATOM 3673 O O . GLU A 1 461 ? 26.313 15.940 -11.199 1.00 91.00 461 GLU A O 1
ATOM 3678 N N . LYS A 1 462 ? 26.709 17.839 -12.340 1.00 86.62 462 LYS A N 1
ATOM 3679 C CA . LYS A 1 462 ? 26.779 17.222 -13.678 1.00 86.62 462 LYS A CA 1
ATOM 3680 C C . LYS A 1 462 ? 27.789 16.074 -13.725 1.00 86.62 462 LYS A C 1
ATOM 3682 O O . LYS A 1 462 ? 27.464 14.974 -14.170 1.00 86.62 462 LYS A O 1
ATOM 3687 N N . GLN A 1 463 ? 29.007 16.299 -13.225 1.00 89.12 463 GLN A N 1
ATOM 3688 C CA . GLN A 1 463 ? 30.056 15.277 -13.219 1.00 89.12 463 GLN A CA 1
ATOM 3689 C C . GLN A 1 463 ? 29.691 14.070 -12.341 1.00 89.12 463 GLN A C 1
ATOM 3691 O O . GLN A 1 463 ? 29.967 12.925 -12.714 1.00 89.12 463 GLN A O 1
ATOM 3696 N N . GLN A 1 464 ? 29.089 14.311 -11.174 1.00 91.81 464 GLN A N 1
ATOM 3697 C CA . GLN A 1 464 ? 28.666 13.255 -10.256 1.00 91.81 464 GLN A CA 1
ATOM 3698 C C . GLN A 1 464 ? 27.552 12.402 -10.869 1.00 91.81 464 GLN A C 1
ATOM 3700 O O . GLN A 1 464 ? 27.699 11.176 -10.918 1.00 91.81 464 GLN A O 1
ATOM 3705 N N . LEU A 1 465 ? 26.500 13.032 -11.401 1.00 91.19 465 LEU A N 1
ATOM 3706 C CA . LEU A 1 465 ? 25.406 12.342 -12.087 1.00 91.19 465 LEU A CA 1
ATOM 3707 C C . LEU A 1 465 ? 25.917 11.511 -13.260 1.00 91.19 465 LEU A C 1
ATOM 3709 O O . LEU A 1 465 ? 25.645 10.314 -13.329 1.00 91.19 465 LEU A O 1
ATOM 3713 N N . TYR A 1 466 ? 26.719 12.116 -14.141 1.00 89.69 466 TYR A N 1
ATOM 3714 C CA . TYR A 1 466 ? 27.275 11.424 -15.301 1.00 89.69 466 TYR A CA 1
ATOM 3715 C C . TYR A 1 466 ? 28.077 10.184 -14.894 1.00 89.69 466 TYR A C 1
ATOM 3717 O O . TYR A 1 466 ? 27.926 9.115 -15.482 1.00 89.69 466 TYR A O 1
ATOM 3725 N N . THR A 1 467 ? 28.908 10.300 -13.855 1.00 91.94 467 THR A N 1
ATOM 3726 C CA . THR A 1 467 ? 29.724 9.181 -13.361 1.00 91.94 467 THR A CA 1
ATOM 3727 C C . THR A 1 467 ? 28.852 8.048 -12.813 1.00 91.94 467 THR A C 1
ATOM 3729 O O . THR A 1 467 ? 29.118 6.878 -13.095 1.00 91.94 467 THR A O 1
ATOM 3732 N N . ALA A 1 468 ? 27.804 8.381 -12.054 1.00 94.56 468 ALA A N 1
ATOM 3733 C CA . ALA A 1 468 ? 26.880 7.400 -11.492 1.00 94.56 468 ALA A CA 1
ATOM 3734 C C . ALA A 1 468 ? 26.082 6.676 -12.588 1.00 94.56 468 ALA A C 1
ATOM 3736 O O . ALA A 1 468 ? 26.104 5.443 -12.643 1.00 94.56 468 ALA A O 1
ATOM 3737 N N . LEU A 1 469 ? 25.475 7.439 -13.502 1.00 93.88 469 LEU A N 1
ATOM 3738 C CA . LEU A 1 469 ? 24.696 6.922 -14.627 1.00 93.88 469 LEU A CA 1
ATOM 3739 C C . LEU A 1 469 ? 25.558 6.050 -15.540 1.00 93.88 469 LEU A C 1
ATOM 3741 O O . LEU A 1 469 ? 25.201 4.908 -15.821 1.00 93.88 469 LEU A O 1
ATOM 3745 N N . LYS A 1 470 ? 26.748 6.526 -15.930 1.00 92.31 470 LYS A N 1
ATOM 3746 C CA . LYS A 1 470 ? 27.682 5.748 -16.755 1.00 92.31 470 LYS A CA 1
ATOM 3747 C C . LYS A 1 470 ? 28.021 4.402 -16.117 1.00 92.31 470 LYS A C 1
ATOM 3749 O O . LYS A 1 470 ? 28.085 3.398 -16.826 1.00 92.31 470 LYS A O 1
ATOM 3754 N N . GLY A 1 471 ? 28.221 4.360 -14.798 1.00 94.12 471 GLY A N 1
ATOM 3755 C CA . GLY A 1 471 ? 28.434 3.110 -14.068 1.00 94.12 471 GLY A CA 1
ATOM 3756 C C . GLY A 1 471 ? 27.226 2.170 -14.152 1.00 94.12 471 GLY A C 1
ATOM 3757 O O . GLY A 1 471 ? 27.387 1.000 -14.494 1.00 94.12 471 GLY A O 1
ATOM 3758 N N . ALA A 1 472 ? 26.017 2.682 -13.906 1.00 96.62 472 ALA A N 1
ATOM 3759 C CA . ALA A 1 472 ? 24.780 1.903 -13.985 1.00 96.62 472 ALA A CA 1
ATOM 3760 C C . ALA A 1 472 ? 24.540 1.325 -15.387 1.00 96.62 472 ALA A C 1
ATOM 3762 O O . ALA A 1 472 ? 24.342 0.119 -15.536 1.00 96.62 472 ALA A O 1
ATOM 3763 N N . PHE A 1 473 ? 24.654 2.146 -16.432 1.00 95.44 473 PHE A N 1
ATOM 3764 C CA . PHE A 1 473 ? 24.468 1.688 -17.810 1.00 95.44 473 PHE A CA 1
ATOM 3765 C C . PHE A 1 473 ? 25.590 0.762 -18.296 1.00 95.44 473 PHE A C 1
ATOM 3767 O O . PHE A 1 473 ? 25.334 -0.144 -19.089 1.00 95.44 473 PHE A O 1
ATOM 3774 N N . SER A 1 474 ? 26.812 0.900 -17.768 1.00 94.88 474 SER A N 1
ATOM 3775 C CA . SER A 1 474 ? 27.879 -0.086 -18.003 1.00 94.88 474 SER A CA 1
ATOM 3776 C C . SER A 1 474 ? 27.501 -1.463 -17.443 1.00 94.88 474 SER A C 1
ATOM 3778 O O . SER A 1 474 ? 27.722 -2.478 -18.106 1.00 94.88 474 SER A O 1
ATOM 3780 N N . ALA A 1 475 ? 26.885 -1.511 -16.256 1.00 96.62 475 ALA A N 1
ATOM 3781 C CA . ALA A 1 475 ? 26.396 -2.752 -15.655 1.00 96.62 475 ALA A CA 1
ATOM 3782 C C . ALA A 1 475 ? 25.223 -3.364 -16.449 1.00 96.62 475 ALA A C 1
ATOM 3784 O O . ALA A 1 475 ? 25.179 -4.585 -16.642 1.00 96.62 475 ALA A O 1
ATOM 3785 N N . VAL A 1 476 ? 24.321 -2.528 -16.979 1.00 96.50 476 VAL A N 1
ATOM 3786 C CA . VAL A 1 476 ? 23.242 -2.941 -17.900 1.00 96.50 476 VAL A CA 1
ATOM 3787 C C . VAL A 1 476 ? 23.822 -3.590 -19.160 1.00 96.50 476 VAL A C 1
ATOM 3789 O O . VAL A 1 476 ? 23.496 -4.738 -19.463 1.00 96.50 476 VAL A O 1
ATOM 3792 N N . ILE A 1 477 ? 24.756 -2.921 -19.845 1.00 94.69 477 ILE A N 1
ATOM 3793 C CA . ILE A 1 477 ? 25.443 -3.454 -21.036 1.00 94.69 477 ILE A CA 1
ATOM 3794 C C . ILE A 1 477 ? 26.165 -4.769 -20.719 1.00 94.69 477 ILE A C 1
ATOM 3796 O O . ILE A 1 477 ? 26.052 -5.740 -21.470 1.00 94.69 477 ILE A O 1
ATOM 3800 N N . GLY A 1 478 ? 26.878 -4.832 -19.591 1.00 94.44 478 GLY A N 1
ATOM 3801 C CA . GLY A 1 478 ? 27.551 -6.048 -19.139 1.00 94.44 478 GLY A CA 1
ATOM 3802 C C . GLY A 1 478 ? 26.581 -7.212 -18.921 1.00 94.44 478 GLY A C 1
ATOM 3803 O O . GLY A 1 478 ? 26.889 -8.352 -19.274 1.00 94.44 478 GLY A O 1
ATOM 3804 N N . THR A 1 479 ? 25.385 -6.930 -18.402 1.00 95.19 479 THR A N 1
ATOM 3805 C CA . THR A 1 479 ? 24.328 -7.930 -18.192 1.00 95.19 479 THR A CA 1
ATOM 3806 C C . THR A 1 479 ? 23.741 -8.417 -19.511 1.00 95.19 479 THR A C 1
ATOM 3808 O O . THR A 1 479 ? 23.627 -9.628 -19.703 1.00 95.19 479 THR A O 1
ATOM 3811 N N . ILE A 1 480 ? 23.458 -7.515 -20.456 1.00 94.12 480 ILE A N 1
ATOM 3812 C CA . ILE A 1 480 ? 23.010 -7.884 -21.808 1.00 94.12 480 ILE A CA 1
ATOM 3813 C C . ILE A 1 480 ? 24.068 -8.768 -22.481 1.00 94.12 480 ILE A C 1
ATOM 3815 O O . ILE A 1 480 ? 23.743 -9.839 -22.988 1.00 94.12 480 ILE A O 1
ATOM 3819 N N . LYS A 1 481 ? 25.354 -8.402 -22.401 1.00 93.00 481 LYS A N 1
ATOM 3820 C CA . LYS A 1 481 ? 26.457 -9.208 -22.950 1.00 93.00 481 LYS A CA 1
ATOM 3821 C C . LYS A 1 481 ? 26.534 -10.610 -22.333 1.00 93.00 481 LYS A C 1
ATOM 3823 O O . LYS A 1 481 ? 26.712 -11.593 -23.055 1.00 93.00 481 LYS A O 1
ATOM 3828 N N . LYS A 1 482 ? 26.373 -10.723 -21.008 1.00 90.12 482 LYS A N 1
ATOM 3829 C CA . LYS A 1 482 ? 26.281 -12.015 -20.298 1.00 90.12 482 LYS A CA 1
ATOM 3830 C C . LYS A 1 482 ? 25.055 -12.826 -20.728 1.00 90.12 482 LYS A C 1
ATOM 3832 O O . LYS A 1 482 ? 25.117 -14.052 -20.741 1.00 90.12 482 LYS A O 1
ATOM 3837 N N . TYR A 1 483 ? 23.942 -12.172 -21.049 1.00 89.12 483 TYR A N 1
ATOM 3838 C CA . TYR A 1 483 ? 22.743 -12.851 -21.526 1.00 89.12 483 TYR A CA 1
ATOM 3839 C C . TYR A 1 483 ? 22.931 -13.379 -22.949 1.00 89.12 483 TYR A C 1
ATOM 3841 O O . TYR A 1 483 ? 22.726 -14.567 -23.176 1.00 89.12 483 TYR A O 1
ATOM 3849 N N . VAL A 1 484 ? 23.426 -12.553 -23.877 1.00 89.56 484 VAL A N 1
ATOM 3850 C CA . VAL A 1 484 ? 23.718 -12.951 -25.267 1.00 89.56 484 VAL A CA 1
ATOM 3851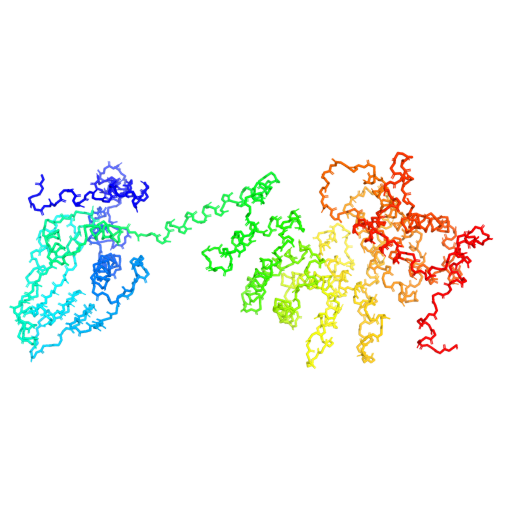 C C . VAL A 1 484 ? 24.621 -14.183 -25.314 1.00 89.56 484 VAL A C 1
ATOM 3853 O O . VAL A 1 484 ? 24.322 -15.141 -26.024 1.00 89.56 484 VAL A O 1
ATOM 3856 N N . SER A 1 485 ? 25.682 -14.220 -24.501 1.00 85.94 485 SER A N 1
ATOM 3857 C CA . SER A 1 485 ? 26.571 -15.387 -24.451 1.00 85.94 485 SER A CA 1
ATOM 3858 C C . SER A 1 485 ? 25.867 -16.661 -23.971 1.00 85.94 485 SER A C 1
ATOM 3860 O O . SER A 1 485 ? 26.199 -17.747 -24.439 1.00 85.94 485 SER A O 1
ATOM 3862 N N . ARG A 1 486 ? 24.856 -16.558 -23.099 1.00 83.56 486 ARG A N 1
ATOM 3863 C CA . ARG A 1 486 ? 24.037 -17.702 -22.660 1.00 83.56 486 ARG A CA 1
ATOM 3864 C C . ARG A 1 486 ? 23.109 -18.216 -23.756 1.00 83.56 486 ARG A C 1
ATOM 3866 O O . ARG A 1 486 ? 22.946 -19.432 -23.852 1.00 83.56 486 ARG A O 1
ATOM 3873 N N . ILE A 1 487 ? 22.533 -17.326 -24.570 1.00 82.00 487 ILE A N 1
ATOM 3874 C CA . ILE A 1 487 ? 21.703 -17.717 -25.722 1.00 82.00 487 ILE A CA 1
ATOM 3875 C C . ILE A 1 487 ? 22.536 -18.537 -26.704 1.00 82.00 487 ILE A C 1
ATOM 3877 O O . ILE A 1 487 ? 22.127 -19.627 -27.092 1.00 82.00 487 ILE A O 1
ATOM 3881 N N . SER A 1 488 ? 23.744 -18.067 -27.027 1.00 75.56 488 SER A N 1
ATOM 3882 C CA . SER A 1 488 ? 24.668 -18.765 -27.930 1.00 75.56 488 SER A CA 1
ATOM 3883 C C . SER A 1 488 ? 25.092 -20.152 -27.425 1.00 75.56 488 SER A C 1
ATOM 3885 O O . SER A 1 488 ? 25.575 -20.968 -28.204 1.00 75.56 488 SER A O 1
ATOM 3887 N N . MET A 1 489 ? 24.905 -20.442 -26.132 1.00 75.38 489 MET A N 1
ATOM 3888 C CA . MET A 1 489 ? 25.148 -21.753 -25.519 1.00 75.38 489 MET A CA 1
ATOM 3889 C C . MET A 1 489 ? 23.892 -22.649 -25.459 1.00 75.38 489 MET A C 1
ATOM 3891 O O . MET A 1 489 ? 23.909 -23.651 -24.746 1.00 75.38 489 MET A O 1
ATOM 3895 N N . ASN A 1 490 ? 22.806 -22.308 -26.170 1.00 68.88 490 ASN A N 1
ATOM 3896 C CA . ASN A 1 490 ? 21.538 -23.056 -26.229 1.00 68.88 490 ASN A CA 1
ATOM 3897 C C . ASN A 1 490 ? 20.908 -23.367 -24.856 1.00 68.88 490 ASN A C 1
ATOM 3899 O O . ASN A 1 490 ? 20.261 -24.400 -24.674 1.00 68.88 490 ASN A O 1
ATOM 3903 N N . LYS A 1 491 ? 21.076 -22.485 -23.864 1.00 65.56 491 LYS A N 1
ATOM 3904 C CA . LYS A 1 491 ? 20.378 -22.629 -22.578 1.00 65.56 491 LYS A CA 1
ATOM 3905 C C . LYS A 1 491 ? 18.904 -22.239 -22.728 1.00 65.56 491 LYS A C 1
ATOM 3907 O O . LYS A 1 491 ? 18.592 -21.213 -23.328 1.00 65.56 491 LYS A O 1
ATOM 3912 N N . GLN A 1 492 ? 18.012 -23.055 -22.163 1.00 66.88 492 GLN A N 1
ATOM 3913 C CA . GLN A 1 492 ? 16.567 -22.818 -22.153 1.00 66.88 492 GLN A CA 1
ATOM 3914 C C . GLN A 1 492 ? 16.261 -21.475 -21.466 1.00 66.88 492 GLN A C 1
ATOM 3916 O O . GLN A 1 492 ? 16.802 -21.185 -20.399 1.00 66.88 492 GLN A O 1
ATOM 3921 N N . GLN A 1 493 ? 15.437 -20.639 -22.100 1.00 71.12 493 GLN A N 1
ATOM 3922 C CA . GLN A 1 493 ? 15.134 -19.286 -21.628 1.00 71.12 493 GLN A CA 1
ATOM 3923 C C . GLN A 1 493 ? 13.796 -19.267 -20.892 1.00 71.12 493 GLN A C 1
ATOM 3925 O O . GLN A 1 493 ? 12.802 -19.756 -21.428 1.00 71.12 493 GLN A O 1
ATOM 3930 N N . SER A 1 494 ? 13.763 -18.672 -19.698 1.00 78.56 494 SER A N 1
ATOM 3931 C CA . SER A 1 494 ? 12.504 -18.348 -19.028 1.00 78.56 494 SER A CA 1
ATOM 3932 C C . SER A 1 494 ? 11.824 -17.161 -19.713 1.00 78.56 494 SER A C 1
ATOM 3934 O O . SER A 1 494 ? 12.490 -16.259 -20.227 1.00 78.56 494 SER A O 1
ATOM 3936 N N . GLU A 1 495 ? 10.494 -17.155 -19.711 1.00 81.12 495 GLU A N 1
ATOM 3937 C CA . GLU A 1 495 ? 9.679 -16.043 -20.213 1.00 81.12 495 GLU A CA 1
ATOM 3938 C C . GLU A 1 495 ? 9.948 -14.749 -19.431 1.00 81.12 495 GLU A C 1
ATOM 3940 O O . GLU A 1 495 ? 10.228 -13.710 -20.024 1.00 81.12 495 GLU A O 1
ATOM 3945 N N . GLU A 1 496 ? 10.030 -14.851 -18.104 1.00 81.88 496 GLU A N 1
ATOM 3946 C CA . GLU A 1 496 ? 10.446 -13.774 -17.198 1.00 81.88 496 GLU A CA 1
ATOM 3947 C C . GLU A 1 496 ? 11.812 -13.175 -17.583 1.00 81.88 496 GLU A C 1
ATOM 3949 O O . GLU A 1 496 ? 11.999 -11.959 -17.603 1.00 81.88 496 GLU A O 1
ATOM 3954 N N . GLY A 1 497 ? 12.766 -14.023 -17.983 1.00 85.69 497 GLY A N 1
ATOM 3955 C CA . GLY A 1 497 ? 14.078 -13.578 -18.440 1.00 85.69 497 GLY A CA 1
ATOM 3956 C C . GLY A 1 497 ? 14.028 -12.784 -19.746 1.00 85.69 497 GLY A C 1
ATOM 3957 O O . GLY A 1 497 ? 14.831 -11.871 -19.923 1.00 85.69 497 GLY A O 1
ATOM 3958 N N . LYS A 1 498 ? 13.093 -13.099 -20.651 1.00 84.56 498 LYS A N 1
ATOM 3959 C CA . LYS A 1 498 ? 12.892 -12.340 -21.897 1.00 84.56 498 LYS A CA 1
ATOM 3960 C C . LYS A 1 498 ? 12.294 -10.964 -21.612 1.00 84.56 498 LYS A C 1
ATOM 3962 O O . LYS A 1 498 ? 12.810 -9.973 -22.118 1.00 84.56 498 LYS A O 1
ATOM 3967 N N . LEU A 1 499 ? 11.275 -10.897 -20.751 1.00 87.50 499 LEU A N 1
ATOM 3968 C CA . LEU A 1 499 ? 10.661 -9.634 -20.325 1.00 87.50 499 LEU A CA 1
ATOM 3969 C C . LEU A 1 499 ? 11.682 -8.717 -19.639 1.00 87.50 499 LEU A C 1
ATOM 3971 O O . LEU A 1 499 ? 11.765 -7.528 -19.948 1.00 87.50 499 LEU A O 1
ATOM 3975 N N . PHE A 1 500 ? 12.528 -9.279 -18.775 1.00 91.75 500 PHE A N 1
ATOM 3976 C CA . PHE A 1 500 ? 13.578 -8.506 -18.120 1.00 91.75 500 PHE A CA 1
ATOM 3977 C C . PHE A 1 500 ? 14.634 -7.974 -19.103 1.00 91.75 500 PHE A C 1
ATOM 3979 O O . PHE A 1 500 ? 15.140 -6.864 -18.937 1.00 91.75 500 PHE A O 1
ATOM 3986 N N . ILE A 1 501 ? 14.948 -8.720 -20.167 1.00 92.44 501 ILE A N 1
ATOM 3987 C CA . ILE A 1 501 ? 15.842 -8.238 -21.228 1.00 92.44 501 ILE A CA 1
ATOM 3988 C C . ILE A 1 501 ? 15.217 -7.079 -22.005 1.00 92.44 501 ILE A C 1
ATOM 3990 O O . ILE A 1 501 ? 15.925 -6.114 -22.294 1.00 92.44 501 ILE A O 1
ATOM 3994 N N . CYS A 1 502 ? 13.909 -7.106 -22.267 1.00 91.69 502 CYS A N 1
ATOM 3995 C CA . CYS A 1 502 ? 13.209 -5.951 -22.830 1.00 91.69 502 CYS A CA 1
ATOM 3996 C C . CYS A 1 502 ? 13.344 -4.716 -21.923 1.00 91.69 502 CYS A C 1
ATOM 3998 O O . CYS A 1 502 ? 13.637 -3.632 -22.421 1.00 91.69 502 CYS A O 1
ATOM 4000 N N . ALA A 1 503 ? 13.219 -4.875 -20.599 1.00 93.81 503 ALA A N 1
ATOM 4001 C CA . ALA A 1 503 ? 13.406 -3.778 -19.644 1.00 93.81 503 ALA A CA 1
ATOM 4002 C C . ALA A 1 503 ? 14.847 -3.223 -19.646 1.00 93.81 503 ALA A C 1
ATOM 4004 O O . ALA A 1 503 ? 15.042 -2.008 -19.652 1.00 93.81 503 ALA A O 1
ATOM 4005 N N . LEU A 1 504 ? 15.859 -4.099 -19.713 1.00 95.75 504 LEU A N 1
ATOM 4006 C CA . LEU A 1 504 ? 17.272 -3.710 -19.842 1.00 95.75 504 LEU A CA 1
ATOM 4007 C C . LEU A 1 504 ? 17.542 -2.930 -21.137 1.00 95.75 504 LEU A C 1
ATOM 4009 O O . LEU A 1 504 ? 18.266 -1.936 -21.123 1.00 95.75 504 LEU A O 1
ATOM 4013 N N . VAL A 1 505 ? 16.972 -3.379 -22.260 1.00 95.06 505 VAL A N 1
ATOM 4014 C CA . VAL A 1 505 ? 17.111 -2.688 -23.547 1.00 95.06 505 VAL A CA 1
ATOM 4015 C C . VAL A 1 505 ? 16.386 -1.343 -23.525 1.00 95.06 505 VAL A C 1
ATOM 4017 O O . VAL A 1 505 ? 16.952 -0.353 -23.981 1.00 95.06 505 VAL A O 1
ATOM 4020 N N . ARG A 1 506 ? 15.183 -1.278 -22.944 1.00 93.62 506 ARG A N 1
ATOM 4021 C CA . ARG A 1 506 ? 14.396 -0.045 -22.825 1.00 93.62 506 ARG A CA 1
ATOM 4022 C C . ARG A 1 506 ? 15.139 1.039 -22.044 1.00 93.62 506 ARG A C 1
ATOM 4024 O O . ARG A 1 506 ? 15.322 2.139 -22.559 1.00 93.62 506 ARG A O 1
ATOM 4031 N N . VAL A 1 507 ? 15.618 0.726 -20.838 1.00 94.56 507 VAL A N 1
ATOM 4032 C CA . VAL A 1 507 ? 16.337 1.719 -20.023 1.00 94.56 507 VAL A CA 1
ATOM 4033 C C . VAL A 1 507 ? 17.633 2.154 -20.716 1.00 94.56 507 VAL A C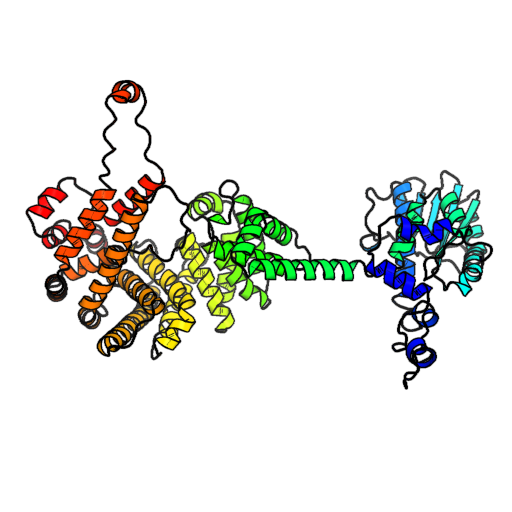 1
ATOM 4035 O O . VAL A 1 507 ? 17.988 3.332 -20.704 1.00 94.56 507 VAL A O 1
ATOM 4038 N N . LEU A 1 508 ? 18.327 1.225 -21.389 1.00 94.50 508 LEU A N 1
ATOM 4039 C CA . LEU A 1 508 ? 19.523 1.540 -22.166 1.00 94.50 508 LEU A CA 1
ATOM 4040 C C . LEU A 1 508 ? 19.206 2.457 -23.355 1.00 94.50 508 LEU A C 1
ATOM 4042 O O . LEU A 1 508 ? 19.990 3.359 -23.638 1.00 94.50 508 LEU A O 1
ATOM 4046 N N . ALA A 1 509 ? 18.072 2.265 -24.030 1.00 89.81 509 ALA A N 1
ATOM 4047 C CA . ALA A 1 509 ? 17.639 3.123 -25.127 1.00 89.81 509 ALA A CA 1
ATOM 4048 C C . ALA A 1 509 ? 17.463 4.582 -24.677 1.00 89.81 509 ALA A C 1
ATOM 4050 O O . ALA A 1 509 ? 17.933 5.482 -25.371 1.00 89.81 509 ALA A O 1
ATOM 4051 N N . ALA A 1 510 ? 16.897 4.816 -23.487 1.00 88.38 510 ALA A N 1
ATOM 4052 C CA . ALA A 1 510 ? 16.767 6.158 -22.916 1.00 88.38 510 ALA A CA 1
ATOM 4053 C C . ALA A 1 510 ? 18.127 6.840 -22.681 1.00 88.38 510 ALA A C 1
ATOM 4055 O O . ALA A 1 510 ? 18.281 8.031 -22.942 1.00 88.38 510 ALA A O 1
ATOM 4056 N N . TRP A 1 511 ? 19.145 6.085 -22.257 1.00 89.88 511 TRP A N 1
ATOM 4057 C CA . TRP A 1 511 ? 20.515 6.598 -22.146 1.00 89.88 511 TRP A CA 1
ATOM 4058 C C . TRP A 1 511 ? 21.156 6.867 -23.508 1.00 89.88 511 TRP A C 1
ATOM 4060 O O . TRP A 1 511 ? 21.748 7.923 -23.718 1.00 89.88 511 TRP A O 1
ATOM 4070 N N . LEU A 1 512 ? 21.034 5.927 -24.448 1.00 87.00 512 LEU A N 1
ATOM 4071 C CA . LEU A 1 512 ? 21.617 6.051 -25.787 1.00 87.00 512 LEU A CA 1
ATOM 4072 C C . LEU A 1 512 ? 20.968 7.167 -26.609 1.00 87.00 512 LEU A C 1
ATOM 4074 O O . LEU A 1 512 ? 21.618 7.708 -27.495 1.00 87.00 512 LEU A O 1
ATOM 4078 N N . ALA A 1 513 ? 19.729 7.545 -26.302 1.00 83.25 513 ALA A N 1
ATOM 4079 C CA . ALA A 1 513 ? 19.090 8.722 -26.878 1.00 83.25 513 ALA A CA 1
ATOM 4080 C C . ALA A 1 513 ? 19.830 10.030 -26.544 1.00 83.25 513 ALA A C 1
ATOM 4082 O O . ALA A 1 513 ? 19.679 11.000 -27.271 1.00 83.25 513 ALA A O 1
ATOM 4083 N N . GLN A 1 514 ? 20.620 10.059 -25.464 1.00 82.19 514 GLN A N 1
ATOM 4084 C CA . GLN A 1 514 ? 21.321 11.260 -24.997 1.00 82.19 514 GLN A CA 1
ATOM 4085 C C . GLN A 1 514 ? 22.849 11.140 -25.090 1.00 82.19 514 GLN A C 1
ATOM 4087 O O . GLN A 1 514 ? 23.542 12.119 -25.352 1.00 82.19 514 GLN A O 1
ATOM 4092 N N . GLU A 1 515 ? 23.400 9.941 -24.882 1.00 77.50 515 GLU A N 1
ATOM 4093 C CA . GLU A 1 515 ? 24.842 9.706 -24.784 1.00 77.50 515 GLU A CA 1
ATOM 4094 C C . GLU A 1 515 ? 25.246 8.420 -25.522 1.00 77.50 515 GLU A C 1
ATOM 4096 O O . GLU A 1 515 ? 25.382 7.329 -24.955 1.00 77.50 515 GLU A O 1
ATOM 4101 N N . THR A 1 516 ? 25.480 8.556 -26.827 1.00 71.44 516 THR A N 1
ATOM 4102 C CA . THR A 1 516 ? 25.934 7.462 -27.701 1.00 71.44 516 THR A CA 1
ATOM 4103 C C . THR A 1 516 ? 27.444 7.234 -27.680 1.00 71.44 516 THR A C 1
ATOM 4105 O O . THR A 1 516 ? 27.929 6.194 -28.135 1.00 71.44 516 THR A O 1
ATOM 4108 N N . THR A 1 517 ? 28.228 8.171 -27.143 1.00 72.00 517 THR A N 1
ATOM 4109 C CA . THR A 1 517 ? 29.687 8.163 -27.296 1.00 72.00 517 THR A CA 1
ATOM 4110 C C . THR A 1 517 ? 30.395 7.385 -26.187 1.00 72.00 517 THR A C 1
ATOM 4112 O O . THR A 1 517 ? 31.366 6.670 -26.457 1.00 72.00 517 THR A O 1
ATOM 4115 N N . ALA A 1 518 ? 29.882 7.450 -24.953 1.00 65.88 518 ALA A N 1
ATOM 4116 C CA . ALA A 1 518 ? 30.560 6.974 -23.744 1.00 65.88 518 ALA A CA 1
ATOM 4117 C C . ALA A 1 518 ? 30.875 5.465 -23.706 1.00 65.88 518 ALA A C 1
ATOM 4119 O O . ALA A 1 518 ? 31.744 5.047 -22.935 1.00 65.88 518 ALA A O 1
ATOM 4120 N N . MET A 1 519 ? 30.178 4.645 -24.507 1.00 78.19 519 MET A N 1
ATOM 4121 C CA . MET A 1 519 ? 30.302 3.175 -24.535 1.00 78.19 519 MET A CA 1
ATOM 4122 C C . MET A 1 519 ? 30.170 2.589 -25.952 1.00 78.19 519 MET A C 1
ATOM 4124 O O . MET A 1 519 ? 29.872 1.406 -26.128 1.00 78.19 519 MET A O 1
ATOM 4128 N N . ARG A 1 520 ? 30.434 3.414 -26.973 1.00 83.31 520 ARG A N 1
ATOM 4129 C CA . ARG A 1 520 ? 30.164 3.137 -28.393 1.00 83.31 520 ARG A CA 1
ATOM 4130 C C . ARG A 1 520 ? 30.591 1.742 -28.864 1.00 83.31 520 ARG A C 1
ATOM 4132 O O . ARG A 1 520 ? 29.823 1.041 -29.513 1.00 83.31 520 ARG A O 1
ATOM 4139 N N . ASN A 1 521 ? 31.805 1.308 -28.523 1.00 88.50 521 ASN A N 1
ATOM 4140 C CA . ASN A 1 521 ? 32.325 0.015 -28.981 1.00 88.50 521 ASN A CA 1
ATOM 4141 C C . ASN A 1 521 ? 31.531 -1.181 -28.438 1.00 88.50 521 ASN A C 1
ATOM 4143 O O . ASN A 1 521 ? 31.258 -2.109 -29.195 1.00 88.50 521 ASN A O 1
ATOM 4147 N N . ALA A 1 522 ? 31.158 -1.150 -27.156 1.00 90.38 522 ALA A N 1
ATOM 4148 C CA . ALA A 1 522 ? 30.372 -2.214 -26.533 1.00 90.38 522 ALA A CA 1
ATOM 4149 C C . ALA A 1 522 ? 28.926 -2.209 -27.049 1.00 90.38 522 ALA A C 1
ATOM 4151 O O . ALA A 1 522 ? 28.349 -3.266 -27.284 1.00 90.38 522 ALA A O 1
ATOM 4152 N N . VAL A 1 523 ? 28.367 -1.019 -27.285 1.00 90.56 523 VAL A N 1
ATOM 4153 C CA . VAL A 1 523 ? 27.026 -0.864 -27.859 1.00 90.56 523 VAL A CA 1
ATOM 4154 C C . VAL A 1 523 ? 26.975 -1.439 -29.271 1.00 90.56 523 VAL A C 1
ATOM 4156 O O . VAL A 1 523 ? 26.103 -2.247 -29.549 1.00 90.56 523 VAL A O 1
ATOM 4159 N N . TYR A 1 524 ? 27.938 -1.121 -30.141 1.00 92.19 524 TYR A N 1
ATOM 4160 C CA . TYR A 1 524 ? 27.992 -1.689 -31.494 1.00 92.19 524 TYR A CA 1
ATOM 4161 C C . TYR A 1 524 ? 28.148 -3.212 -31.522 1.00 92.19 524 TYR A C 1
ATOM 4163 O O . TYR A 1 524 ? 27.639 -3.849 -32.437 1.00 92.19 524 TYR A O 1
ATOM 4171 N N . GLU A 1 525 ? 28.855 -3.800 -30.554 1.00 92.88 525 GLU A N 1
ATOM 4172 C CA . GLU A 1 525 ? 28.971 -5.260 -30.438 1.00 92.88 525 GLU A CA 1
ATOM 4173 C C . GLU A 1 525 ? 27.608 -5.908 -30.153 1.00 92.88 525 GLU A C 1
ATOM 4175 O O . GLU A 1 525 ? 27.305 -6.973 -30.683 1.00 92.88 525 GLU A O 1
ATOM 4180 N N . LEU A 1 526 ? 26.779 -5.252 -29.337 1.00 94.12 526 LEU A N 1
ATOM 4181 C CA . LEU A 1 526 ? 25.464 -5.749 -28.931 1.00 94.12 526 LEU A CA 1
ATOM 4182 C C . LEU A 1 526 ? 24.320 -5.256 -29.824 1.00 94.12 526 LEU A C 1
ATOM 4184 O O . LEU A 1 526 ? 23.224 -5.802 -29.736 1.00 94.12 526 LEU A O 1
ATOM 4188 N N . LEU A 1 527 ? 24.556 -4.254 -30.674 1.00 92.56 527 LEU A N 1
ATOM 4189 C CA . LEU A 1 527 ? 23.523 -3.575 -31.454 1.00 92.56 527 LEU A CA 1
ATOM 4190 C C . LEU A 1 527 ? 22.636 -4.539 -32.263 1.00 92.56 527 LEU A C 1
ATOM 4192 O O . LEU A 1 527 ? 21.426 -4.393 -32.148 1.00 92.56 527 LEU A O 1
ATOM 4196 N N . PRO A 1 528 ? 23.149 -5.571 -32.970 1.00 94.81 528 PRO A N 1
ATOM 4197 C CA . PRO A 1 528 ? 22.282 -6.525 -33.672 1.00 94.81 528 PRO A CA 1
ATOM 4198 C C . PRO A 1 528 ? 21.281 -7.238 -32.749 1.00 94.81 528 PRO A C 1
ATOM 4200 O O . PRO A 1 528 ? 20.126 -7.434 -33.111 1.00 94.81 528 PRO A O 1
ATOM 4203 N N . PHE A 1 529 ? 21.713 -7.604 -31.538 1.00 94.50 529 PHE A N 1
ATOM 4204 C CA . PHE A 1 529 ? 20.846 -8.244 -30.546 1.00 94.50 529 PHE A CA 1
ATOM 4205 C C . PHE A 1 529 ? 19.852 -7.254 -29.929 1.00 94.50 529 PHE A C 1
ATOM 4207 O O . PHE A 1 529 ? 18.697 -7.588 -29.681 1.00 94.50 529 PHE A O 1
ATOM 4214 N N . ILE A 1 530 ? 20.293 -6.021 -29.678 1.00 94.62 530 ILE A N 1
ATOM 4215 C CA . ILE A 1 530 ? 19.420 -4.956 -29.177 1.00 94.62 530 ILE A CA 1
ATOM 4216 C C . ILE A 1 530 ? 18.294 -4.687 -30.189 1.00 94.62 530 ILE A C 1
ATOM 4218 O O . ILE A 1 530 ? 17.131 -4.650 -29.794 1.00 94.62 530 ILE A O 1
ATOM 4222 N N . LEU A 1 531 ? 18.630 -4.582 -31.482 1.00 93.81 531 LEU A N 1
ATOM 4223 C CA . LEU A 1 531 ? 17.658 -4.435 -32.566 1.00 93.81 531 LEU A CA 1
ATOM 4224 C C . LEU A 1 531 ? 16.705 -5.630 -32.625 1.00 93.81 531 LEU A C 1
ATOM 4226 O O . LEU A 1 531 ? 15.500 -5.431 -32.677 1.00 93.81 531 LEU A O 1
ATOM 4230 N N . SER A 1 532 ? 17.197 -6.872 -32.519 1.00 94.00 532 SER A N 1
ATOM 4231 C CA . SER A 1 532 ? 16.299 -8.036 -32.538 1.00 94.00 532 SER A CA 1
ATOM 4232 C C . SER A 1 532 ? 15.279 -8.012 -31.395 1.00 94.00 532 SER A C 1
ATOM 4234 O O . SER A 1 532 ? 14.103 -8.258 -31.631 1.00 94.00 532 SER A O 1
ATOM 4236 N N . VAL A 1 533 ? 15.699 -7.655 -30.173 1.00 92.69 533 VAL A N 1
ATOM 4237 C CA . VAL A 1 533 ? 14.782 -7.527 -29.023 1.00 92.69 533 VAL A CA 1
ATOM 4238 C C . VAL A 1 533 ? 13.757 -6.412 -29.253 1.00 92.69 533 VAL A C 1
ATOM 4240 O O . VAL A 1 533 ? 12.570 -6.599 -28.986 1.00 92.69 533 VAL A O 1
ATOM 4243 N N . ALA A 1 534 ? 14.200 -5.261 -29.764 1.00 92.06 534 ALA A N 1
ATOM 4244 C CA . ALA A 1 534 ? 13.320 -4.145 -30.093 1.00 92.06 534 ALA A CA 1
ATOM 4245 C C . ALA A 1 534 ? 12.281 -4.545 -31.156 1.00 92.06 534 ALA A C 1
ATOM 4247 O O . ALA A 1 534 ? 11.080 -4.348 -30.961 1.00 92.06 534 ALA A O 1
ATOM 4248 N N . ASN A 1 535 ? 12.719 -5.203 -32.225 1.00 93.44 535 ASN A N 1
ATOM 4249 C CA . ASN A 1 535 ? 11.873 -5.644 -33.329 1.00 93.44 535 ASN A CA 1
ATOM 4250 C C . ASN A 1 535 ? 10.853 -6.703 -32.888 1.00 93.44 535 ASN A C 1
ATOM 4252 O O . ASN A 1 535 ? 9.670 -6.589 -33.209 1.00 93.44 535 ASN A O 1
ATOM 4256 N N . ASP A 1 536 ? 11.270 -7.684 -32.083 1.00 91.00 536 ASP A N 1
ATOM 4257 C CA . ASP A 1 536 ? 10.370 -8.691 -31.509 1.00 91.00 536 ASP A CA 1
ATOM 4258 C C . ASP A 1 536 ? 9.279 -8.046 -30.635 1.00 91.00 536 ASP A C 1
ATOM 4260 O O . ASP A 1 536 ? 8.114 -8.467 -30.667 1.00 91.00 536 ASP A O 1
ATOM 4264 N N . SER A 1 537 ? 9.626 -6.990 -29.887 1.00 90.75 537 SER A N 1
ATOM 4265 C CA . SER A 1 537 ? 8.656 -6.234 -29.085 1.00 90.75 537 SER A CA 1
ATOM 4266 C C . SER A 1 537 ? 7.629 -5.496 -29.955 1.00 90.75 537 SER A C 1
ATOM 4268 O O . SER A 1 537 ? 6.431 -5.569 -29.674 1.00 90.75 537 SER A O 1
ATOM 4270 N N . PHE A 1 538 ? 8.064 -4.887 -31.066 1.00 89.62 538 PHE A N 1
ATOM 4271 C CA . PHE A 1 538 ? 7.184 -4.233 -32.036 1.00 89.62 538 PHE A CA 1
ATOM 4272 C C . PHE A 1 538 ? 6.211 -5.230 -32.682 1.00 89.62 538 PHE A C 1
ATOM 4274 O O . PHE A 1 538 ? 5.001 -4.992 -32.722 1.00 89.62 538 PHE A O 1
ATOM 4281 N N . TYR A 1 539 ? 6.698 -6.385 -33.147 1.00 90.56 539 TYR A N 1
ATOM 4282 C CA . TYR A 1 539 ? 5.830 -7.401 -33.753 1.00 90.56 539 TYR A CA 1
ATOM 4283 C C . TYR A 1 539 ? 4.826 -7.985 -32.755 1.00 90.56 539 TYR A C 1
ATOM 4285 O O . TYR A 1 539 ? 3.675 -8.248 -33.124 1.00 90.56 539 TYR A O 1
ATOM 4293 N N . SER A 1 540 ? 5.231 -8.146 -31.493 1.00 86.94 540 SER A N 1
ATOM 4294 C CA . SER A 1 540 ? 4.340 -8.573 -30.410 1.00 86.94 540 SER A CA 1
ATOM 4295 C C . SER A 1 540 ? 3.237 -7.538 -30.163 1.00 86.94 540 SER A C 1
ATOM 4297 O O . SER A 1 540 ? 2.055 -7.892 -30.169 1.00 86.94 540 SER A O 1
ATOM 4299 N N . TYR A 1 541 ? 3.602 -6.254 -30.057 1.00 85.88 541 TYR A N 1
ATOM 4300 C CA . TYR A 1 541 ? 2.660 -5.141 -29.906 1.00 85.88 541 TYR A CA 1
ATOM 4301 C C . TYR A 1 541 ? 1.671 -5.057 -31.079 1.00 85.88 541 TYR A C 1
ATOM 4303 O O . TYR A 1 541 ? 0.452 -5.048 -30.887 1.00 85.88 541 TYR A O 1
ATOM 4311 N N . ARG A 1 542 ? 2.175 -5.081 -32.319 1.00 86.19 542 ARG A N 1
ATOM 4312 C CA . ARG A 1 542 ? 1.357 -5.051 -33.541 1.00 86.19 542 ARG A CA 1
ATOM 4313 C C . ARG A 1 542 ? 0.379 -6.223 -33.607 1.00 86.19 542 ARG A C 1
ATOM 4315 O O . ARG A 1 542 ? -0.783 -6.034 -33.969 1.00 86.19 542 ARG A O 1
ATOM 4322 N N . SER A 1 543 ? 0.830 -7.428 -33.263 1.00 86.44 543 SER A N 1
ATOM 4323 C CA . SER A 1 543 ? -0.015 -8.630 -33.264 1.00 86.44 543 SER A CA 1
ATOM 4324 C C . SER A 1 543 ? -1.149 -8.518 -32.245 1.00 86.44 543 SER A C 1
ATOM 4326 O O . SER A 1 543 ? -2.297 -8.838 -32.566 1.00 86.44 543 SER A O 1
ATOM 4328 N N . HIS A 1 544 ? -0.850 -8.001 -31.050 1.00 81.94 544 HIS A N 1
ATOM 4329 C CA . HIS A 1 544 ? -1.851 -7.734 -30.020 1.00 81.94 544 HIS A CA 1
ATOM 4330 C C . HIS A 1 544 ? -2.893 -6.716 -30.501 1.00 81.94 544 HIS A C 1
ATOM 4332 O O . HIS A 1 544 ? -4.088 -7.020 -30.486 1.00 81.94 544 HIS A O 1
ATOM 4338 N N . TYR A 1 545 ? -2.444 -5.571 -31.029 1.00 80.06 545 TYR A N 1
ATOM 4339 C CA . TYR A 1 545 ? -3.307 -4.502 -31.545 1.00 80.06 545 TYR A CA 1
ATOM 4340 C C . TYR A 1 545 ? -4.303 -5.002 -32.602 1.00 80.06 545 TYR A C 1
ATOM 4342 O O . TYR A 1 545 ? -5.502 -4.715 -32.554 1.00 80.06 545 TYR A O 1
ATOM 4350 N N . VAL A 1 546 ? -3.822 -5.802 -33.559 1.00 80.81 546 VAL A N 1
ATOM 4351 C CA . VAL A 1 546 ? -4.677 -6.390 -34.599 1.00 80.81 546 VAL A CA 1
ATOM 4352 C C . VAL A 1 546 ? -5.687 -7.368 -33.992 1.00 80.81 546 VAL A C 1
ATOM 4354 O O . VAL A 1 546 ? -6.843 -7.389 -34.414 1.00 80.81 546 VAL A O 1
ATOM 4357 N N . SER A 1 547 ? -5.288 -8.154 -32.989 1.00 78.19 547 SER A N 1
ATOM 4358 C CA . SER A 1 547 ? -6.172 -9.128 -32.341 1.00 78.19 547 SER A CA 1
ATOM 4359 C C . SER A 1 547 ? -7.306 -8.477 -31.536 1.00 78.19 547 SER A C 1
ATOM 4361 O O . SER A 1 547 ? -8.436 -8.969 -31.577 1.00 78.19 547 SER A O 1
ATOM 4363 N N . GLU A 1 548 ? -7.051 -7.347 -30.869 1.00 74.31 548 GLU A N 1
ATOM 4364 C CA . GLU A 1 548 ? -8.069 -6.607 -30.111 1.00 74.31 548 GLU A CA 1
ATOM 4365 C C . GLU A 1 548 ? -9.111 -5.954 -31.022 1.00 74.31 548 GLU A C 1
ATOM 4367 O O . GLU A 1 548 ? -10.311 -6.042 -30.750 1.00 74.31 548 GLU A O 1
ATOM 4372 N N . LYS A 1 549 ? -8.690 -5.397 -32.166 1.00 67.75 549 LYS A N 1
ATOM 4373 C CA . LYS A 1 549 ? -9.625 -4.866 -33.175 1.00 67.75 549 LYS A CA 1
ATOM 4374 C C . LYS A 1 549 ? -10.541 -5.924 -33.792 1.00 67.75 549 LYS A C 1
ATOM 4376 O O . LYS A 1 549 ? -11.591 -5.575 -34.323 1.00 67.75 549 LYS A O 1
ATOM 4381 N N . VAL A 1 550 ? -10.164 -7.202 -33.732 1.00 60.69 550 VAL A N 1
ATOM 4382 C CA . VAL A 1 550 ? -10.982 -8.324 -34.221 1.00 60.69 550 VAL A CA 1
ATOM 4383 C C . VAL A 1 550 ? -11.926 -8.865 -33.133 1.00 60.69 550 VAL A C 1
ATOM 4385 O O . VAL A 1 550 ? -12.998 -9.372 -33.457 1.00 60.69 550 VAL A O 1
ATOM 4388 N N . LYS A 1 551 ? -11.572 -8.741 -31.846 1.00 58.00 551 LYS A N 1
ATOM 4389 C CA . LYS A 1 551 ? -12.273 -9.350 -30.696 1.00 58.00 551 LYS A CA 1
ATOM 4390 C C . LYS A 1 551 ? -13.278 -8.437 -29.977 1.00 58.00 551 LYS A C 1
ATOM 4392 O O . LYS A 1 551 ? -13.591 -8.707 -28.823 1.00 58.00 551 LYS A O 1
ATOM 4397 N N . SER A 1 552 ? -13.801 -7.382 -30.604 1.00 46.41 552 SER A N 1
ATOM 4398 C CA . SER A 1 552 ? -14.643 -6.344 -29.968 1.00 46.41 552 SER A CA 1
ATOM 4399 C C . SER A 1 552 ? -16.021 -6.808 -29.417 1.00 46.41 552 SER A C 1
ATOM 4401 O O . SER A 1 552 ? -17.046 -6.214 -29.737 1.00 46.41 552 SER A O 1
ATOM 4403 N N . THR A 1 553 ? -16.091 -7.868 -28.600 1.00 37.03 553 THR A N 1
ATOM 4404 C CA . THR A 1 553 ? -17.291 -8.352 -27.884 1.00 37.03 553 THR A CA 1
ATOM 4405 C C . THR A 1 553 ? -17.018 -9.144 -26.588 1.00 37.03 553 THR A C 1
ATOM 4407 O O . THR A 1 553 ? -17.945 -9.760 -26.069 1.00 37.03 553 THR A O 1
ATOM 4410 N N . ALA A 1 554 ? -15.816 -9.132 -26.000 1.00 32.94 554 ALA A N 1
ATOM 4411 C CA . ALA A 1 554 ? -15.611 -9.750 -24.681 1.00 32.94 554 ALA A CA 1
ATOM 4412 C C . ALA A 1 554 ? -14.650 -8.947 -23.797 1.00 32.94 554 ALA A C 1
ATOM 4414 O O . ALA A 1 554 ? -13.626 -8.469 -24.274 1.00 32.94 554 ALA A O 1
ATOM 4415 N N . LEU A 1 555 ? -15.006 -8.817 -22.512 1.00 42.38 555 LEU A N 1
ATOM 4416 C CA . LEU A 1 555 ? -14.178 -8.241 -21.452 1.00 42.38 555 LEU A CA 1
ATOM 4417 C C . LEU A 1 555 ? -12.811 -8.934 -21.424 1.00 42.38 555 LEU A C 1
ATOM 4419 O O . LEU A 1 555 ? -12.733 -10.123 -21.118 1.00 42.38 555 LEU A O 1
ATOM 4423 N N . VAL A 1 556 ? -11.747 -8.194 -21.731 1.00 33.97 556 VAL A N 1
ATOM 4424 C CA . VAL A 1 556 ? -10.369 -8.663 -21.563 1.00 33.97 556 VAL A CA 1
ATOM 4425 C C . VAL A 1 556 ? -9.766 -7.962 -20.351 1.00 33.97 556 VAL A C 1
ATOM 4427 O O . VAL A 1 556 ? -9.863 -6.746 -20.202 1.00 33.97 556 VAL A O 1
ATOM 4430 N N . SER A 1 557 ? -9.181 -8.773 -19.472 1.00 31.20 557 SER A N 1
ATOM 4431 C CA . SER A 1 557 ? -8.432 -8.376 -18.285 1.00 31.20 557 SER A CA 1
ATOM 4432 C C . SER A 1 557 ? -7.301 -7.410 -18.635 1.00 31.20 557 SER A C 1
ATOM 4434 O O . SER A 1 557 ? -6.477 -7.708 -19.501 1.00 31.20 557 SER A O 1
ATOM 4436 N N . SER A 1 558 ? -7.223 -6.300 -17.906 1.00 31.66 558 SER A N 1
ATOM 4437 C CA . SER A 1 558 ? -6.164 -5.287 -17.950 1.00 31.66 558 SER A CA 1
ATOM 4438 C C . SER A 1 558 ? -4.833 -5.796 -17.373 1.00 31.66 558 SER A C 1
ATOM 4440 O O . SER A 1 558 ? -4.289 -5.237 -16.419 1.00 31.66 558 SER A O 1
ATOM 4442 N N . GLY A 1 559 ? -4.295 -6.875 -17.940 1.00 32.34 559 GLY A N 1
ATOM 4443 C CA . GLY A 1 559 ? -2.943 -7.335 -17.653 1.00 32.34 559 GLY A CA 1
ATOM 4444 C C . GLY A 1 559 ? -1.940 -6.459 -18.397 1.00 32.34 559 GLY A C 1
ATOM 4445 O O . GLY A 1 559 ? -1.742 -6.631 -19.596 1.00 32.34 559 GLY A O 1
ATOM 4446 N N . HIS A 1 560 ? -1.273 -5.554 -17.682 1.00 37.94 560 HIS A N 1
ATOM 4447 C CA . HIS A 1 560 ? -0.268 -4.603 -18.188 1.00 37.94 560 HIS A CA 1
ATOM 4448 C C . HIS A 1 560 ? 1.006 -5.270 -18.769 1.00 37.94 560 HIS A C 1
ATOM 4450 O O . HIS A 1 560 ? 1.984 -4.601 -19.086 1.00 37.94 560 HIS A O 1
ATOM 4456 N N . SER A 1 561 ? 1.018 -6.597 -18.935 1.00 37.19 561 SER A N 1
ATOM 4457 C CA . SER A 1 561 ? 2.201 -7.388 -19.293 1.00 37.19 561 SER A CA 1
ATOM 4458 C C . SER A 1 561 ? 2.502 -7.461 -20.803 1.00 37.19 561 SER A C 1
ATOM 4460 O O . SER A 1 561 ? 3.502 -8.069 -21.172 1.00 37.19 561 SER A O 1
ATOM 4462 N N . HIS A 1 562 ? 1.682 -6.871 -21.687 1.00 45.47 562 HIS A N 1
ATOM 4463 C CA . HIS A 1 562 ? 1.795 -7.073 -23.150 1.00 45.47 562 HIS A CA 1
ATOM 4464 C C . HIS A 1 562 ? 1.985 -5.795 -24.002 1.00 45.47 562 HIS A C 1
ATOM 4466 O O . HIS A 1 562 ? 1.779 -5.845 -25.211 1.00 45.47 562 HIS A O 1
ATOM 4472 N N . GLN A 1 563 ? 2.366 -4.644 -23.429 1.00 55.12 563 GLN A N 1
ATOM 4473 C CA . GLN A 1 563 ? 2.117 -3.346 -24.094 1.00 55.12 563 GLN A CA 1
ATOM 4474 C C . GLN A 1 563 ? 3.322 -2.472 -24.484 1.00 55.12 563 GLN A C 1
ATOM 4476 O O . GLN A 1 563 ? 3.108 -1.411 -25.068 1.00 55.12 563 GLN A O 1
ATOM 4481 N N . VAL A 1 564 ? 4.572 -2.861 -24.223 1.00 68.75 564 VAL A N 1
ATOM 4482 C CA . VAL A 1 564 ? 5.711 -1.964 -24.497 1.00 68.75 564 VAL A CA 1
ATOM 4483 C C . VAL A 1 564 ? 6.391 -2.278 -25.829 1.00 68.75 564 VAL A C 1
ATOM 4485 O O . VAL A 1 564 ? 7.147 -3.241 -25.937 1.00 68.75 564 VAL A O 1
ATOM 4488 N N . ASP A 1 565 ? 6.178 -1.405 -26.812 1.00 84.25 565 ASP A N 1
ATOM 4489 C CA . ASP A 1 565 ? 6.988 -1.328 -28.029 1.00 84.25 565 ASP A CA 1
ATOM 4490 C C . ASP A 1 565 ? 8.345 -0.667 -27.712 1.00 84.25 565 ASP A C 1
ATOM 4492 O O . ASP A 1 565 ? 8.466 0.557 -27.603 1.00 84.25 565 ASP A O 1
ATOM 4496 N N . VAL A 1 566 ? 9.374 -1.492 -27.510 1.00 89.06 566 VAL A N 1
ATOM 4497 C CA . VAL A 1 566 ? 10.739 -1.037 -27.212 1.00 89.06 566 VAL A CA 1
ATOM 4498 C C . VAL A 1 566 ? 11.387 -0.397 -28.442 1.00 89.06 566 VAL A C 1
ATOM 4500 O O . VAL A 1 566 ? 12.177 0.533 -28.279 1.00 89.06 566 VAL A O 1
ATOM 4503 N N . LEU A 1 567 ? 11.033 -0.828 -29.662 1.00 87.50 567 LEU A N 1
ATOM 4504 C CA . LEU A 1 567 ? 11.540 -0.225 -30.900 1.00 87.50 567 LEU A CA 1
ATOM 4505 C C . LEU A 1 567 ? 11.171 1.253 -30.967 1.00 87.50 567 LEU A C 1
ATOM 4507 O O . LEU A 1 567 ? 12.030 2.087 -31.255 1.00 87.50 567 LEU A O 1
ATOM 4511 N N . ARG A 1 568 ? 9.935 1.591 -30.595 1.00 82.44 568 ARG A N 1
ATOM 4512 C CA . ARG A 1 568 ? 9.493 2.983 -30.497 1.00 82.44 568 ARG A CA 1
ATOM 4513 C C . ARG A 1 568 ? 10.334 3.803 -29.518 1.00 82.44 568 ARG A C 1
ATOM 4515 O O . ARG A 1 568 ? 10.749 4.910 -29.854 1.00 82.44 568 ARG A O 1
ATOM 4522 N N . VAL A 1 569 ? 10.602 3.275 -28.322 1.00 83.12 569 VAL A N 1
ATOM 4523 C CA . VAL A 1 569 ? 11.443 3.957 -27.314 1.00 83.12 569 VAL A CA 1
ATOM 4524 C C . VAL A 1 569 ? 12.882 4.128 -27.816 1.00 83.12 569 VAL A C 1
ATOM 4526 O O . VAL A 1 569 ? 13.559 5.089 -27.459 1.00 83.12 569 VAL A O 1
ATOM 4529 N N . MET A 1 570 ? 13.349 3.225 -28.680 1.00 85.56 570 MET A N 1
ATOM 4530 C CA . MET A 1 570 ? 14.698 3.238 -29.237 1.00 85.56 570 MET A CA 1
ATOM 4531 C C . MET A 1 570 ? 14.885 4.210 -30.410 1.00 85.56 570 MET A C 1
ATOM 4533 O O . MET A 1 570 ? 16.028 4.560 -30.708 1.00 85.56 570 MET A O 1
ATOM 4537 N N . LEU A 1 571 ? 13.810 4.700 -31.042 1.00 81.81 571 LEU A N 1
ATOM 4538 C CA . LEU A 1 571 ? 13.887 5.578 -32.221 1.00 81.81 571 LEU A CA 1
ATOM 4539 C C . LEU A 1 571 ? 14.857 6.769 -32.059 1.00 81.81 571 LEU A C 1
ATOM 4541 O O . LEU A 1 571 ? 15.682 6.960 -32.957 1.00 81.81 571 LEU A O 1
ATOM 4545 N N . PRO A 1 572 ? 14.867 7.528 -30.940 1.00 78.81 572 PRO A N 1
ATOM 4546 C CA . PRO A 1 572 ? 15.823 8.624 -30.765 1.00 78.81 572 PRO A CA 1
ATOM 4547 C C . PRO A 1 572 ? 17.288 8.157 -30.781 1.00 78.81 572 PRO A C 1
ATOM 4549 O O . PRO A 1 572 ? 18.144 8.797 -31.390 1.00 78.81 572 PRO A O 1
ATOM 4552 N N . ALA A 1 573 ? 17.586 7.000 -30.181 1.00 82.62 573 ALA A N 1
ATOM 4553 C CA . ALA A 1 573 ? 18.926 6.416 -30.206 1.00 82.62 573 ALA A CA 1
ATOM 4554 C C . ALA A 1 573 ? 19.319 5.944 -31.619 1.00 82.62 573 ALA A C 1
ATOM 4556 O O . ALA A 1 573 ? 20.464 6.130 -32.040 1.00 82.62 573 ALA A O 1
ATOM 4557 N N . LEU A 1 574 ? 18.372 5.377 -32.381 1.00 82.75 574 LEU A N 1
ATOM 4558 C CA . LEU A 1 574 ? 18.606 4.960 -33.769 1.00 82.75 574 LEU A CA 1
ATOM 4559 C C . LEU A 1 574 ? 19.000 6.141 -34.657 1.00 82.75 574 LEU A C 1
ATOM 4561 O O . LEU A 1 574 ? 19.913 5.999 -35.471 1.00 82.75 574 LEU A O 1
ATOM 4565 N N . CYS A 1 575 ? 18.405 7.322 -34.461 1.00 74.56 575 CYS A N 1
ATOM 4566 C CA . CYS A 1 575 ? 18.790 8.534 -35.190 1.00 74.56 575 CYS A CA 1
ATOM 4567 C C . CYS A 1 575 ? 20.299 8.802 -35.088 1.00 74.56 575 CYS A C 1
ATOM 4569 O O . CYS A 1 575 ? 20.958 9.008 -36.108 1.00 74.56 575 CYS A O 1
ATOM 4571 N N . HIS A 1 576 ? 20.880 8.696 -33.892 1.00 76.88 576 HIS A N 1
ATOM 4572 C CA . HIS A 1 576 ? 22.321 8.862 -33.705 1.00 76.88 576 HIS A CA 1
ATOM 4573 C C . HIS A 1 576 ? 23.144 7.777 -34.417 1.00 76.88 576 HIS A C 1
ATOM 4575 O O . HIS A 1 576 ? 24.131 8.095 -35.084 1.00 76.88 576 HIS A O 1
ATOM 4581 N N . PHE A 1 577 ? 22.722 6.511 -34.357 1.00 81.00 577 PHE A N 1
ATOM 4582 C CA . PHE A 1 577 ? 23.432 5.420 -35.035 1.00 81.00 577 PHE A CA 1
ATOM 4583 C C . PHE A 1 577 ? 23.380 5.518 -36.558 1.00 81.00 577 PHE A C 1
ATOM 4585 O O . PHE A 1 577 ? 24.351 5.149 -37.219 1.00 81.00 577 PHE A O 1
ATOM 4592 N N . THR A 1 578 ? 22.293 6.049 -37.127 1.00 73.81 578 THR A N 1
ATOM 4593 C CA . THR A 1 578 ? 22.185 6.233 -38.582 1.00 73.81 578 THR A CA 1
ATOM 4594 C C . THR A 1 578 ? 23.130 7.296 -39.127 1.00 73.81 578 THR A C 1
ATOM 4596 O O . THR A 1 578 ? 23.418 7.264 -40.325 1.00 73.81 578 THR A O 1
ATOM 4599 N N . ILE A 1 579 ? 23.626 8.217 -38.291 1.00 74.19 579 ILE A N 1
ATOM 4600 C CA . ILE A 1 579 ? 24.610 9.237 -38.677 1.00 74.19 579 ILE A CA 1
ATOM 4601 C C . ILE A 1 579 ? 26.011 8.612 -38.759 1.00 74.19 579 ILE A C 1
ATOM 4603 O O . ILE A 1 579 ? 26.745 8.868 -39.719 1.00 74.19 579 ILE A O 1
ATOM 4607 N N . GLU A 1 580 ? 26.353 7.746 -37.804 1.00 78.56 580 GLU A N 1
ATOM 4608 C CA . GLU A 1 580 ? 27.664 7.104 -37.677 1.00 78.56 580 GLU A CA 1
ATOM 4609 C C . GLU A 1 580 ? 27.853 5.951 -38.689 1.00 78.56 580 GLU A C 1
ATOM 4611 O O . GLU A 1 580 ? 27.015 5.060 -38.798 1.00 78.56 580 GLU A O 1
ATOM 4616 N N . ASP A 1 581 ? 28.988 5.903 -39.403 1.00 81.44 581 ASP A N 1
ATOM 4617 C CA . ASP A 1 581 ? 29.229 4.909 -40.470 1.00 81.44 581 ASP A CA 1
ATOM 4618 C C . ASP A 1 581 ? 29.080 3.454 -40.010 1.00 81.44 581 ASP A C 1
ATOM 4620 O O . ASP A 1 581 ? 28.463 2.633 -40.692 1.00 81.44 581 ASP A O 1
ATOM 4624 N N . LYS A 1 582 ? 29.646 3.128 -38.844 1.00 87.31 582 LYS A N 1
ATOM 4625 C CA . LYS A 1 582 ? 29.615 1.768 -38.298 1.00 87.31 582 LYS A CA 1
ATOM 4626 C C . LYS A 1 582 ? 28.223 1.391 -37.786 1.00 87.31 582 LYS A C 1
ATOM 4628 O O . LYS A 1 582 ? 27.794 0.270 -38.041 1.00 87.31 582 LYS A O 1
ATOM 4633 N N . GLY A 1 583 ? 27.525 2.310 -37.114 1.00 84.88 583 GLY A N 1
ATOM 4634 C CA . GLY A 1 583 ? 26.147 2.103 -36.655 1.00 84.88 583 GLY A CA 1
ATOM 4635 C C . GLY A 1 583 ? 25.199 1.869 -37.831 1.00 84.88 583 GLY A C 1
ATOM 4636 O O . GLY A 1 583 ? 24.533 0.839 -37.895 1.00 84.88 583 GLY A O 1
ATOM 4637 N N . ARG A 1 584 ? 25.249 2.755 -38.831 1.00 82.88 584 ARG A N 1
ATOM 4638 C CA . ARG A 1 584 ? 24.499 2.640 -40.088 1.00 82.88 584 ARG A CA 1
ATOM 4639 C C . ARG A 1 584 ? 24.751 1.321 -40.812 1.00 82.88 584 ARG A C 1
ATOM 4641 O O . ARG A 1 584 ? 23.805 0.710 -41.298 1.00 82.88 584 ARG A O 1
ATOM 4648 N N . LYS A 1 585 ? 26.008 0.875 -40.883 1.00 85.00 585 LYS A N 1
ATOM 4649 C CA . LYS A 1 585 ? 26.340 -0.420 -41.482 1.00 85.00 585 LYS A CA 1
ATOM 4650 C C . LYS A 1 585 ? 25.666 -1.576 -40.736 1.00 85.00 585 LYS A C 1
ATOM 4652 O O . LYS A 1 585 ? 25.050 -2.411 -41.378 1.00 85.00 585 LYS A O 1
ATOM 4657 N N . ILE A 1 586 ? 25.745 -1.601 -39.404 1.00 89.88 586 ILE A N 1
ATOM 4658 C CA . ILE A 1 586 ? 25.125 -2.659 -38.590 1.00 89.88 586 ILE A CA 1
ATOM 4659 C C . ILE A 1 586 ? 23.601 -2.683 -38.771 1.00 89.88 586 ILE A C 1
ATOM 4661 O O . ILE A 1 586 ? 23.023 -3.762 -38.878 1.00 89.88 586 ILE A O 1
ATOM 4665 N N . MET A 1 587 ? 22.958 -1.513 -38.823 1.00 84.38 587 MET A N 1
ATOM 4666 C CA . MET A 1 587 ? 21.513 -1.405 -39.056 1.00 84.38 587 MET A CA 1
ATOM 4667 C C . MET A 1 587 ? 21.110 -1.992 -40.415 1.00 84.38 587 MET A C 1
ATOM 4669 O O . MET A 1 587 ? 20.200 -2.810 -40.472 1.00 84.38 587 MET A O 1
ATOM 4673 N N . LEU A 1 588 ? 21.831 -1.643 -41.486 1.00 83.69 588 LEU A N 1
ATOM 4674 C CA . LEU A 1 588 ? 21.607 -2.199 -42.826 1.00 83.69 588 LEU A CA 1
ATOM 4675 C C . LEU A 1 588 ? 21.873 -3.709 -42.885 1.00 83.69 588 LEU A C 1
ATOM 4677 O O . LEU A 1 588 ? 21.078 -4.460 -43.441 1.00 83.69 588 LEU A O 1
ATOM 4681 N N . ASP A 1 589 ? 22.963 -4.169 -42.265 1.00 89.81 589 ASP A N 1
ATOM 4682 C CA . ASP A 1 589 ? 23.292 -5.597 -42.179 1.00 89.81 589 ASP A CA 1
ATOM 4683 C C . ASP A 1 589 ? 22.205 -6.381 -41.406 1.00 89.81 589 ASP A C 1
ATOM 4685 O O . ASP A 1 589 ? 22.005 -7.570 -41.653 1.00 89.81 589 ASP A O 1
ATOM 4689 N N . SER A 1 590 ? 21.479 -5.709 -40.501 1.00 89.38 590 SER A N 1
ATOM 4690 C CA . SER A 1 590 ? 20.361 -6.263 -39.720 1.00 89.38 590 SER A CA 1
ATOM 4691 C C . SER A 1 590 ? 18.986 -6.058 -40.373 1.00 89.38 590 SER A C 1
ATOM 4693 O O . SER A 1 590 ? 17.990 -6.478 -39.789 1.00 89.38 590 SER A O 1
ATOM 4695 N N . LYS A 1 591 ? 18.920 -5.448 -41.570 1.00 86.88 591 LYS A N 1
ATOM 4696 C CA . LYS A 1 591 ? 17.678 -5.078 -42.284 1.00 86.88 591 LYS A CA 1
ATOM 4697 C C . LYS A 1 591 ? 16.737 -4.168 -41.494 1.00 86.88 591 LYS A C 1
ATOM 4699 O O . LYS A 1 591 ? 15.514 -4.244 -41.610 1.00 86.88 591 LYS A O 1
ATOM 4704 N N . GLU A 1 592 ? 17.310 -3.314 -40.659 1.00 85.62 592 GLU A N 1
ATOM 4705 C CA . GLU A 1 592 ? 16.540 -2.439 -39.780 1.00 85.62 592 GLU A CA 1
ATOM 4706 C C . GLU A 1 592 ? 15.708 -1.412 -40.568 1.00 85.62 592 GLU A C 1
ATOM 4708 O O . GLU A 1 592 ? 14.635 -1.005 -40.140 1.00 85.62 592 GLU A O 1
ATOM 4713 N N . ASP A 1 593 ? 16.158 -1.028 -41.762 1.00 76.06 593 ASP A N 1
ATOM 4714 C CA . ASP A 1 593 ? 15.441 -0.167 -42.704 1.00 76.06 593 ASP A CA 1
ATOM 4715 C C . ASP A 1 593 ? 14.095 -0.757 -43.165 1.00 76.06 593 ASP A C 1
ATOM 4717 O O . ASP A 1 593 ? 13.096 -0.032 -43.217 1.00 76.06 593 ASP A O 1
ATOM 4721 N N . GLU A 1 594 ? 14.040 -2.068 -43.433 1.00 80.25 594 GLU A N 1
ATOM 4722 C CA . GLU A 1 594 ? 12.802 -2.778 -43.785 1.00 80.25 594 GLU A CA 1
ATOM 4723 C C . GLU A 1 594 ? 11.814 -2.764 -42.599 1.00 80.25 594 GLU A C 1
ATOM 4725 O O . GLU A 1 594 ? 10.624 -2.488 -42.769 1.00 80.25 594 GLU A O 1
ATOM 4730 N N . ILE A 1 595 ? 12.309 -2.995 -41.379 1.00 84.31 595 ILE A N 1
ATOM 4731 C CA . ILE A 1 595 ? 11.482 -3.086 -40.164 1.00 84.31 595 ILE A CA 1
ATOM 4732 C C . ILE A 1 595 ? 10.956 -1.710 -39.743 1.00 84.31 595 ILE A C 1
ATOM 4734 O O . ILE A 1 595 ? 9.777 -1.569 -39.408 1.00 84.31 595 ILE A O 1
ATOM 4738 N N . LEU A 1 596 ? 11.787 -0.669 -39.828 1.00 78.12 596 LEU A N 1
ATOM 4739 C CA . LEU A 1 596 ? 11.366 0.710 -39.578 1.00 78.12 596 LEU A CA 1
ATOM 4740 C C . LEU A 1 596 ? 10.279 1.155 -40.566 1.00 78.12 596 LEU A C 1
ATOM 4742 O O . LEU A 1 596 ? 9.323 1.820 -40.158 1.00 78.12 596 LEU A O 1
ATOM 4746 N N . LEU A 1 597 ? 10.361 0.750 -41.842 1.00 74.56 597 LEU A N 1
ATOM 4747 C CA . LEU A 1 597 ? 9.291 1.002 -42.813 1.00 74.56 597 LEU A CA 1
ATOM 4748 C C . LEU A 1 597 ? 7.965 0.383 -42.362 1.00 74.56 597 LEU A C 1
ATOM 4750 O O . LEU A 1 597 ? 6.917 1.033 -42.438 1.00 74.56 597 LEU A O 1
ATOM 4754 N N . GLU A 1 598 ? 7.999 -0.868 -41.903 1.00 81.50 598 GLU A N 1
ATOM 4755 C CA . GLU A 1 598 ? 6.815 -1.556 -41.391 1.00 81.50 598 GLU A CA 1
ATOM 4756 C C . GLU A 1 598 ? 6.247 -0.871 -40.147 1.00 81.50 598 GLU A C 1
ATOM 4758 O O . GLU A 1 598 ? 5.034 -0.650 -40.079 1.00 81.50 598 GLU A O 1
ATOM 4763 N N . CYS A 1 599 ? 7.109 -0.492 -39.202 1.00 81.31 599 CYS A N 1
ATOM 4764 C CA . CYS A 1 599 ? 6.742 0.211 -37.975 1.00 81.31 599 CYS A CA 1
ATOM 4765 C C . CYS A 1 599 ? 6.040 1.541 -38.263 1.00 81.31 599 CYS A C 1
ATOM 4767 O O . CYS A 1 599 ? 4.900 1.757 -37.834 1.00 81.31 599 CYS A O 1
ATOM 4769 N N . PHE A 1 600 ? 6.645 2.398 -39.087 1.00 75.12 600 PHE A N 1
ATOM 4770 C CA . PHE A 1 600 ? 6.034 3.674 -39.453 1.00 75.12 600 PHE A CA 1
ATOM 4771 C C . PHE A 1 600 ? 4.750 3.498 -40.263 1.00 75.12 600 PHE A C 1
ATOM 4773 O O . PHE A 1 600 ? 3.781 4.225 -40.045 1.00 75.12 600 PHE A O 1
ATOM 4780 N N . THR A 1 601 ? 4.692 2.509 -41.161 1.00 71.94 601 THR A N 1
ATOM 4781 C CA . THR A 1 601 ? 3.466 2.201 -41.916 1.00 71.94 601 THR A CA 1
ATOM 4782 C C . THR A 1 601 ? 2.336 1.760 -40.987 1.00 71.94 601 THR A C 1
ATOM 4784 O O . THR A 1 601 ? 1.184 2.166 -41.168 1.00 71.94 601 THR A O 1
ATOM 4787 N N . PHE A 1 602 ? 2.655 0.949 -39.978 1.00 80.56 602 PHE A N 1
ATOM 4788 C CA . PHE A 1 602 ? 1.703 0.495 -38.976 1.00 80.56 602 PHE A CA 1
ATOM 4789 C C . PHE A 1 602 ? 1.155 1.663 -38.146 1.00 80.56 602 PHE A C 1
ATOM 4791 O O . PHE A 1 602 ? -0.061 1.865 -38.144 1.00 80.56 602 PHE A O 1
ATOM 4798 N N . HIS A 1 603 ? 2.004 2.490 -37.530 1.00 74.56 603 HIS A N 1
ATOM 4799 C CA . HIS A 1 603 ? 1.528 3.643 -36.755 1.00 74.56 603 HIS A CA 1
ATOM 4800 C C . HIS A 1 603 ? 0.792 4.669 -37.627 1.00 74.56 603 HIS A C 1
ATOM 4802 O O . HIS A 1 603 ? -0.238 5.206 -37.210 1.00 74.56 603 HIS A O 1
ATOM 4808 N N . TRP A 1 604 ? 1.209 4.865 -38.884 1.00 71.62 604 TRP A N 1
ATOM 4809 C CA . TRP A 1 604 ? 0.482 5.725 -39.823 1.00 71.62 604 TRP A CA 1
ATOM 4810 C C . TRP A 1 604 ? -0.927 5.215 -40.104 1.00 71.62 604 TRP A C 1
ATOM 4812 O O . TRP A 1 604 ? -1.850 6.011 -40.259 1.00 71.62 604 TRP A O 1
ATOM 4822 N N . SER A 1 605 ? -1.127 3.896 -40.143 1.00 74.69 605 SER A N 1
ATOM 4823 C CA . SER A 1 605 ? -2.461 3.315 -40.320 1.00 74.69 605 SER A CA 1
ATOM 4824 C C . SER A 1 605 ? -3.407 3.618 -39.148 1.00 74.69 605 SER A C 1
ATOM 4826 O O . SER A 1 605 ? -4.619 3.706 -39.356 1.00 74.69 605 SER A O 1
ATOM 4828 N N . ILE A 1 606 ? -2.860 3.831 -37.945 1.00 76.56 606 ILE A N 1
ATOM 4829 C CA . ILE A 1 606 ? -3.605 4.232 -36.745 1.00 76.56 606 ILE A CA 1
ATOM 4830 C C . ILE A 1 606 ? -3.922 5.731 -36.811 1.00 76.56 606 ILE A C 1
ATOM 4832 O O . ILE A 1 606 ? -5.078 6.127 -36.666 1.00 76.56 606 ILE A O 1
ATOM 4836 N N . VAL A 1 607 ? -2.917 6.566 -37.103 1.00 70.00 607 VAL A N 1
ATOM 4837 C CA . VAL A 1 607 ? -3.065 8.031 -37.190 1.00 70.00 607 VAL A CA 1
ATOM 4838 C C . VAL A 1 607 ? -3.973 8.453 -38.349 1.00 70.00 607 VAL A C 1
ATOM 4840 O O . VAL A 1 607 ? -4.782 9.366 -38.206 1.00 70.00 607 VAL A O 1
ATOM 4843 N N . ASN A 1 608 ? -3.883 7.784 -39.497 1.00 70.25 608 ASN A N 1
ATOM 4844 C CA . ASN A 1 608 ? -4.672 8.069 -40.696 1.00 70.25 608 ASN A CA 1
ATOM 4845 C C . ASN A 1 608 ? -5.949 7.211 -40.765 1.00 70.25 608 ASN A C 1
ATOM 4847 O O . ASN A 1 608 ? -6.312 6.674 -41.819 1.00 70.25 608 ASN A O 1
ATOM 4851 N N . TYR A 1 609 ? -6.624 7.051 -39.624 1.00 71.75 609 TYR A N 1
ATOM 4852 C CA . TYR A 1 609 ? -7.861 6.286 -39.525 1.00 71.75 609 TYR A CA 1
ATOM 4853 C C . TYR A 1 609 ? -8.942 6.835 -40.472 1.00 71.75 609 TYR A C 1
ATOM 4855 O O . TYR A 1 609 ? -9.380 7.984 -40.368 1.00 71.75 609 TYR A O 1
ATOM 4863 N N . LYS A 1 610 ? -9.430 5.984 -41.384 1.00 66.75 610 LYS A N 1
ATOM 4864 C CA . LYS A 1 610 ? -10.560 6.299 -42.270 1.00 66.75 610 LYS A CA 1
ATOM 4865 C C . LYS A 1 610 ? -11.853 5.753 -41.677 1.00 66.75 610 LYS A C 1
ATOM 4867 O O . LYS A 1 610 ? -11.975 4.551 -41.453 1.00 66.75 610 LYS A O 1
ATOM 4872 N N . ARG A 1 611 ? -12.846 6.630 -41.483 1.00 66.31 611 ARG A N 1
ATOM 4873 C CA . ARG A 1 611 ? -14.183 6.220 -41.025 1.00 66.31 611 ARG A CA 1
ATOM 4874 C C . ARG A 1 611 ? -14.799 5.208 -42.009 1.00 66.31 611 ARG A C 1
ATOM 4876 O O . ARG A 1 611 ? -14.687 5.419 -43.222 1.00 66.31 611 ARG A O 1
ATOM 4883 N N . PRO A 1 612 ? -15.482 4.156 -41.521 1.00 70.56 612 PRO A N 1
ATOM 4884 C CA . PRO A 1 612 ? -16.206 3.229 -42.380 1.00 70.56 612 PRO A CA 1
ATOM 4885 C C . PRO A 1 612 ? -17.218 3.968 -43.269 1.00 70.56 612 PRO A C 1
ATOM 4887 O O . PRO A 1 612 ? -17.831 4.947 -42.830 1.00 70.56 612 PRO A O 1
ATOM 4890 N N . PRO A 1 613 ? -17.417 3.530 -44.522 1.00 69.31 613 PRO A N 1
ATOM 4891 C CA . PRO A 1 613 ? -18.366 4.171 -45.418 1.00 69.31 613 PRO A CA 1
ATOM 4892 C C . PRO A 1 613 ? -19.799 4.032 -44.886 1.00 69.31 613 PRO A C 1
ATOM 4894 O O . PRO A 1 613 ? -20.268 2.927 -44.626 1.00 69.31 613 PRO A O 1
ATOM 4897 N N . ILE A 1 614 ? -20.519 5.154 -44.788 1.00 72.50 614 ILE A N 1
ATOM 4898 C CA . ILE A 1 614 ? -21.906 5.179 -44.301 1.00 72.50 614 ILE A CA 1
ATOM 4899 C C . ILE A 1 614 ? -22.810 4.374 -45.262 1.00 72.50 614 ILE A C 1
ATOM 4901 O O . ILE A 1 614 ? -22.810 4.662 -46.480 1.00 72.50 614 ILE A O 1
ATOM 4905 N N . PRO A 1 615 ? -23.599 3.402 -44.754 1.00 78.56 615 PRO A N 1
ATOM 4906 C CA . PRO A 1 615 ? -24.570 2.648 -45.543 1.00 78.56 615 PRO A CA 1
ATOM 4907 C C . PRO A 1 615 ? -25.511 3.575 -46.314 1.00 78.56 615 PRO A C 1
ATOM 4909 O O . PRO A 1 615 ? -25.938 4.612 -45.808 1.00 78.56 615 PRO A O 1
ATOM 4912 N N . LYS A 1 616 ? -25.855 3.223 -47.562 1.00 71.94 616 LYS A N 1
ATOM 4913 C CA . LYS A 1 616 ? -26.648 4.100 -48.452 1.00 71.94 616 LYS A CA 1
ATOM 4914 C C . LYS A 1 616 ? -27.973 4.568 -47.827 1.00 71.94 616 LYS A C 1
ATOM 4916 O O . LYS A 1 616 ? -28.372 5.699 -48.087 1.00 71.94 616 LYS A O 1
ATOM 4921 N N . SER A 1 617 ? -28.602 3.732 -47.001 1.00 74.69 617 SER A N 1
ATOM 4922 C CA . SER A 1 617 ? -29.843 4.009 -46.263 1.00 74.69 617 SER A CA 1
ATOM 4923 C C . SER A 1 617 ? -29.719 5.134 -45.228 1.00 74.69 617 SER A C 1
ATOM 4925 O O . SER A 1 617 ? -30.700 5.821 -44.958 1.00 74.69 617 SER A O 1
ATOM 4927 N N . GLU A 1 618 ? -28.527 5.363 -44.675 1.00 72.25 618 GLU A N 1
ATOM 4928 C CA . GLU A 1 618 ? -28.302 6.282 -43.548 1.00 72.25 618 GLU A CA 1
ATOM 4929 C C . GLU A 1 618 ? -27.661 7.611 -43.966 1.00 72.25 618 GLU A C 1
ATOM 4931 O O . GLU A 1 618 ? -27.644 8.574 -43.201 1.00 72.25 618 GLU A O 1
ATOM 4936 N N . ARG A 1 619 ? -27.208 7.721 -45.222 1.00 76.12 619 ARG A N 1
ATOM 4937 C CA . ARG A 1 619 ? -26.519 8.914 -45.750 1.00 76.12 619 ARG A CA 1
ATOM 4938 C C . ARG A 1 619 ? -27.342 10.199 -45.661 1.00 76.12 619 ARG A C 1
ATOM 4940 O O . ARG A 1 619 ? -26.766 11.266 -45.490 1.00 76.12 619 ARG A O 1
ATOM 4947 N N . LEU A 1 620 ? -28.668 10.114 -45.798 1.00 68.19 620 LEU A N 1
ATOM 4948 C CA . LEU A 1 620 ? -29.565 11.276 -45.707 1.00 68.19 620 LEU A CA 1
ATOM 4949 C C . LEU A 1 620 ? -29.776 11.753 -44.261 1.00 68.19 620 LEU A C 1
ATOM 4951 O O . LEU A 1 620 ? -29.981 12.949 -44.061 1.00 68.19 620 LEU A O 1
ATOM 4955 N N . LYS A 1 621 ? -29.697 10.848 -43.272 1.00 64.81 621 LYS A N 1
ATOM 4956 C CA . LYS A 1 621 ? -29.725 11.186 -41.838 1.00 64.81 621 LYS A CA 1
ATOM 4957 C C . LYS A 1 621 ? -28.388 11.774 -41.389 1.00 64.81 621 LYS A C 1
ATOM 4959 O O . LYS A 1 621 ? -28.363 12.881 -40.867 1.00 64.81 621 LYS A O 1
ATOM 4964 N N . ALA A 1 622 ? -27.282 11.122 -41.747 1.00 60.69 622 ALA A N 1
ATOM 4965 C CA . ALA A 1 622 ? -25.930 11.578 -41.420 1.00 60.69 622 ALA A CA 1
ATOM 4966 C C . ALA A 1 622 ? -25.560 12.946 -42.030 1.00 60.69 622 ALA A C 1
ATOM 4968 O O . ALA A 1 622 ? -24.639 13.601 -41.566 1.00 60.69 622 ALA A O 1
ATOM 4969 N N . LYS A 1 623 ? -26.274 13.403 -43.072 1.00 66.25 623 LYS A N 1
ATOM 4970 C CA . LYS A 1 623 ? -26.089 14.740 -43.665 1.00 66.25 623 LYS A CA 1
ATOM 4971 C C . LYS A 1 623 ? -26.690 15.876 -42.823 1.00 66.25 623 LYS A C 1
ATOM 4973 O O . LYS A 1 623 ? -26.399 17.035 -43.104 1.00 66.25 623 LYS A O 1
ATOM 4978 N N . LYS A 1 624 ? -27.580 15.555 -41.877 1.00 66.50 624 LYS A N 1
ATOM 4979 C CA . LYS A 1 624 ? -28.285 16.514 -41.008 1.00 66.50 624 LYS A CA 1
ATOM 4980 C C . LYS A 1 624 ? -27.735 16.553 -39.581 1.00 66.50 624 LYS A C 1
ATOM 4982 O O . LYS A 1 624 ? -28.077 17.471 -38.845 1.00 66.50 624 LYS A O 1
ATOM 4987 N N . GLU A 1 625 ? -26.909 15.584 -39.205 1.00 60.75 625 GLU A N 1
ATOM 4988 C CA . GLU A 1 625 ? -26.312 15.475 -37.876 1.00 60.75 625 GLU A CA 1
ATOM 4989 C C . GLU A 1 625 ? -24.832 15.888 -37.926 1.00 60.75 625 GLU A C 1
ATOM 4991 O O . GLU A 1 625 ? -24.167 15.660 -38.943 1.00 60.75 625 GLU A O 1
ATOM 4996 N N . PRO A 1 626 ? -24.302 16.526 -36.867 1.00 66.56 626 PRO A N 1
ATOM 4997 C CA . PRO A 1 626 ? -22.875 16.798 -36.766 1.00 66.56 626 PRO A CA 1
ATOM 4998 C C . PRO A 1 626 ? -22.081 15.487 -36.816 1.00 66.56 626 PRO A C 1
ATOM 5000 O O . PRO A 1 626 ? -22.552 14.436 -36.382 1.00 66.56 626 PRO A O 1
ATOM 5003 N N . LEU A 1 627 ? -20.869 15.548 -37.374 1.00 66.31 627 LEU A N 1
ATOM 5004 C CA . LEU A 1 627 ? -19.974 14.394 -37.437 1.00 66.31 627 LEU A CA 1
ATOM 5005 C C . LEU A 1 627 ? -19.785 13.830 -36.019 1.00 66.31 627 LEU A C 1
ATOM 5007 O O . LEU A 1 627 ? -19.325 14.577 -35.159 1.00 66.31 627 LEU A O 1
ATOM 5011 N N . PRO A 1 628 ? -20.084 12.541 -35.770 1.00 66.12 628 PRO A N 1
ATOM 5012 C CA . PRO A 1 628 ? -19.887 11.965 -34.448 1.00 66.12 628 PRO A CA 1
ATOM 5013 C C . PRO A 1 628 ? -18.411 12.067 -34.063 1.00 66.12 628 PRO A C 1
ATOM 5015 O O . PRO A 1 628 ? -17.535 11.839 -34.912 1.00 66.12 628 PRO A O 1
ATOM 5018 N N . GLU A 1 629 ? -18.142 12.453 -32.819 1.00 70.38 629 GLU A N 1
ATOM 5019 C CA . GLU A 1 629 ? -16.790 12.495 -32.267 1.00 70.38 629 GLU A CA 1
ATOM 5020 C C . GLU A 1 629 ? -16.183 11.087 -32.261 1.00 70.38 629 GLU A C 1
ATOM 5022 O O . GLU A 1 629 ? -16.890 10.078 -32.190 1.00 70.38 629 GLU A O 1
ATOM 5027 N N . LEU A 1 630 ? -14.862 11.008 -32.433 1.00 74.00 630 LEU A N 1
ATOM 5028 C CA . LEU A 1 630 ? -14.170 9.725 -32.345 1.00 74.00 630 LEU A CA 1
ATOM 5029 C C . LEU A 1 630 ? -14.190 9.248 -30.881 1.00 74.00 630 LEU A C 1
ATOM 5031 O O . LEU A 1 630 ? -14.099 10.086 -29.985 1.00 74.00 630 LEU A O 1
ATOM 5035 N N . PRO A 1 631 ? -14.276 7.930 -30.619 1.00 73.88 631 PRO A N 1
ATOM 5036 C CA . PRO A 1 631 ? -14.158 7.404 -29.263 1.00 73.88 631 PRO A CA 1
ATOM 5037 C C . PRO A 1 631 ? -12.865 7.885 -28.594 1.00 73.88 631 PRO A C 1
ATOM 5039 O O . PRO A 1 631 ? -11.816 7.897 -29.240 1.00 73.88 631 PRO A O 1
ATOM 5042 N N . ALA A 1 632 ? -12.923 8.232 -27.305 1.00 68.50 632 ALA A N 1
ATOM 5043 C CA . ALA A 1 632 ? -11.764 8.727 -26.556 1.00 68.50 632 ALA A CA 1
ATOM 5044 C C . ALA A 1 632 ? -10.560 7.769 -26.625 1.00 68.50 632 ALA A C 1
ATOM 5046 O O . ALA A 1 632 ? -9.439 8.220 -26.832 1.00 68.50 632 ALA A O 1
ATOM 5047 N N . SER A 1 633 ? -10.802 6.453 -26.581 1.00 68.31 633 SER A N 1
ATOM 5048 C CA . SER A 1 633 ? -9.755 5.434 -26.733 1.00 68.31 633 SER A CA 1
ATOM 5049 C C . SER A 1 633 ? -9.039 5.506 -28.084 1.00 68.31 633 SER A C 1
ATOM 5051 O O . SER A 1 633 ? -7.822 5.390 -28.145 1.00 68.31 633 SER A O 1
ATOM 5053 N N . LEU A 1 634 ? -9.769 5.767 -29.172 1.00 71.81 634 LEU A N 1
ATOM 5054 C CA . LEU A 1 634 ? -9.178 5.923 -30.500 1.00 71.81 634 LEU A CA 1
ATOM 5055 C C . LEU A 1 634 ? -8.387 7.233 -30.601 1.00 71.81 634 LEU A C 1
ATOM 5057 O O . LEU A 1 634 ? -7.355 7.273 -31.260 1.00 71.81 634 LEU A O 1
ATOM 5061 N N . ILE A 1 635 ? -8.851 8.303 -29.951 1.00 73.19 635 ILE A N 1
ATOM 5062 C CA . ILE A 1 635 ? -8.110 9.570 -29.873 1.00 73.19 635 ILE A CA 1
ATOM 5063 C C . ILE A 1 635 ? -6.798 9.369 -29.104 1.00 73.19 635 ILE A C 1
ATOM 5065 O O . ILE A 1 635 ? -5.762 9.851 -29.556 1.00 73.19 635 ILE A O 1
ATOM 5069 N N . ASP A 1 636 ? -6.825 8.627 -27.996 1.00 71.06 636 ASP A N 1
ATOM 5070 C CA . ASP A 1 636 ? -5.630 8.262 -27.233 1.00 71.06 636 ASP A CA 1
ATOM 5071 C C . ASP A 1 636 ? -4.654 7.429 -28.073 1.00 71.06 636 ASP A C 1
ATOM 5073 O O . ASP A 1 636 ? -3.486 7.789 -28.166 1.00 71.06 636 ASP A O 1
ATOM 5077 N N . GLU A 1 637 ? -5.129 6.382 -28.758 1.00 71.81 637 GLU A N 1
ATOM 5078 C CA . GLU A 1 637 ? -4.317 5.567 -29.678 1.00 71.81 637 GLU A CA 1
ATOM 5079 C C . GLU A 1 637 ? -3.699 6.406 -30.803 1.00 71.81 637 GLU A C 1
ATOM 5081 O O . GLU A 1 637 ? -2.542 6.213 -31.182 1.00 71.81 637 GLU A O 1
ATOM 5086 N N . MET A 1 638 ? -4.469 7.350 -31.355 1.00 71.25 638 MET A N 1
ATOM 5087 C CA . MET A 1 638 ? -3.988 8.272 -32.378 1.00 71.25 638 MET A CA 1
ATOM 5088 C C . MET A 1 638 ? -2.952 9.238 -31.813 1.00 71.25 638 MET A C 1
ATOM 5090 O O . MET A 1 638 ? -1.995 9.538 -32.513 1.00 71.25 638 MET A O 1
ATOM 5094 N N . ASN A 1 639 ? -3.119 9.746 -30.592 1.00 67.56 639 ASN A N 1
ATOM 5095 C CA . ASN A 1 639 ? -2.141 10.625 -29.948 1.00 67.56 639 ASN A CA 1
ATOM 5096 C C . ASN A 1 639 ? -0.859 9.869 -29.595 1.00 67.56 639 ASN A C 1
ATOM 5098 O O . ASN A 1 639 ? 0.233 10.383 -29.816 1.00 67.56 639 ASN A O 1
ATOM 5102 N N . ASP A 1 640 ? -0.991 8.632 -29.130 1.00 68.44 640 ASP A N 1
ATOM 5103 C CA . ASP A 1 640 ? 0.125 7.751 -28.828 1.00 68.44 640 ASP A CA 1
ATOM 5104 C C . ASP A 1 640 ? 0.899 7.365 -30.100 1.00 68.44 640 ASP A C 1
ATOM 5106 O O . ASP A 1 640 ? 2.111 7.556 -30.187 1.00 68.44 640 ASP A O 1
ATOM 5110 N N . SER A 1 641 ? 0.198 6.950 -31.158 1.00 69.75 641 SER A N 1
ATOM 5111 C CA . SER A 1 641 ? 0.819 6.685 -32.462 1.00 69.75 641 SER A CA 1
ATOM 5112 C C . SER A 1 641 ? 1.351 7.954 -33.122 1.00 69.75 641 SER A C 1
ATOM 5114 O O . SER A 1 641 ? 2.375 7.895 -33.789 1.00 69.75 641 SER A O 1
ATOM 5116 N N . LYS A 1 642 ? 0.725 9.120 -32.913 1.00 64.94 642 LYS A N 1
ATOM 5117 C CA . LYS A 1 642 ? 1.313 10.402 -33.319 1.00 64.94 642 LYS A CA 1
ATOM 5118 C C . LYS A 1 642 ? 2.614 10.630 -32.580 1.00 64.94 642 LYS A C 1
ATOM 5120 O O . LYS A 1 642 ? 3.584 10.906 -33.248 1.00 64.94 642 LYS A O 1
ATOM 5125 N N . ALA A 1 643 ? 2.691 10.455 -31.265 1.00 62.09 643 ALA A N 1
ATOM 5126 C CA . ALA A 1 643 ? 3.952 10.588 -30.537 1.00 62.09 643 ALA A CA 1
ATOM 5127 C C . ALA A 1 643 ? 5.023 9.592 -31.029 1.00 62.09 643 ALA A C 1
ATOM 5129 O O . ALA A 1 643 ? 6.188 9.961 -31.123 1.00 62.09 643 ALA A O 1
ATOM 5130 N N . ALA A 1 644 ? 4.638 8.370 -31.419 1.00 58.47 644 ALA A N 1
ATOM 5131 C CA . ALA A 1 644 ? 5.524 7.416 -32.104 1.00 58.47 644 ALA A CA 1
ATOM 5132 C C . ALA A 1 644 ? 6.012 7.918 -33.477 1.00 58.47 644 ALA A C 1
ATOM 5134 O O . ALA A 1 644 ? 7.081 7.537 -33.948 1.00 58.47 644 ALA A O 1
ATOM 5135 N N . MET A 1 645 ? 5.205 8.761 -34.120 1.00 58.06 645 MET A N 1
ATOM 5136 C CA . MET A 1 645 ? 5.414 9.309 -35.455 1.00 58.06 645 MET A CA 1
ATOM 5137 C C . MET A 1 645 ? 5.868 10.769 -35.489 1.00 58.06 645 MET A C 1
ATOM 5139 O O . MET A 1 645 ? 6.136 11.232 -36.594 1.00 58.06 645 MET A O 1
ATOM 5143 N N . VAL A 1 646 ? 5.941 11.489 -34.356 1.00 49.19 646 VAL A N 1
ATOM 5144 C CA . VAL A 1 646 ? 6.345 12.906 -34.238 1.00 49.19 646 VAL A CA 1
ATOM 5145 C C . VAL A 1 646 ? 7.856 12.996 -34.472 1.00 49.19 646 VAL A C 1
ATOM 5147 O O . VAL A 1 646 ? 8.688 13.151 -33.589 1.00 49.19 646 VAL A O 1
ATOM 5150 N N . ILE A 1 647 ? 8.204 12.757 -35.725 1.00 42.94 647 ILE A N 1
ATOM 5151 C CA . ILE A 1 647 ? 8.755 13.718 -36.665 1.00 42.94 647 ILE A CA 1
ATOM 5152 C C . ILE A 1 647 ? 7.558 14.593 -37.081 1.00 42.94 647 ILE A C 1
ATOM 5154 O O . ILE A 1 647 ? 6.545 14.034 -37.494 1.00 42.94 647 ILE A O 1
ATOM 5158 N N . ASP A 1 648 ? 7.610 15.923 -36.948 1.00 34.59 648 ASP A N 1
ATOM 5159 C CA . ASP A 1 648 ? 6.517 16.821 -37.376 1.00 34.59 648 ASP A CA 1
ATOM 5160 C C . ASP A 1 648 ? 5.953 16.393 -38.744 1.00 34.59 648 ASP A C 1
ATOM 5162 O O . ASP A 1 648 ? 6.632 16.453 -39.775 1.00 34.59 648 ASP A O 1
ATOM 5166 N N . THR A 1 649 ? 4.723 15.874 -38.750 1.00 33.31 649 THR A N 1
ATOM 5167 C CA . THR A 1 649 ? 4.156 15.190 -39.912 1.00 33.31 649 THR A CA 1
ATOM 5168 C C . THR A 1 649 ? 3.792 16.200 -40.991 1.00 33.31 649 THR A C 1
ATOM 5170 O O . THR A 1 649 ? 2.709 16.788 -40.970 1.00 33.31 649 THR A O 1
ATOM 5173 N N . ASN A 1 650 ? 4.674 16.360 -41.975 1.00 36.34 650 ASN A N 1
ATOM 5174 C CA . ASN A 1 650 ? 4.276 16.819 -43.296 1.00 36.34 650 ASN A CA 1
ATOM 5175 C C . ASN A 1 650 ? 3.569 15.657 -44.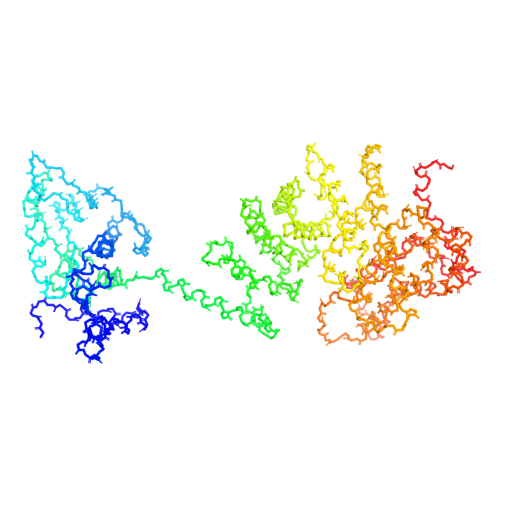029 1.00 36.34 650 ASN A C 1
ATOM 5177 O O . ASN A 1 650 ? 4.063 14.529 -44.058 1.00 36.34 650 ASN A O 1
ATOM 5181 N N . ASN A 1 651 ? 2.424 15.930 -44.658 1.00 40.72 651 ASN A N 1
ATOM 5182 C CA . ASN A 1 651 ? 1.692 14.964 -45.487 1.00 40.72 651 ASN A CA 1
ATOM 5183 C C . ASN A 1 651 ? 2.503 14.469 -46.708 1.00 40.72 651 ASN A C 1
ATOM 5185 O O . ASN A 1 651 ? 2.120 13.485 -47.342 1.00 40.72 651 ASN A O 1
ATOM 5189 N N . ASP A 1 652 ? 3.641 15.104 -47.000 1.00 45.59 652 ASP A N 1
ATOM 5190 C CA . ASP A 1 652 ? 4.572 14.745 -48.075 1.00 45.59 652 ASP A CA 1
ATOM 5191 C C . ASP A 1 652 ? 5.517 13.568 -47.739 1.00 45.59 652 ASP A C 1
ATOM 5193 O O . ASP A 1 652 ? 6.256 13.107 -48.608 1.00 45.59 652 ASP A O 1
ATOM 5197 N N . VAL A 1 653 ? 5.506 13.030 -46.510 1.00 44.16 653 VAL A N 1
ATOM 5198 C CA . VAL A 1 653 ? 6.421 11.940 -46.097 1.00 44.16 653 VAL A CA 1
ATOM 5199 C C . VAL A 1 653 ? 6.131 10.617 -46.826 1.00 44.16 653 VAL A C 1
ATOM 5201 O O . VAL A 1 653 ? 7.049 9.860 -47.139 1.00 44.16 653 VAL A O 1
ATOM 5204 N N . ALA A 1 654 ? 4.869 10.335 -47.163 1.00 42.69 654 ALA A N 1
ATOM 5205 C CA . ALA A 1 654 ? 4.479 9.056 -47.767 1.00 42.69 654 ALA A CA 1
ATOM 5206 C C . ALA A 1 654 ? 4.998 8.837 -49.213 1.00 42.69 654 ALA A C 1
ATOM 5208 O O . ALA A 1 654 ? 5.427 7.722 -49.520 1.00 42.69 654 ALA A O 1
ATOM 5209 N N . PRO A 1 655 ? 4.991 9.840 -50.114 1.00 46.78 655 PRO A N 1
ATOM 5210 C CA . PRO A 1 655 ? 5.703 9.765 -51.394 1.00 46.78 655 PRO A CA 1
ATOM 5211 C C . PRO A 1 655 ? 7.227 9.661 -51.233 1.00 46.78 655 PRO A C 1
ATOM 5213 O O . PRO A 1 655 ? 7.866 8.890 -51.944 1.00 46.78 655 PRO A O 1
ATOM 5216 N N . VAL A 1 656 ? 7.806 10.378 -50.262 1.00 46.19 656 VAL A N 1
ATOM 5217 C CA . VAL A 1 656 ? 9.261 10.444 -50.051 1.00 46.19 656 VAL A CA 1
ATOM 5218 C C . VAL A 1 656 ? 9.829 9.131 -49.499 1.00 46.19 656 VAL A C 1
ATOM 5220 O O . VAL A 1 656 ? 10.883 8.721 -49.969 1.00 46.19 656 VAL A O 1
ATOM 5223 N N . LEU A 1 657 ? 9.118 8.429 -48.603 1.00 43.84 657 LEU A N 1
ATOM 5224 C CA . LEU A 1 657 ? 9.466 7.070 -48.139 1.00 43.84 657 LEU A CA 1
ATOM 5225 C C . LEU A 1 657 ? 9.410 6.012 -49.257 1.00 43.84 657 LEU A C 1
ATOM 5227 O O . LEU A 1 657 ? 10.017 4.953 -49.138 1.00 43.84 657 LEU A O 1
ATOM 5231 N N . LYS A 1 658 ? 8.651 6.274 -50.330 1.00 44.38 658 LYS A N 1
ATOM 5232 C CA . LYS A 1 658 ? 8.554 5.387 -51.501 1.00 44.38 658 LYS A CA 1
ATOM 5233 C C . LYS A 1 658 ? 9.601 5.691 -52.573 1.00 44.38 658 LYS A C 1
ATOM 5235 O O . LYS A 1 658 ? 9.989 4.779 -53.295 1.00 44.38 658 LYS A O 1
ATOM 5240 N N . GLU A 1 659 ? 10.025 6.948 -52.705 1.00 42.72 659 GLU A N 1
ATOM 5241 C CA . GLU A 1 659 ? 11.038 7.382 -53.683 1.00 42.72 659 GLU A CA 1
ATOM 5242 C C . GLU A 1 659 ? 12.471 7.389 -53.133 1.00 42.72 659 GLU A C 1
ATOM 5244 O O . GLU A 1 659 ? 13.423 7.259 -53.899 1.00 42.72 659 GLU A O 1
ATOM 5249 N N . ASN A 1 660 ? 12.646 7.562 -51.823 1.00 42.41 660 ASN A N 1
ATOM 5250 C CA . ASN A 1 660 ? 13.936 7.564 -51.145 1.00 42.41 660 ASN A CA 1
ATOM 5251 C C . ASN A 1 660 ? 13.905 6.493 -50.049 1.00 42.41 660 ASN A C 1
ATOM 5253 O O . ASN A 1 660 ? 12.941 6.416 -49.292 1.00 42.41 660 ASN A O 1
ATOM 5257 N N . ASP A 1 661 ? 14.978 5.708 -49.946 1.00 49.22 661 ASP A N 1
ATOM 5258 C CA . ASP A 1 661 ? 15.209 4.763 -48.846 1.00 49.22 661 ASP A CA 1
ATOM 5259 C C . ASP A 1 661 ? 14.904 5.424 -47.479 1.00 49.22 661 ASP A C 1
ATOM 5261 O O . ASP A 1 661 ? 15.245 6.593 -47.267 1.00 49.22 661 ASP A O 1
ATOM 5265 N N . VAL A 1 662 ? 14.265 4.689 -46.561 1.00 44.38 662 VAL A N 1
ATOM 5266 C CA . VAL A 1 662 ? 13.819 5.131 -45.223 1.00 44.38 662 VAL A CA 1
ATOM 5267 C C . VAL A 1 662 ? 14.943 5.835 -44.467 1.00 44.38 662 VAL A C 1
ATOM 5269 O O . VAL A 1 662 ? 14.735 6.891 -43.868 1.00 44.38 662 VAL A O 1
ATOM 5272 N N . LEU A 1 663 ? 16.174 5.332 -44.592 1.00 41.56 663 LEU A N 1
ATOM 5273 C CA . LEU A 1 663 ? 17.363 5.925 -43.975 1.00 41.56 663 LEU A CA 1
ATOM 5274 C C . LEU A 1 663 ? 17.706 7.317 -44.519 1.00 41.56 663 LEU A C 1
ATOM 5276 O O . LEU A 1 663 ? 18.349 8.115 -43.837 1.00 41.56 663 LEU A O 1
ATOM 5280 N N . THR A 1 664 ? 17.304 7.620 -45.749 1.00 40.97 664 THR A N 1
ATOM 5281 C CA . THR A 1 664 ? 17.458 8.939 -46.375 1.00 40.97 664 THR A CA 1
ATOM 5282 C C . THR A 1 664 ? 16.400 9.913 -45.863 1.00 40.97 664 THR A C 1
ATOM 5284 O O . THR A 1 664 ? 16.686 11.101 -45.731 1.00 40.97 664 THR A O 1
ATOM 5287 N N . VAL A 1 665 ? 15.206 9.423 -45.519 1.00 38.69 665 VAL A N 1
ATOM 5288 C CA . VAL A 1 665 ? 14.142 10.214 -44.879 1.00 38.69 665 VAL A CA 1
ATOM 5289 C C . VAL A 1 665 ? 14.519 10.552 -43.439 1.00 38.69 665 VAL A C 1
ATOM 5291 O O . VAL A 1 665 ? 14.480 11.727 -43.080 1.00 38.69 665 VAL A O 1
ATOM 5294 N N . CYS A 1 666 ? 15.024 9.581 -42.669 1.00 40.94 666 CYS A N 1
ATOM 5295 C CA . CYS A 1 666 ? 15.590 9.808 -41.332 1.00 40.94 666 CYS A CA 1
ATOM 5296 C C . CYS A 1 666 ? 16.775 10.793 -41.347 1.00 40.94 666 CYS A C 1
ATOM 5298 O O . CYS A 1 666 ? 16.944 11.570 -40.414 1.00 40.94 666 CYS A O 1
ATOM 5300 N N . ARG A 1 667 ? 17.578 10.809 -42.425 1.00 37.22 667 ARG A N 1
ATOM 5301 C CA . ARG A 1 667 ? 18.686 11.766 -42.611 1.00 37.22 667 ARG A CA 1
ATOM 5302 C C . ARG A 1 667 ? 18.259 13.155 -43.105 1.00 37.22 667 ARG A C 1
ATOM 5304 O O . ARG A 1 667 ? 18.984 14.111 -42.855 1.00 37.22 667 ARG A O 1
ATOM 5311 N N . LYS A 1 668 ? 17.150 13.286 -43.848 1.00 36.28 668 LYS A N 1
ATOM 5312 C CA . LYS A 1 668 ? 16.670 14.569 -44.415 1.00 36.28 668 LYS A CA 1
ATOM 5313 C C . LYS A 1 668 ? 15.689 15.301 -43.494 1.00 36.28 668 LYS A C 1
ATOM 5315 O O . LYS A 1 668 ? 15.730 16.527 -43.447 1.00 36.28 668 LYS A O 1
ATOM 5320 N N . HIS A 1 669 ? 14.863 14.585 -42.730 1.00 42.22 669 HIS A N 1
ATOM 5321 C CA . HIS A 1 669 ? 14.065 15.139 -41.629 1.00 42.22 669 HIS A CA 1
ATOM 5322 C C . HIS A 1 669 ? 14.914 15.216 -40.353 1.00 42.22 669 HIS A C 1
ATOM 5324 O O . HIS A 1 669 ? 14.634 14.565 -39.350 1.00 42.22 669 HIS A O 1
ATOM 5330 N N . MET A 1 670 ? 15.993 16.001 -40.416 1.00 40.75 670 MET A N 1
ATOM 5331 C CA . MET A 1 670 ? 16.859 16.269 -39.271 1.00 40.75 670 MET A CA 1
ATOM 5332 C C . MET A 1 670 ? 16.016 16.834 -38.119 1.00 40.75 670 MET A C 1
ATOM 5334 O O . MET A 1 670 ? 15.566 17.978 -38.180 1.00 40.75 670 MET A O 1
ATOM 5338 N N . MET A 1 671 ? 15.833 16.031 -37.068 1.00 44.97 671 MET A N 1
ATOM 5339 C CA . MET A 1 671 ? 15.472 16.467 -35.721 1.00 44.97 671 MET A CA 1
ATOM 5340 C C . MET A 1 671 ? 16.544 17.442 -35.217 1.00 44.97 671 MET A C 1
ATOM 5342 O O . MET A 1 671 ? 17.527 17.049 -34.595 1.00 44.97 671 MET A O 1
ATOM 5346 N N . MET A 1 672 ? 16.403 18.716 -35.578 1.00 40.19 672 MET A N 1
ATOM 5347 C CA . MET A 1 672 ? 17.457 19.724 -35.448 1.00 40.19 672 MET A CA 1
ATOM 5348 C C . MET A 1 672 ? 17.025 20.961 -34.657 1.00 40.19 672 MET A C 1
ATOM 5350 O O . MET A 1 672 ? 17.550 22.045 -34.890 1.00 40.19 672 MET A O 1
ATOM 5354 N N . GLU A 1 673 ? 16.115 20.829 -33.694 1.00 38.41 673 GLU A N 1
ATOM 5355 C CA . GLU A 1 673 ? 15.832 21.943 -32.779 1.00 38.41 673 GLU A CA 1
ATOM 5356 C C . GLU A 1 673 ? 16.796 21.955 -31.575 1.00 38.41 673 GLU A C 1
ATOM 5358 O O . GLU A 1 673 ? 17.143 23.023 -31.083 1.00 38.41 673 GLU A O 1
ATOM 5363 N N . LEU A 1 674 ? 17.287 20.792 -31.117 1.00 35.22 674 LEU A N 1
ATOM 5364 C CA . LEU A 1 674 ? 18.101 20.692 -29.894 1.00 35.22 674 LEU A CA 1
ATOM 5365 C C . LEU A 1 674 ? 19.591 21.008 -30.136 1.00 35.22 674 LEU A C 1
ATOM 5367 O O . LEU A 1 674 ? 20.201 21.745 -29.368 1.00 35.22 674 LEU A O 1
ATOM 5371 N N . GLY A 1 675 ? 20.166 20.537 -31.249 1.00 32.56 675 GLY A N 1
ATOM 5372 C CA . GLY A 1 675 ? 21.562 20.824 -31.615 1.00 32.56 675 GLY A CA 1
ATOM 5373 C C . GLY A 1 675 ? 21.818 22.301 -31.939 1.00 32.56 675 GLY A C 1
ATOM 5374 O O . GLY A 1 675 ? 22.800 22.868 -31.468 1.00 32.56 675 GLY A O 1
ATOM 5375 N N . LYS A 1 676 ? 20.884 22.952 -32.650 1.00 35.53 676 LYS A N 1
ATOM 5376 C CA . LYS A 1 676 ? 20.931 24.399 -32.927 1.00 35.53 676 LYS A CA 1
ATOM 5377 C C . LYS A 1 676 ? 20.752 25.254 -31.668 1.00 35.53 676 LYS A C 1
ATOM 5379 O O . LYS A 1 676 ? 21.327 26.334 -31.580 1.00 35.53 676 LYS A O 1
ATOM 5384 N N . ARG A 1 677 ? 19.978 24.775 -30.682 1.00 36.09 677 ARG A N 1
ATOM 5385 C CA . ARG A 1 677 ? 19.778 25.458 -29.390 1.00 36.09 677 ARG A CA 1
ATOM 5386 C C . ARG A 1 677 ? 20.963 25.310 -28.433 1.00 36.09 677 ARG A C 1
ATOM 5388 O O . ARG A 1 677 ? 21.190 26.220 -27.646 1.00 36.09 677 ARG A O 1
ATOM 5395 N N . LEU A 1 678 ? 21.723 24.214 -28.513 1.00 30.61 678 LEU A N 1
ATOM 5396 C CA . LEU A 1 678 ? 22.846 23.943 -27.606 1.00 30.61 678 LEU A CA 1
ATOM 5397 C C . LEU A 1 678 ? 24.201 24.478 -28.096 1.00 30.61 678 LEU A C 1
ATOM 5399 O O . LEU A 1 678 ? 25.055 24.786 -27.266 1.00 30.61 678 LEU A O 1
ATOM 5403 N N . PHE A 1 679 ? 24.423 24.599 -29.411 1.00 35.34 679 PHE A N 1
ATOM 5404 C CA . PHE A 1 679 ? 25.764 24.881 -29.951 1.00 35.34 679 PHE A CA 1
ATOM 5405 C C . PHE A 1 679 ? 25.849 26.066 -30.924 1.00 35.34 679 PHE A C 1
ATOM 5407 O O . PHE A 1 679 ? 26.947 26.399 -31.367 1.00 35.34 679 PHE A O 1
ATOM 5414 N N . GLY A 1 680 ? 24.731 26.749 -31.197 1.00 37.66 680 GLY A N 1
ATOM 5415 C CA . GLY A 1 680 ? 24.655 27.723 -32.288 1.00 37.66 680 GLY A CA 1
ATOM 5416 C C . GLY A 1 680 ? 24.654 27.043 -33.662 1.00 37.66 680 GLY A C 1
ATOM 5417 O O . GLY A 1 680 ? 24.625 25.815 -33.740 1.00 37.66 680 GLY A O 1
ATOM 5418 N N . ASP A 1 681 ? 24.618 27.854 -34.724 1.00 35.69 681 ASP A N 1
ATOM 5419 C CA . ASP A 1 681 ? 24.500 27.391 -36.121 1.00 35.69 681 ASP A CA 1
ATOM 5420 C C . ASP A 1 681 ? 25.628 26.456 -36.590 1.00 35.69 681 ASP A C 1
ATOM 5422 O O . ASP A 1 681 ? 26.818 26.757 -36.324 1.00 35.69 681 ASP A O 1
#

Foldseek 3Di:
DPPFFDPCLLCVLVVPPPDDPVLVVVLVCLVVQNPPQLLCCCVPVVDPDDQADPPQSPDGRGSQCVLANPPVCVVPLVVQLQVLLLLLVQQLLCVVVVVDVDDDQSVPDDDDQWDDDDQKIKGAQDFDDFPDDDPQRGARMKMQRLVQLEIEREHEEAHAPVCQVVVQVCQQPRCPVVQVRCCVVSVGPGYHYQYQYAYLSRIGGNSNVVSCVVSVGDSVSSNSSSDSSRDPVVVVVLVVVVVVLVVLVVLLVDPVSLVVCLVVVLLLVLLVCLLVVHRPNVSSLVSNLSSLLQQFQNSDDLVCCVSLLSSLLSLLQCLLPDPDPVVQVSLVSLLSSLRSHDLVSCQVPCPVGCNLVSLLNSLCVQLVDDDDPSRVQSSLSSVLSSCVRHNLQSCQPDPVCRCPSLLSSLLVLLVVLLVLQPPDDPVSSLVSLSSNLSSLSSLLRSLVVVLVVPDDDDPVSVVSSCVSSLSNLVSLLVNLVVVVVVVVVVDDDDPSNLLSNLSSLLSNLSVLLPDCDSCVVSCLVCVLVSLVSLLVLLVQQLVVVVVCVVVPPDDDRPPVSRHDNSVLSNVSSLLVLLVDPSSVVSCVVSVVLVSVVVSLVSLVCLLVPDDDDDPPVCVVVCVVDPDDDDPPVSVVSNVVSVSSVPPPDDVCVVVCVVVDRSSVVSVVSPPPPSVCVPPND